Protein AF-X5WYC2-F1 (afdb_monomer)

Foldseek 3Di:
DDDQLDPPVQLSVLLVQLVVLLVPPDLVSLLSSLVSLVVSCVSPVLSLVSLLVNLVSLLVCLLLLVVVSPNNLVSLVSNLVSLVSSCVNPVLALRSLLSVLLSCLVVLVLVSSLVSLVSSCVSPVLDLSSLLSNLLSCQLAVNLVSSQVSLVSSCVSPVPPQLVSLLSNLLSCVLVVVLVVSLVSLVVSCVVCVLRLLSLLSNLLSCLSVVNLVSSLVSLVSSCVSCVPRALCQALLSQCLSSVSRPDVVSSVSSSVSSVSSPRHHFPPNDDDDPVQWDWQVVVCVFAAQWKWWWAWPDPGFTKIWGHYNQQWIWIDTPVDIFTWGWHGDTSWIWTAGVRSVSDTFIWIKGFDPDPVRFWIWTTTSNIITITGIDD

Sequence (376 aa):
MARPPTSNLEAYDYYLQAETASRSVLQAGLREALTLYDKAEELDPAFAEAFAADARTTIYIWREAFNDVIQSAPARKRAYEKASRALELDPDLSSPYAILGIMQVVNRRYEDAIASAKKAVSIGPGDAEAQAALGYVQLYAGNHAEAATAVETALRLDPDLSAINRETAGLVFLLQGNVEKAIETLEHTRDDASTVGNFRFTLAAAYVRGGRLPNAKAAIAEGLRLVAGSSYVDSLAGWEMTHAHFRNPQDLAILVAALRQAGLPQWRFGFTPAEQDQLQGAEIASLVIGHTLQGQIEPGLQPAFLQIGSDGKAAFRSTTRLVTETVYVDGDLLCEQSENLFGRPDCGPVYRRNDAAGKSYSYANTSKVFHFTVVR

Solvent-accessible surface area (backbone atoms only — not comparable to full-atom values): 18517 Å² total; per-residue (Å²): 131,83,78,70,92,49,92,49,65,68,24,48,50,30,34,54,52,14,56,58,27,52,70,38,92,46,64,67,30,41,47,47,13,54,55,26,28,54,51,14,40,71,70,32,84,74,37,29,66,47,30,28,52,44,16,52,52,32,46,51,38,43,75,73,44,41,46,90,64,47,44,60,56,63,24,52,52,49,23,52,54,26,18,51,50,13,40,75,64,38,74,79,54,26,64,31,30,18,52,49,8,55,56,26,30,71,72,61,38,42,69,62,8,49,52,27,11,52,50,7,28,70,64,28,77,81,37,31,65,22,24,30,35,33,12,49,34,26,41,36,57,59,38,41,70,63,8,40,56,25,27,54,48,11,46,69,67,32,81,80,54,56,48,70,52,32,40,47,38,15,53,31,28,40,76,64,62,43,33,66,63,11,38,55,39,23,51,53,25,38,64,79,37,71,75,54,19,71,56,26,46,60,35,9,23,27,24,38,75,62,71,36,49,71,60,4,34,50,27,34,55,51,15,48,66,53,36,70,92,66,54,56,61,68,14,45,49,15,42,50,63,77,51,60,46,39,64,43,65,64,64,51,49,56,46,51,53,24,29,47,74,25,61,46,39,64,32,54,96,77,56,78,79,63,75,90,36,51,45,48,29,72,58,48,46,71,62,44,59,52,24,33,36,42,38,28,27,59,82,85,61,44,59,30,38,40,41,27,35,80,85,22,48,28,40,40,39,43,93,88,45,78,47,66,33,40,43,52,66,58,72,52,23,47,27,43,30,28,68,59,74,82,56,42,64,48,56,18,49,38,27,59,41,97,52,100,81,71,61,38,34,38,38,41,32,55,87,43,41,38,38,31,32,74,46,131

Nearest PDB structures (foldseek):
  5dse-assembly2_C  TM=6.092E-01  e=9.083E-06  Homo sapiens
  5dse-assembly1_A  TM=5.667E-01  e=9.489E-06  Homo sapiens
  2c0m-assembly4_F  TM=6.176E-01  e=4.783E-05  Homo sapiens
  9f8w-assembly1_A  TM=5.743E-01  e=3.679E-05  Trypanosoma brucei
  8sxg-assembly1_C  TM=5.510E-01  e=3.420E-04  Pseudomonas aeruginosa

Mean predicted aligned error: 5.19 Å

Secondary structure (DSSP, 8-state):
-PPPS-S-HHHHHHHHHHHHHHT--SHHHHHHHHHHHHHHHHH-TT-HHHHHHHHHHHHHHHHTT-TTTS-HHHHHHHHHHHHHHHHHH-TT-HHHHHHHHHHHHHTT-HHHHHHHHHHHHHH-TT-HHHHHHHHHHHHHTT-HHHHHHHHHHHHHH-TT--HHHHHHHHHHHHHHT-HHHHHHHHHHHHHHTTT-SHHHHHHHHHHHHTT-HHHHHHHHHHHHHHHTTT-TTSSHHHHHHHHTT-SSHHHHHHHHHHHHHHT--SSGGG----GGGBPPHHHHHHHHTTSEEEEEETTTTEEEEEEE-TTSEEEEEESS-EEEEEEEEETTEEEEE-TGGGG--EEE-EEEE--TTS-EEEEE-SS-EEEEEEE-

pLDDT: mean 92.42, std 8.52, range [49.06, 98.81]

Structure (mmCIF, N/CA/C/O backbone):
data_AF-X5WYC2-F1
#
_entry.id   AF-X5WYC2-F1
#
loop_
_atom_site.group_PDB
_atom_site.id
_atom_site.type_symbol
_atom_site.label_atom_id
_atom_site.label_alt_id
_atom_site.label_comp_id
_atom_site.label_asym_id
_atom_site.label_entity_id
_atom_site.label_seq_id
_atom_site.pdbx_PDB_ins_code
_atom_site.Cartn_x
_atom_site.Cartn_y
_atom_site.Cartn_z
_atom_site.occupancy
_atom_site.B_iso_or_equiv
_atom_site.auth_seq_id
_atom_site.auth_comp_id
_atom_site.auth_asym_id
_atom_site.auth_atom_id
_atom_site.pdbx_PDB_model_num
ATOM 1 N N . MET A 1 1 ? 27.836 4.505 -27.644 1.00 49.06 1 MET A N 1
ATOM 2 C CA . MET A 1 1 ? 26.870 5.212 -26.777 1.00 49.06 1 MET A CA 1
ATOM 3 C C . MET A 1 1 ? 25.518 5.099 -27.450 1.00 49.06 1 MET A C 1
ATOM 5 O O . MET A 1 1 ? 25.459 5.350 -28.649 1.00 49.06 1 MET A O 1
ATOM 9 N N . ALA A 1 2 ? 24.489 4.631 -26.743 1.00 61.59 2 ALA A N 1
ATOM 10 C CA . ALA A 1 2 ? 23.131 4.634 -27.283 1.00 61.59 2 ALA A CA 1
ATOM 11 C C . ALA A 1 2 ? 22.696 6.085 -27.547 1.00 61.59 2 ALA A C 1
ATOM 13 O O . ALA A 1 2 ? 23.117 6.995 -26.828 1.00 61.59 2 ALA A O 1
ATOM 14 N N . ARG A 1 3 ? 21.922 6.310 -28.612 1.00 71.38 3 ARG A N 1
ATOM 15 C CA . ARG A 1 3 ? 21.335 7.625 -28.899 1.00 71.38 3 ARG A CA 1
ATOM 16 C C . ARG A 1 3 ? 20.379 7.985 -27.749 1.00 71.38 3 ARG A C 1
ATOM 18 O O . ARG A 1 3 ? 19.696 7.073 -27.284 1.00 71.38 3 ARG A O 1
ATOM 25 N N . PRO A 1 4 ? 20.329 9.251 -27.289 1.00 79.00 4 PRO A N 1
ATOM 26 C CA . PRO A 1 4 ? 19.356 9.649 -26.284 1.00 79.00 4 PRO A CA 1
ATOM 27 C C . PRO A 1 4 ? 17.935 9.300 -26.749 1.00 79.00 4 PRO A C 1
ATOM 29 O O . PRO A 1 4 ? 17.651 9.427 -27.946 1.00 79.00 4 PRO A O 1
ATOM 32 N N . PRO A 1 5 ? 17.064 8.870 -25.827 1.00 87.38 5 PRO A N 1
ATOM 33 C CA . PRO A 1 5 ? 15.692 8.462 -26.133 1.00 87.38 5 PRO A CA 1
ATOM 34 C C . PRO A 1 5 ? 14.819 9.600 -26.691 1.00 87.38 5 PRO A C 1
ATOM 36 O O . PRO A 1 5 ? 13.801 9.362 -27.327 1.00 87.38 5 PRO A O 1
ATOM 39 N N . THR A 1 6 ? 15.263 10.848 -26.539 1.00 92.94 6 THR A N 1
ATOM 40 C CA . THR A 1 6 ? 14.641 12.043 -27.113 1.00 92.94 6 THR A CA 1
ATOM 41 C C . THR A 1 6 ? 15.643 12.835 -27.963 1.00 92.94 6 THR A C 1
ATOM 43 O O . THR A 1 6 ? 16.855 12.810 -27.728 1.00 92.94 6 THR A O 1
ATOM 46 N N . SER A 1 7 ? 15.152 13.574 -28.965 1.00 93.19 7 SER A N 1
ATOM 47 C CA . SER A 1 7 ? 15.944 14.594 -29.671 1.00 93.19 7 SER A CA 1
ATOM 48 C C . SER A 1 7 ? 15.996 15.948 -28.954 1.00 93.19 7 SER A C 1
ATOM 50 O O . SER A 1 7 ? 16.798 16.798 -29.345 1.00 93.19 7 SER A O 1
ATOM 52 N N . ASN A 1 8 ? 15.162 16.166 -27.933 1.00 96.50 8 ASN A N 1
ATOM 53 C CA . ASN A 1 8 ? 15.163 17.373 -27.118 1.00 96.50 8 ASN A CA 1
ATOM 54 C C . ASN A 1 8 ? 16.136 17.201 -25.938 1.00 96.50 8 ASN A C 1
ATOM 56 O O . ASN A 1 8 ? 15.840 16.540 -24.945 1.00 96.50 8 ASN A O 1
ATOM 60 N N . LEU A 1 9 ? 17.324 17.800 -26.052 1.00 95.56 9 LEU A N 1
ATOM 61 C CA . LEU A 1 9 ? 18.377 17.666 -25.039 1.00 95.56 9 LEU A CA 1
ATOM 62 C C . LEU A 1 9 ? 18.017 18.321 -23.700 1.00 95.56 9 LEU A C 1
ATOM 64 O O . LEU A 1 9 ? 18.502 17.868 -22.670 1.00 95.56 9 LEU A O 1
ATOM 68 N N . GLU A 1 10 ? 17.171 19.353 -23.705 1.00 97.19 10 GLU A N 1
ATOM 69 C CA . GLU A 1 10 ? 16.698 19.993 -22.474 1.00 97.19 10 GLU A CA 1
ATOM 70 C C . GLU A 1 10 ? 15.706 19.083 -21.738 1.00 97.19 10 GLU A C 1
ATOM 72 O O . GLU A 1 10 ? 15.828 18.882 -20.531 1.00 97.19 10 GLU A O 1
ATOM 77 N N . ALA A 1 11 ? 14.794 18.435 -22.473 1.00 97.75 11 ALA A N 1
ATOM 78 C CA . ALA A 1 11 ? 13.920 17.404 -21.910 1.00 97.75 11 ALA A CA 1
ATOM 79 C C . ALA A 1 11 ? 14.731 16.224 -21.345 1.00 97.75 11 ALA A C 1
ATOM 81 O O . ALA A 1 11 ? 14.437 15.727 -20.257 1.00 97.75 11 ALA A O 1
ATOM 82 N N . TYR A 1 12 ? 15.786 15.804 -22.053 1.00 97.44 12 TYR A N 1
ATOM 83 C CA . TYR A 1 12 ? 16.675 14.739 -21.587 1.00 97.44 12 TYR A CA 1
ATOM 84 C C . TYR A 1 12 ? 17.424 15.110 -20.303 1.00 97.44 12 TYR A C 1
ATOM 86 O O . TYR A 1 12 ? 17.553 14.275 -19.411 1.00 97.44 12 TYR A O 1
ATOM 94 N N . ASP A 1 13 ? 17.894 16.354 -20.183 1.00 97.50 13 ASP A N 1
ATOM 95 C CA . ASP A 1 13 ? 18.567 16.830 -18.973 1.00 97.50 13 ASP A CA 1
ATOM 96 C C . ASP A 1 13 ? 17.621 16.824 -17.764 1.00 97.50 13 ASP A C 1
ATOM 98 O O . ASP A 1 13 ? 17.952 16.246 -16.726 1.00 97.50 13 ASP A O 1
ATOM 102 N N . TYR A 1 14 ? 16.399 17.353 -17.918 1.00 98.44 14 TYR A N 1
ATOM 103 C CA . TYR A 1 14 ? 15.382 17.282 -16.865 1.00 98.44 14 TYR A CA 1
ATOM 104 C C . TYR A 1 14 ? 15.041 15.844 -16.475 1.00 98.44 14 TYR A C 1
ATOM 106 O O . TYR A 1 14 ? 14.945 15.547 -15.284 1.00 98.44 14 TYR A O 1
ATOM 114 N N . TYR A 1 15 ? 14.926 14.938 -17.447 1.00 98.00 15 TYR A N 1
ATOM 115 C CA . TYR A 1 15 ? 14.718 13.514 -17.191 1.00 98.00 15 TYR A CA 1
ATOM 116 C C . TYR A 1 15 ? 15.856 12.891 -16.366 1.00 98.00 15 TYR A C 1
ATOM 118 O O . TYR A 1 15 ? 15.596 12.189 -15.390 1.00 98.00 15 TYR A O 1
ATOM 126 N N . LEU A 1 16 ? 17.123 13.168 -16.692 1.00 96.75 16 LEU A N 1
ATOM 127 C CA . LEU A 1 16 ? 18.265 12.636 -15.936 1.00 96.75 16 LEU A CA 1
ATOM 128 C C . LEU A 1 16 ? 18.341 13.197 -14.508 1.00 96.75 16 LEU A C 1
ATOM 130 O O . LEU A 1 16 ? 18.682 12.468 -13.566 1.00 96.75 16 LEU A O 1
ATOM 134 N N . GLN A 1 17 ? 18.009 14.478 -14.332 1.00 96.81 17 GLN A N 1
ATOM 135 C CA . GLN A 1 17 ? 17.876 15.079 -13.005 1.00 96.81 17 GLN A CA 1
ATOM 136 C C . GLN A 1 17 ? 16.729 14.426 -12.222 1.00 96.81 17 GLN A C 1
ATOM 138 O O . GLN A 1 17 ? 16.915 14.091 -11.052 1.00 96.81 17 GLN A O 1
ATOM 143 N N . ALA A 1 18 ? 15.587 14.169 -12.869 1.00 97.00 18 ALA A N 1
ATOM 144 C CA . ALA A 1 18 ? 14.446 13.484 -12.267 1.00 97.00 18 ALA A CA 1
ATOM 145 C C . ALA A 1 18 ? 14.809 12.063 -11.817 1.00 97.00 18 ALA A C 1
ATOM 147 O O . ALA A 1 18 ? 14.549 11.698 -10.674 1.00 97.00 18 ALA A O 1
ATOM 148 N N . GLU A 1 19 ? 15.492 11.288 -12.665 1.00 95.00 19 GLU A N 1
ATOM 149 C CA . 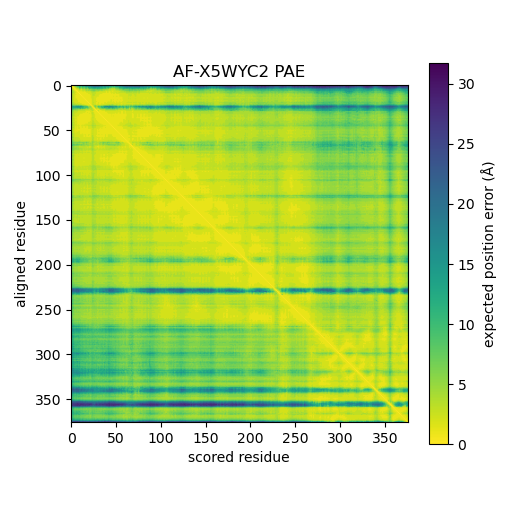GLU A 1 19 ? 15.979 9.945 -12.331 1.00 95.00 19 GLU A CA 1
ATOM 150 C C . GLU A 1 19 ? 16.916 9.974 -11.119 1.00 95.00 19 GLU A C 1
ATOM 152 O O . GLU A 1 19 ? 16.788 9.151 -10.211 1.00 95.00 19 GLU A O 1
ATOM 157 N N . THR A 1 20 ? 17.816 10.957 -11.056 1.00 93.25 20 THR A N 1
ATOM 158 C CA . THR A 1 20 ? 18.719 11.141 -9.911 1.00 93.25 20 THR A CA 1
ATOM 159 C C . THR A 1 20 ? 17.947 11.492 -8.640 1.00 93.25 20 THR A C 1
ATOM 161 O O . THR A 1 20 ? 18.176 10.880 -7.596 1.00 93.25 20 THR A O 1
ATOM 164 N N . ALA A 1 21 ? 17.001 12.428 -8.725 1.00 92.81 21 ALA A N 1
ATOM 165 C CA . ALA A 1 21 ? 16.152 12.826 -7.607 1.00 92.81 21 ALA A CA 1
ATOM 166 C C . ALA A 1 21 ? 15.254 11.669 -7.125 1.00 92.81 21 ALA A C 1
ATOM 168 O O . ALA A 1 21 ? 15.079 11.498 -5.920 1.00 92.81 21 ALA A O 1
ATOM 169 N N . SER A 1 22 ? 14.763 10.819 -8.038 1.00 89.56 22 SER A N 1
ATOM 170 C CA . SER A 1 22 ? 13.899 9.667 -7.729 1.00 89.56 22 SER A CA 1
ATOM 171 C C . SER A 1 22 ? 14.604 8.576 -6.917 1.00 89.56 22 SER A C 1
ATOM 173 O O . SER A 1 22 ? 13.951 7.839 -6.181 1.00 89.56 22 SER A O 1
ATOM 175 N N . ARG A 1 23 ? 15.941 8.491 -7.002 1.00 83.88 23 ARG A N 1
ATOM 176 C CA . ARG A 1 23 ? 16.756 7.580 -6.176 1.00 83.88 23 ARG A CA 1
ATOM 177 C C . ARG A 1 23 ? 16.851 8.036 -4.723 1.00 83.88 23 ARG A C 1
ATOM 179 O O . ARG A 1 23 ? 17.226 7.251 -3.856 1.00 83.88 23 ARG A O 1
ATOM 186 N N . SER A 1 24 ? 16.530 9.299 -4.442 1.00 73.00 24 SER A N 1
ATOM 187 C CA . SER A 1 24 ? 16.421 9.782 -3.074 1.00 73.00 24 SER A CA 1
ATOM 188 C C . SER A 1 24 ? 15.201 9.146 -2.412 1.00 73.00 24 SER A C 1
ATOM 190 O O . SER A 1 24 ? 14.064 9.405 -2.794 1.00 73.00 24 SER A O 1
ATOM 192 N N . VAL A 1 25 ? 15.422 8.354 -1.361 1.00 63.16 25 VAL A N 1
ATOM 193 C CA . VAL A 1 25 ? 14.340 7.811 -0.516 1.00 63.16 25 VAL A CA 1
ATOM 194 C C . VAL A 1 25 ? 13.664 8.886 0.351 1.00 63.16 25 VAL A C 1
ATOM 196 O O . VAL A 1 25 ? 12.759 8.589 1.127 1.00 63.16 25 VAL A O 1
ATOM 199 N N . LEU A 1 26 ? 14.099 10.147 0.244 1.00 73.81 26 LEU A N 1
ATOM 200 C CA . LEU A 1 26 ? 13.502 11.278 0.943 1.00 73.81 26 LEU A CA 1
ATOM 201 C C . LEU A 1 26 ? 12.327 11.851 0.141 1.00 73.81 26 LEU A C 1
ATOM 203 O O . LEU A 1 26 ? 12.438 12.133 -1.051 1.00 73.81 26 LEU A O 1
ATOM 207 N N . GLN A 1 27 ? 11.232 12.159 0.836 1.00 75.56 27 GLN A N 1
ATOM 208 C CA . GLN A 1 27 ? 10.019 12.763 0.262 1.00 75.56 27 GLN A CA 1
ATOM 209 C C . GLN A 1 27 ? 10.290 14.048 -0.543 1.00 75.56 27 GLN A C 1
ATOM 211 O O . GLN A 1 27 ? 9.578 14.343 -1.499 1.00 75.56 27 GLN A O 1
ATOM 216 N N . ALA A 1 28 ? 11.307 14.833 -0.170 1.00 84.06 28 ALA A N 1
ATOM 217 C CA . ALA A 1 28 ? 11.696 16.034 -0.910 1.00 84.06 28 ALA A CA 1
ATOM 218 C C . ALA A 1 28 ? 12.228 15.708 -2.317 1.00 84.06 28 ALA A C 1
ATOM 220 O O . ALA A 1 28 ? 11.786 16.331 -3.279 1.00 84.06 28 ALA A O 1
ATOM 221 N N . GLY A 1 29 ? 13.096 14.696 -2.441 1.00 89.25 29 GLY A N 1
ATOM 222 C CA . GLY A 1 29 ? 13.634 14.265 -3.734 1.00 89.25 29 GLY A CA 1
ATOM 223 C C . GLY A 1 29 ? 12.562 13.645 -4.628 1.00 89.25 29 GLY A C 1
ATOM 224 O O . GLY A 1 29 ? 12.533 13.903 -5.824 1.00 89.25 29 GLY A O 1
ATOM 225 N N . LEU A 1 30 ? 11.597 12.929 -4.044 1.00 91.31 30 LEU A N 1
ATOM 226 C CA . LEU A 1 30 ? 10.447 12.399 -4.785 1.00 91.31 30 LEU A CA 1
ATOM 227 C C . LEU A 1 30 ? 9.542 13.513 -5.346 1.00 91.31 30 LEU A C 1
ATOM 229 O O . LEU A 1 30 ? 9.125 13.430 -6.498 1.00 91.31 30 LEU A O 1
ATOM 233 N N . ARG A 1 31 ? 9.266 14.582 -4.578 1.00 93.50 31 ARG A N 1
ATOM 234 C CA . ARG A 1 31 ? 8.519 15.758 -5.085 1.00 93.50 31 ARG A CA 1
ATOM 235 C C . ARG A 1 31 ? 9.266 16.468 -6.213 1.00 93.50 31 ARG A C 1
ATOM 237 O O . ARG A 1 31 ? 8.654 16.882 -7.198 1.00 93.50 31 ARG A O 1
ATOM 244 N N . GLU A 1 32 ? 10.576 16.617 -6.048 1.00 95.31 32 GLU A N 1
ATOM 245 C CA . GLU A 1 32 ? 11.449 17.199 -7.062 1.00 95.31 32 GLU A CA 1
ATOM 246 C C . GLU A 1 32 ? 11.436 16.356 -8.342 1.00 95.31 32 GLU A C 1
ATOM 248 O O . GLU A 1 32 ? 11.192 16.903 -9.414 1.00 95.31 32 GLU A O 1
ATOM 253 N N . ALA A 1 33 ? 11.574 15.031 -8.232 1.00 97.00 33 ALA A N 1
ATOM 254 C CA . ALA A 1 33 ? 11.527 14.114 -9.366 1.00 97.00 33 ALA A CA 1
ATOM 255 C C . ALA A 1 33 ? 10.230 14.260 -10.174 1.00 97.00 33 ALA A C 1
ATOM 257 O O . ALA A 1 33 ? 10.298 14.475 -11.380 1.00 97.00 33 ALA A O 1
ATOM 258 N N . LEU A 1 34 ? 9.056 14.241 -9.523 1.00 97.25 34 LEU A N 1
ATOM 259 C CA . LEU A 1 34 ? 7.769 14.431 -10.214 1.00 97.25 34 LEU A CA 1
ATOM 260 C C . LEU A 1 34 ? 7.695 15.776 -10.956 1.00 97.25 34 LEU A C 1
ATOM 262 O O . LEU A 1 34 ? 7.211 15.835 -12.084 1.00 97.25 34 LEU A O 1
ATOM 266 N N . THR A 1 35 ? 8.227 16.843 -10.352 1.00 97.69 35 THR A N 1
ATOM 267 C CA . THR A 1 35 ? 8.276 18.175 -10.979 1.00 97.69 35 THR A CA 1
ATOM 268 C C . THR A 1 35 ? 9.198 18.195 -12.200 1.00 97.69 35 THR A C 1
ATOM 270 O O . THR A 1 35 ? 8.902 18.854 -13.195 1.00 97.69 35 THR A O 1
ATOM 273 N N . LEU A 1 36 ? 10.336 17.504 -12.129 1.00 98.50 36 LEU A N 1
ATOM 274 C CA . LEU A 1 36 ? 11.304 17.431 -13.222 1.00 98.50 36 LEU A CA 1
ATOM 275 C C . LEU A 1 36 ? 10.794 16.552 -14.374 1.00 98.50 36 LEU A C 1
ATOM 277 O O . LEU A 1 36 ? 10.980 16.931 -15.528 1.00 98.50 36 LEU A O 1
ATOM 281 N N . TYR A 1 37 ? 10.094 15.448 -14.084 1.00 98.50 37 TYR A N 1
ATOM 282 C CA . TYR A 1 37 ? 9.406 14.667 -15.118 1.00 98.50 37 TYR A CA 1
ATOM 283 C C . TYR A 1 37 ? 8.349 15.509 -15.841 1.00 98.50 37 TYR A C 1
ATOM 285 O O . TYR A 1 37 ? 8.360 15.544 -17.067 1.00 98.50 37 TYR A O 1
ATOM 293 N N . ASP A 1 38 ? 7.516 16.270 -15.115 1.00 98.56 38 ASP A N 1
ATOM 294 C CA . ASP A 1 38 ? 6.512 17.147 -15.743 1.00 98.56 38 ASP A CA 1
ATOM 295 C C . ASP A 1 38 ? 7.153 18.155 -16.719 1.00 98.56 38 ASP A C 1
ATOM 297 O O . ASP A 1 38 ? 6.628 18.373 -17.809 1.00 98.56 38 ASP A O 1
ATOM 301 N N . LYS A 1 39 ? 8.327 18.713 -16.386 1.00 98.56 39 LYS A N 1
ATOM 302 C CA . LYS A 1 39 ? 9.079 19.592 -17.303 1.00 98.56 39 LYS A CA 1
ATOM 303 C C . LYS A 1 39 ? 9.604 18.858 -18.534 1.00 98.56 39 LYS A C 1
ATOM 305 O O . LYS A 1 39 ? 9.526 19.392 -19.638 1.00 98.56 39 LYS A O 1
ATOM 310 N N . ALA A 1 40 ? 10.163 17.660 -18.354 1.00 98.56 40 ALA A N 1
ATOM 311 C CA . ALA A 1 40 ? 10.677 16.861 -19.464 1.00 98.56 40 ALA A CA 1
ATOM 312 C C . ALA A 1 40 ? 9.562 16.518 -20.465 1.00 98.56 40 ALA A C 1
ATOM 314 O O . ALA A 1 40 ? 9.749 16.651 -21.672 1.00 98.56 40 ALA A O 1
ATOM 315 N N . GLU A 1 41 ? 8.389 16.143 -19.962 1.00 98.44 41 GLU A N 1
ATOM 316 C CA . GLU A 1 41 ? 7.220 15.802 -20.773 1.00 98.44 41 GLU A CA 1
ATOM 317 C C . GLU A 1 41 ? 6.568 17.014 -21.451 1.00 98.44 41 GLU A C 1
ATOM 319 O O . GLU A 1 41 ? 6.063 16.893 -22.567 1.00 98.44 41 GLU A O 1
ATOM 324 N N . GLU A 1 42 ? 6.571 18.187 -20.807 1.00 98.38 42 GLU A N 1
ATOM 325 C CA . GLU A 1 42 ? 6.096 19.433 -21.424 1.00 98.38 42 GLU A CA 1
ATOM 326 C C . GLU A 1 42 ? 6.980 19.832 -22.615 1.00 98.38 42 GLU A C 1
ATOM 328 O O . GLU A 1 42 ? 6.478 20.222 -23.672 1.00 98.38 42 GLU A O 1
ATOM 333 N N . LEU A 1 43 ? 8.300 19.700 -22.457 1.00 98.38 43 LEU A N 1
ATOM 334 C CA . LEU A 1 43 ? 9.283 20.014 -23.494 1.00 98.38 43 LEU A CA 1
ATOM 335 C C . LEU A 1 43 ? 9.315 18.979 -24.625 1.00 98.38 43 LEU A C 1
ATOM 337 O O . LEU A 1 43 ? 9.640 19.327 -25.764 1.00 98.38 43 LEU A O 1
ATOM 341 N N . ASP A 1 44 ? 9.003 17.717 -24.328 1.00 98.06 44 ASP A N 1
ATOM 342 C CA . ASP A 1 44 ? 8.856 16.663 -25.328 1.00 98.06 44 ASP A CA 1
ATOM 343 C C . ASP A 1 44 ? 7.690 15.703 -25.010 1.00 98.06 44 ASP A C 1
ATOM 345 O O . ASP A 1 44 ? 7.873 14.662 -24.369 1.00 98.06 44 ASP A O 1
ATOM 349 N N . PRO A 1 45 ? 6.487 15.984 -25.545 1.00 97.81 45 PRO A N 1
ATOM 350 C CA . PRO A 1 45 ? 5.309 15.130 -25.374 1.00 97.81 45 PRO A CA 1
ATOM 351 C C . PRO A 1 45 ? 5.391 13.748 -26.046 1.00 97.81 45 PRO A C 1
ATOM 353 O O . PRO A 1 45 ? 4.425 12.974 -25.960 1.00 97.81 45 PRO A O 1
ATOM 356 N N . ALA A 1 46 ? 6.484 13.452 -26.762 1.00 97.12 46 ALA A N 1
ATOM 357 C CA . ALA A 1 46 ? 6.768 12.159 -27.379 1.00 97.12 46 ALA A CA 1
ATOM 358 C C . ALA A 1 46 ? 7.846 11.348 -26.632 1.00 97.12 46 ALA A C 1
ATOM 360 O O . ALA A 1 46 ? 8.186 10.249 -27.071 1.00 97.12 46 ALA A O 1
ATOM 361 N N . PHE A 1 47 ? 8.356 11.842 -25.498 1.00 97.88 47 PHE A N 1
ATOM 362 C CA . PHE A 1 47 ? 9.420 11.193 -24.731 1.00 97.88 47 PHE A CA 1
ATOM 363 C C . PHE A 1 47 ? 8.891 10.045 -23.847 1.00 97.88 47 PHE A C 1
ATOM 365 O O . PHE A 1 47 ? 8.667 10.208 -22.647 1.00 97.88 47 PHE A O 1
ATOM 372 N N . ALA A 1 48 ? 8.689 8.869 -24.447 1.00 97.88 48 ALA A N 1
ATOM 373 C CA . ALA A 1 48 ? 8.052 7.708 -23.817 1.00 97.88 48 ALA A CA 1
ATOM 374 C C . ALA A 1 48 ? 8.677 7.295 -22.468 1.00 97.88 48 ALA A C 1
ATOM 376 O O . ALA A 1 48 ? 7.956 7.015 -21.507 1.00 97.88 48 ALA A O 1
ATOM 377 N N . GLU A 1 49 ? 10.006 7.298 -22.361 1.00 97.50 49 GLU A N 1
ATOM 378 C CA . GLU A 1 49 ? 10.726 6.882 -21.156 1.00 97.50 49 GLU A CA 1
ATOM 379 C C . GLU A 1 49 ? 10.547 7.860 -19.991 1.00 97.50 49 GLU A C 1
ATOM 381 O O . GLU A 1 49 ? 10.533 7.419 -18.842 1.00 97.50 49 GLU A O 1
ATOM 386 N N . ALA A 1 50 ? 10.340 9.156 -20.256 1.00 98.12 50 ALA A N 1
ATOM 387 C CA . ALA A 1 50 ? 10.018 10.122 -19.206 1.00 98.12 50 ALA A CA 1
ATOM 388 C C . ALA A 1 50 ? 8.654 9.812 -18.573 1.00 98.12 50 ALA A C 1
ATOM 390 O O . ALA A 1 50 ? 8.564 9.687 -17.351 1.00 98.12 50 ALA A O 1
ATOM 391 N N . PHE A 1 51 ? 7.633 9.557 -19.399 1.00 98.62 51 PHE A N 1
ATOM 392 C CA . PHE A 1 51 ? 6.317 9.120 -18.920 1.00 98.62 51 PHE A CA 1
ATOM 393 C C . PHE A 1 51 ? 6.396 7.784 -18.159 1.00 98.62 51 PHE A C 1
ATOM 395 O O . PHE A 1 51 ? 5.749 7.608 -17.123 1.00 98.62 51 PHE A O 1
ATOM 402 N N . ALA A 1 52 ? 7.201 6.830 -18.642 1.00 98.06 52 ALA A N 1
ATOM 403 C CA . ALA A 1 52 ? 7.384 5.539 -17.981 1.00 98.06 52 ALA A CA 1
ATOM 404 C C . ALA A 1 52 ? 8.065 5.678 -16.605 1.00 98.06 52 ALA A C 1
ATOM 406 O O . ALA A 1 52 ? 7.640 5.050 -15.630 1.00 98.06 52 ALA A O 1
ATOM 407 N N . ALA A 1 53 ? 9.096 6.518 -16.507 1.00 97.19 53 ALA A N 1
ATOM 408 C CA . ALA A 1 53 ? 9.824 6.779 -15.269 1.00 97.19 53 ALA A CA 1
ATOM 409 C C . ALA A 1 53 ? 8.989 7.551 -14.233 1.00 97.19 53 ALA A C 1
ATOM 411 O O . ALA A 1 53 ? 9.034 7.226 -13.041 1.00 97.19 53 ALA A O 1
ATOM 412 N N . ASP A 1 54 ? 8.170 8.506 -14.678 1.00 98.19 54 ASP A N 1
ATOM 413 C CA . ASP A 1 54 ? 7.180 9.172 -13.828 1.00 98.19 54 ASP A CA 1
ATOM 414 C C . ASP A 1 54 ? 6.185 8.156 -13.261 1.00 98.19 54 ASP A C 1
ATOM 416 O O . ASP A 1 54 ? 5.980 8.076 -12.047 1.00 98.19 54 ASP A O 1
ATOM 420 N N . ALA A 1 55 ? 5.621 7.302 -14.120 1.00 97.81 55 ALA A N 1
ATOM 421 C CA . ALA A 1 55 ? 4.690 6.268 -13.691 1.00 97.81 55 ALA A CA 1
ATOM 422 C C . ALA A 1 55 ? 5.323 5.319 -12.653 1.00 97.81 55 ALA A C 1
ATOM 424 O O . ALA A 1 55 ? 4.694 5.011 -11.634 1.00 97.81 55 ALA A O 1
ATOM 425 N N . ARG A 1 56 ? 6.582 4.908 -12.866 1.00 95.19 56 ARG A N 1
ATOM 426 C CA . ARG A 1 56 ? 7.363 4.067 -11.939 1.00 95.19 56 ARG A CA 1
ATOM 427 C C . ARG A 1 56 ? 7.534 4.750 -10.581 1.00 95.19 56 ARG A C 1
ATOM 429 O O . ARG A 1 56 ? 7.214 4.161 -9.547 1.00 95.19 56 ARG A O 1
ATOM 436 N N . THR A 1 57 ? 7.977 6.005 -10.585 1.00 94.88 57 THR A N 1
ATOM 437 C CA . THR A 1 57 ? 8.191 6.806 -9.370 1.00 94.88 57 THR A CA 1
ATOM 438 C C . THR A 1 57 ? 6.878 7.053 -8.627 1.00 94.88 57 THR A C 1
ATOM 440 O O . THR A 1 57 ? 6.802 6.910 -7.406 1.00 94.88 57 THR A O 1
ATOM 443 N N . THR A 1 58 ? 5.803 7.345 -9.356 1.00 95.19 58 THR A N 1
ATOM 444 C CA . THR A 1 58 ? 4.475 7.567 -8.782 1.00 95.19 58 THR A CA 1
ATOM 445 C C . THR A 1 58 ? 3.913 6.296 -8.132 1.00 95.19 58 THR A C 1
ATOM 447 O O . THR A 1 58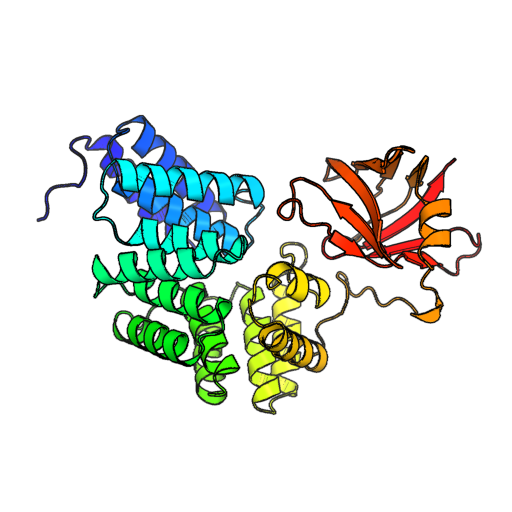 ? 3.333 6.371 -7.045 1.00 95.19 58 THR A O 1
ATOM 450 N N . ILE A 1 59 ? 4.114 5.113 -8.732 1.00 92.38 59 ILE A N 1
ATOM 451 C CA . ILE A 1 59 ? 3.740 3.836 -8.101 1.00 92.38 59 ILE A CA 1
ATOM 452 C C . ILE A 1 59 ? 4.536 3.571 -6.833 1.00 92.38 59 ILE A C 1
ATOM 454 O O . ILE A 1 59 ? 3.948 3.117 -5.852 1.00 92.38 59 ILE A O 1
ATOM 458 N N . TYR A 1 60 ? 5.834 3.869 -6.827 1.00 88.94 60 TYR A N 1
ATOM 459 C CA . TYR A 1 60 ? 6.651 3.750 -5.623 1.00 88.94 60 TYR A CA 1
ATOM 460 C C . TYR A 1 60 ? 6.096 4.620 -4.483 1.00 88.94 60 TYR A C 1
ATOM 462 O O . TYR A 1 60 ? 5.799 4.104 -3.406 1.00 88.94 60 TYR A O 1
ATOM 470 N N . ILE A 1 61 ? 5.838 5.906 -4.752 1.00 88.25 61 ILE A N 1
ATOM 471 C CA . ILE A 1 61 ? 5.251 6.852 -3.785 1.00 88.25 61 ILE A CA 1
ATOM 472 C C . ILE A 1 61 ? 3.910 6.338 -3.245 1.00 88.25 61 ILE A C 1
ATOM 474 O O . ILE A 1 61 ? 3.653 6.394 -2.039 1.00 88.25 61 ILE A O 1
ATOM 478 N N . TRP A 1 62 ? 3.048 5.834 -4.133 1.00 87.06 62 TRP A N 1
ATOM 479 C CA . TRP A 1 62 ? 1.738 5.319 -3.747 1.00 87.06 62 TRP A CA 1
ATOM 480 C C . TRP A 1 62 ? 1.841 4.053 -2.883 1.00 87.06 62 TRP A C 1
ATOM 482 O O . TRP A 1 62 ? 1.150 3.972 -1.865 1.00 87.06 62 TRP A O 1
ATOM 492 N N . ARG A 1 63 ? 2.695 3.083 -3.245 1.00 85.12 63 ARG A N 1
ATOM 493 C CA . ARG A 1 63 ? 2.842 1.830 -2.485 1.00 85.12 63 ARG A CA 1
ATOM 494 C C . ARG A 1 63 ? 3.474 2.046 -1.105 1.00 85.12 63 ARG A C 1
ATOM 496 O O . ARG A 1 63 ? 3.036 1.405 -0.157 1.00 85.12 63 ARG A O 1
ATOM 503 N N . GLU A 1 64 ? 4.410 2.985 -0.973 1.00 78.75 64 GLU A N 1
ATOM 504 C CA . GLU A 1 64 ? 5.017 3.365 0.318 1.00 78.75 64 GLU A CA 1
ATOM 505 C C . GLU A 1 64 ? 4.129 4.292 1.172 1.00 78.75 64 GLU A C 1
ATOM 507 O O . GLU A 1 64 ? 4.499 4.684 2.280 1.00 78.75 64 GLU A O 1
ATOM 512 N N . ALA A 1 65 ? 2.932 4.639 0.684 1.00 76.44 65 ALA A N 1
ATOM 513 C CA . ALA A 1 65 ? 1.981 5.521 1.357 1.00 76.44 65 ALA A CA 1
ATOM 514 C C . ALA A 1 65 ? 2.543 6.921 1.693 1.00 76.44 65 ALA A C 1
ATOM 516 O O . ALA A 1 65 ? 2.130 7.541 2.680 1.00 76.44 65 ALA A O 1
ATOM 517 N N . PHE A 1 66 ? 3.417 7.469 0.842 1.00 77.62 66 PHE A N 1
ATOM 518 C CA . PHE A 1 66 ? 3.943 8.841 0.936 1.00 77.62 66 PHE A CA 1
ATOM 519 C C . PHE A 1 66 ? 2.905 9.881 0.484 1.00 77.62 66 PHE A C 1
ATOM 521 O O . PHE A 1 66 ? 3.077 10.620 -0.488 1.00 77.62 66 PHE A O 1
ATOM 528 N N . ASN A 1 67 ? 1.783 9.928 1.203 1.00 75.25 67 ASN A N 1
ATOM 529 C CA . ASN A 1 67 ? 0.640 10.778 0.870 1.00 75.25 67 ASN A CA 1
ATOM 530 C C . ASN A 1 67 ? 0.967 12.279 0.962 1.00 75.25 67 ASN A C 1
ATOM 532 O O . ASN A 1 67 ? 0.302 13.100 0.336 1.00 75.25 67 ASN A O 1
ATOM 536 N N . ASP A 1 68 ? 1.997 12.655 1.714 1.00 76.31 68 ASP A N 1
ATOM 537 C CA . ASP A 1 68 ? 2.502 14.024 1.799 1.00 76.31 68 ASP A CA 1
ATOM 538 C C . ASP A 1 68 ? 3.199 14.493 0.504 1.00 76.31 68 ASP A C 1
ATOM 540 O O . ASP A 1 68 ? 3.316 15.701 0.277 1.00 76.31 68 ASP A O 1
ATOM 544 N N . VAL A 1 69 ? 3.667 13.564 -0.337 1.00 84.56 69 VAL A N 1
ATOM 545 C CA . VAL A 1 69 ? 4.223 13.845 -1.670 1.00 84.56 69 VAL A CA 1
ATOM 546 C C . VAL A 1 69 ? 3.085 14.011 -2.672 1.00 84.56 69 VAL A C 1
ATOM 548 O O . VAL A 1 69 ? 2.909 15.088 -3.235 1.00 84.56 69 VAL A O 1
ATOM 551 N N . ILE A 1 70 ? 2.278 12.966 -2.850 1.00 85.81 70 ILE A N 1
ATOM 552 C CA . ILE A 1 70 ? 1.036 13.001 -3.623 1.00 85.81 70 ILE A CA 1
ATOM 553 C C . ILE A 1 70 ? 0.022 12.064 -2.964 1.00 85.81 70 ILE A C 1
ATOM 555 O O . ILE A 1 70 ? 0.331 10.927 -2.611 1.00 85.81 70 ILE A O 1
ATOM 559 N N . GLN A 1 71 ? -1.208 12.547 -2.776 1.00 81.12 71 GLN A N 1
ATOM 560 C CA . GLN A 1 71 ? -2.271 11.758 -2.153 1.00 81.12 71 GLN A CA 1
ATOM 561 C C . GLN A 1 71 ? -2.581 10.506 -2.986 1.00 81.12 71 GLN A C 1
ATOM 563 O O . GLN A 1 71 ? -2.528 10.531 -4.216 1.00 81.12 71 GLN A O 1
ATOM 568 N N . SER A 1 72 ? -2.971 9.419 -2.317 1.00 79.81 72 SER A N 1
ATOM 569 C CA . SER A 1 72 ? -3.167 8.104 -2.943 1.00 79.81 72 SER A CA 1
ATOM 570 C C . SER A 1 72 ? -4.067 8.102 -4.189 1.00 79.81 72 SER A C 1
ATOM 572 O O . SER A 1 72 ? -3.765 7.404 -5.155 1.00 79.81 72 SER A O 1
ATOM 574 N N . ALA A 1 73 ? -5.182 8.843 -4.192 1.00 80.31 73 ALA A N 1
ATOM 575 C CA . ALA A 1 73 ? -6.093 8.872 -5.342 1.00 80.31 73 ALA A CA 1
ATOM 576 C C . ALA A 1 73 ? -5.473 9.584 -6.569 1.00 80.31 73 ALA A C 1
ATOM 578 O O . ALA A 1 73 ? -5.387 8.945 -7.624 1.00 80.31 73 ALA A O 1
ATOM 579 N N . PRO A 1 74 ? -4.955 10.824 -6.447 1.00 87.75 74 PRO A N 1
ATOM 580 C CA . PRO A 1 74 ? -4.167 11.460 -7.503 1.00 87.75 74 PRO A CA 1
ATOM 581 C C . PRO A 1 74 ? -2.956 10.642 -7.967 1.00 87.75 74 PRO A C 1
ATOM 583 O O . PRO A 1 74 ? -2.718 10.563 -9.168 1.00 87.75 74 PRO A O 1
ATOM 586 N N . ALA A 1 75 ? -2.230 9.991 -7.050 1.00 90.19 75 ALA A N 1
ATOM 587 C CA . ALA A 1 75 ? -1.057 9.186 -7.389 1.00 90.19 75 ALA A CA 1
ATOM 588 C C . ALA A 1 75 ? -1.423 8.016 -8.311 1.00 90.19 75 ALA A C 1
ATOM 590 O O . ALA A 1 75 ? -0.806 7.826 -9.354 1.00 90.19 75 ALA A O 1
ATOM 591 N N . ARG A 1 76 ? -2.491 7.273 -7.997 1.00 88.12 76 ARG A N 1
ATOM 592 C CA . ARG A 1 76 ? -2.967 6.203 -8.885 1.00 88.12 76 ARG A CA 1
ATOM 593 C C . ARG A 1 76 ? -3.388 6.740 -10.245 1.00 88.12 76 ARG A C 1
ATOM 595 O O . ARG A 1 76 ? -3.015 6.159 -11.256 1.00 88.12 76 ARG A O 1
ATOM 602 N N . LYS A 1 77 ? -4.156 7.834 -10.277 1.00 91.31 77 LYS A N 1
ATOM 603 C CA . LYS A 1 77 ? -4.587 8.443 -11.542 1.00 91.31 77 LYS A CA 1
ATOM 604 C C . LYS A 1 77 ? -3.374 8.809 -12.403 1.00 91.31 77 LYS A C 1
ATOM 606 O O . LYS A 1 77 ? -3.297 8.359 -13.541 1.00 91.31 77 LYS A O 1
ATOM 611 N N . ARG A 1 78 ? -2.402 9.520 -11.822 1.00 96.19 78 ARG A N 1
ATOM 612 C CA . ARG A 1 78 ? -1.153 9.895 -12.491 1.00 96.19 78 ARG A CA 1
ATOM 613 C C . ARG A 1 78 ? -0.397 8.663 -12.990 1.00 96.19 78 ARG A C 1
ATOM 615 O O . ARG A 1 78 ? -0.092 8.600 -14.170 1.00 96.19 78 ARG A O 1
ATOM 622 N N . ALA A 1 79 ? -0.170 7.653 -12.151 1.00 96.56 79 ALA A N 1
ATOM 623 C CA . ALA A 1 79 ? 0.529 6.435 -12.567 1.00 96.56 79 ALA A CA 1
ATOM 624 C C . ALA A 1 79 ? -0.147 5.738 -13.760 1.00 96.56 79 ALA A C 1
ATOM 626 O O . ALA A 1 79 ? 0.539 5.317 -14.688 1.00 96.56 79 ALA A O 1
ATOM 627 N N . TYR A 1 80 ? -1.483 5.654 -13.765 1.00 95.56 80 TYR A N 1
ATOM 628 C CA . TYR A 1 80 ? -2.228 5.065 -14.878 1.00 95.56 80 TYR A CA 1
ATOM 629 C C . TYR A 1 80 ? -2.102 5.886 -16.162 1.00 95.56 80 TYR A C 1
ATOM 631 O O . TYR A 1 80 ? -1.827 5.323 -17.220 1.00 95.56 80 TYR A O 1
ATOM 639 N N . GLU A 1 81 ? -2.301 7.202 -16.077 1.00 97.19 81 GLU A N 1
ATOM 640 C CA . GLU A 1 81 ? -2.236 8.109 -17.227 1.00 97.19 81 GLU A CA 1
ATOM 641 C C . GLU A 1 81 ? -0.835 8.112 -17.845 1.00 97.19 81 GLU A C 1
ATOM 643 O O . GLU A 1 81 ? -0.698 7.944 -19.055 1.00 97.19 81 GLU A O 1
ATOM 648 N N . LYS A 1 82 ? 0.205 8.208 -17.012 1.00 98.50 82 LYS A N 1
ATOM 649 C CA . LYS A 1 82 ? 1.604 8.234 -17.450 1.00 98.50 82 LYS A CA 1
ATOM 650 C C . LYS A 1 82 ? 2.037 6.887 -18.039 1.00 98.50 82 LYS A C 1
ATOM 652 O O . LYS A 1 82 ? 2.602 6.860 -19.128 1.00 98.50 82 LYS A O 1
ATOM 657 N N . ALA A 1 83 ? 1.688 5.761 -17.407 1.00 98.31 83 ALA A N 1
ATOM 658 C CA . ALA A 1 83 ? 1.975 4.435 -17.965 1.00 98.31 83 ALA A CA 1
ATOM 659 C C . ALA A 1 83 ? 1.239 4.194 -19.294 1.00 98.31 83 ALA A C 1
ATOM 661 O O . ALA A 1 83 ? 1.820 3.658 -20.234 1.00 98.31 83 ALA A O 1
ATOM 662 N N . SER A 1 84 ? -0.026 4.616 -19.395 1.00 98.12 84 SER A N 1
ATOM 663 C CA . SER A 1 84 ? -0.801 4.488 -20.636 1.00 98.12 84 SER A CA 1
ATOM 664 C C . SER A 1 84 ? -0.196 5.341 -21.748 1.00 98.12 84 SER A C 1
ATOM 666 O O . SER A 1 84 ? -0.008 4.852 -22.858 1.00 98.12 84 SER A O 1
ATOM 668 N N . ARG A 1 85 ? 0.193 6.584 -21.435 1.00 98.44 85 ARG A N 1
ATOM 669 C CA . ARG A 1 85 ? 0.847 7.479 -22.390 1.00 98.44 85 ARG A CA 1
ATOM 670 C C . ARG A 1 85 ? 2.190 6.936 -22.874 1.00 98.44 85 ARG A C 1
ATOM 672 O O . ARG A 1 85 ? 2.464 6.998 -24.068 1.00 98.44 85 ARG A O 1
ATOM 679 N N . ALA A 1 86 ? 2.996 6.371 -21.976 1.00 98.44 86 ALA A N 1
ATOM 680 C CA . ALA A 1 86 ? 4.247 5.719 -22.347 1.00 98.44 86 ALA A CA 1
ATOM 681 C C . ALA A 1 86 ? 4.014 4.591 -23.365 1.00 98.44 86 ALA A C 1
ATOM 683 O O . ALA A 1 86 ? 4.721 4.533 -24.359 1.00 98.44 86 ALA A O 1
ATOM 684 N N . LEU A 1 87 ? 2.980 3.760 -23.173 1.00 98.00 87 LEU A N 1
ATOM 685 C CA . LEU A 1 87 ? 2.644 2.665 -24.096 1.00 98.00 87 LEU A CA 1
ATOM 686 C C . LEU A 1 87 ? 2.043 3.122 -25.428 1.00 98.00 87 LEU A C 1
ATOM 688 O O . LEU A 1 87 ? 2.204 2.432 -26.432 1.00 98.00 87 LEU A O 1
ATOM 692 N N . GLU A 1 88 ? 1.334 4.253 -25.454 1.00 98.19 88 GLU A N 1
ATOM 693 C CA . GLU A 1 88 ? 0.882 4.867 -26.709 1.00 98.19 88 GLU A CA 1
ATOM 694 C C . GLU A 1 88 ? 2.060 5.342 -27.567 1.00 98.19 88 GLU A C 1
ATOM 696 O O . GLU A 1 88 ? 1.983 5.297 -28.795 1.00 98.19 88 GLU A O 1
ATOM 701 N N . LEU A 1 89 ? 3.120 5.831 -26.917 1.00 98.00 89 LEU A N 1
ATOM 702 C CA . LEU A 1 89 ? 4.322 6.347 -27.567 1.00 98.00 89 LEU A CA 1
ATOM 703 C C . LEU A 1 89 ? 5.292 5.229 -27.953 1.00 98.00 89 LEU A C 1
ATOM 705 O O . LEU A 1 89 ? 5.810 5.231 -29.068 1.00 98.00 89 LEU A O 1
ATOM 709 N N . ASP A 1 90 ? 5.509 4.280 -27.044 1.00 97.38 90 ASP A N 1
ATOM 710 C CA . ASP A 1 90 ? 6.369 3.121 -27.239 1.00 97.38 90 ASP A CA 1
ATOM 711 C C . ASP A 1 90 ? 5.780 1.867 -26.548 1.00 97.38 90 ASP A C 1
ATOM 713 O O . ASP A 1 90 ? 5.874 1.704 -25.324 1.00 97.38 90 ASP A O 1
ATOM 717 N N . PRO A 1 91 ? 5.173 0.943 -27.318 1.00 96.75 91 PRO A N 1
ATOM 718 C CA . PRO A 1 91 ? 4.580 -0.281 -26.785 1.00 96.75 91 PRO A CA 1
ATOM 719 C C . PRO A 1 91 ? 5.609 -1.360 -26.412 1.00 96.75 91 PRO A C 1
ATOM 721 O O . PRO A 1 91 ? 5.198 -2.409 -25.899 1.00 96.75 91 PRO A O 1
ATOM 724 N N . ASP A 1 92 ? 6.901 -1.131 -26.669 1.00 95.94 92 ASP A N 1
ATOM 725 C CA . ASP A 1 92 ? 8.007 -2.048 -26.383 1.00 95.94 92 ASP A CA 1
ATOM 726 C C . ASP A 1 92 ? 8.783 -1.660 -25.108 1.00 95.94 92 ASP A C 1
ATOM 728 O O . ASP A 1 92 ? 9.832 -2.233 -24.814 1.00 95.94 92 ASP A O 1
ATOM 732 N N . LEU A 1 93 ? 8.243 -0.754 -24.286 1.00 95.56 93 LEU A N 1
ATOM 733 C CA . LEU A 1 93 ? 8.735 -0.505 -22.928 1.00 95.56 93 LEU A CA 1
ATOM 734 C C . LEU A 1 93 ? 8.177 -1.542 -21.939 1.00 95.56 93 LEU A C 1
ATOM 736 O O . LEU A 1 93 ? 6.966 -1.748 -21.849 1.00 95.56 93 LEU A O 1
ATOM 740 N N . SER A 1 94 ? 9.045 -2.185 -21.148 1.00 96.31 94 SER A N 1
ATOM 741 C CA . SER A 1 94 ? 8.644 -3.198 -20.154 1.00 96.31 94 SER A CA 1
ATOM 742 C C . SER A 1 94 ? 7.940 -2.587 -18.938 1.00 96.31 94 SER A C 1
ATOM 744 O O . SER A 1 94 ? 6.905 -3.097 -18.492 1.00 96.31 94 SER A O 1
ATOM 746 N N . SER A 1 95 ? 8.485 -1.494 -18.397 1.00 95.88 95 SER A N 1
ATOM 747 C CA . SER A 1 95 ? 8.074 -0.935 -17.106 1.00 95.88 95 SER A CA 1
ATOM 748 C C . SER A 1 95 ? 6.616 -0.452 -17.053 1.00 95.88 95 SER A C 1
ATOM 750 O O . SER A 1 95 ? 5.963 -0.728 -16.040 1.00 95.88 95 SER A O 1
ATOM 752 N N . PRO A 1 96 ? 6.012 0.147 -18.104 1.00 98.12 96 PRO A N 1
ATOM 753 C CA . PRO A 1 96 ? 4.601 0.525 -18.053 1.00 98.12 96 PRO A CA 1
ATOM 754 C C . PRO A 1 96 ? 3.659 -0.677 -17.902 1.00 98.12 96 PRO A C 1
ATOM 756 O O . PRO A 1 96 ? 2.683 -0.597 -17.157 1.00 98.12 96 PRO A O 1
ATOM 759 N N . TYR A 1 97 ? 3.958 -1.824 -18.524 1.00 98.50 97 TYR A N 1
ATOM 760 C CA . TYR A 1 97 ? 3.161 -3.041 -18.320 1.00 98.50 97 TYR A CA 1
ATOM 761 C C . TYR A 1 97 ? 3.288 -3.585 -16.890 1.00 98.50 97 TYR A C 1
ATOM 763 O O . TYR A 1 97 ? 2.298 -4.054 -16.325 1.00 98.50 97 TYR A O 1
ATOM 771 N N . ALA A 1 98 ? 4.478 -3.503 -16.283 1.00 97.62 98 ALA A N 1
ATOM 772 C CA . ALA A 1 98 ? 4.686 -3.886 -14.885 1.00 97.62 98 ALA A CA 1
ATOM 773 C C . ALA A 1 98 ? 3.850 -3.005 -13.937 1.00 97.62 98 ALA A C 1
ATOM 775 O O . ALA A 1 98 ? 3.151 -3.515 -13.057 1.00 97.62 98 ALA A O 1
ATOM 776 N N . ILE A 1 99 ? 3.850 -1.691 -14.179 1.00 96.94 99 ILE A N 1
ATOM 777 C CA . ILE A 1 99 ? 3.049 -0.700 -13.447 1.00 96.94 99 ILE A CA 1
ATOM 778 C C . ILE A 1 99 ? 1.553 -0.992 -13.586 1.00 96.94 99 ILE A C 1
ATOM 780 O O . ILE A 1 99 ? 0.846 -1.084 -12.579 1.00 96.94 99 ILE A O 1
ATOM 784 N N . LEU A 1 100 ? 1.067 -1.205 -14.812 1.00 97.06 100 LEU A N 1
ATOM 785 C CA . LEU A 1 100 ? -0.331 -1.559 -15.053 1.00 97.06 100 LEU A CA 1
ATOM 786 C C . LEU A 1 100 ? -0.720 -2.862 -14.346 1.00 97.06 100 LEU A C 1
ATOM 788 O O . LEU A 1 100 ? -1.801 -2.917 -13.759 1.00 97.06 100 LEU A O 1
ATOM 792 N N . GLY A 1 101 ? 0.165 -3.863 -14.331 1.00 97.38 101 GLY A N 1
ATOM 793 C CA . GLY A 1 101 ? -0.038 -5.117 -13.606 1.00 97.38 101 GLY A CA 1
ATOM 794 C C . GLY A 1 101 ? -0.278 -4.901 -12.110 1.00 97.38 101 GLY A C 1
ATOM 795 O O . GLY A 1 101 ? -1.284 -5.358 -11.562 1.00 97.38 101 GLY A O 1
ATOM 796 N N . ILE A 1 102 ? 0.591 -4.123 -11.459 1.00 95.75 102 ILE A N 1
ATOM 797 C CA . ILE A 1 102 ? 0.444 -3.745 -10.044 1.00 95.75 102 ILE A CA 1
ATOM 798 C C . ILE A 1 102 ? -0.887 -3.010 -9.815 1.00 95.75 102 ILE A C 1
ATOM 800 O O . ILE A 1 102 ? -1.630 -3.326 -8.887 1.00 95.75 102 ILE A O 1
ATOM 804 N N . MET A 1 103 ? -1.242 -2.057 -10.679 1.00 93.44 103 MET A N 1
ATOM 805 C CA . MET A 1 103 ? -2.495 -1.305 -10.552 1.00 93.44 103 MET A CA 1
ATOM 806 C C . MET A 1 103 ? -3.749 -2.165 -10.768 1.00 93.44 103 MET A C 1
ATOM 808 O O . MET A 1 103 ? -4.786 -1.942 -10.140 1.00 93.44 103 MET A O 1
ATOM 812 N N . GLN A 1 104 ? -3.683 -3.150 -11.662 1.00 95.69 104 GLN A N 1
ATOM 813 C CA . GLN A 1 104 ? -4.779 -4.077 -11.939 1.00 95.69 104 GLN A CA 1
ATOM 814 C C . GLN A 1 104 ? -5.071 -4.981 -10.730 1.00 95.69 104 GLN A C 1
ATOM 816 O O . GLN A 1 104 ? -6.247 -5.210 -10.436 1.00 95.69 104 GLN A O 1
ATOM 821 N N . VAL A 1 105 ? -4.047 -5.388 -9.967 1.00 94.88 105 VAL A N 1
ATOM 822 C CA . VAL A 1 105 ? -4.198 -6.132 -8.699 1.00 94.88 105 VAL A CA 1
ATOM 823 C C . VAL A 1 105 ? -5.050 -5.371 -7.681 1.00 94.88 105 VAL A C 1
ATOM 825 O O . VAL A 1 105 ? -5.953 -5.948 -7.078 1.00 94.88 105 VAL A O 1
ATOM 828 N N . VAL A 1 106 ? -4.830 -4.064 -7.523 1.00 86.81 106 VAL A N 1
ATOM 829 C CA . VAL A 1 106 ? -5.591 -3.210 -6.584 1.00 86.81 106 VAL A CA 1
ATOM 830 C C . VAL A 1 106 ? -7.085 -3.218 -6.894 1.00 86.81 106 VAL A C 1
ATOM 832 O O . VAL A 1 106 ? -7.929 -3.214 -5.991 1.00 86.81 106 VAL A O 1
ATOM 835 N N . ASN A 1 107 ? -7.407 -3.274 -8.186 1.00 88.94 107 ASN A N 1
ATOM 836 C CA . ASN A 1 107 ? -8.768 -3.359 -8.703 1.00 88.94 107 ASN A CA 1
ATOM 837 C C . ASN A 1 107 ? -9.286 -4.805 -8.774 1.00 88.94 107 ASN A C 1
ATOM 839 O O . ASN A 1 107 ? -10.341 -5.040 -9.356 1.00 88.94 107 ASN A O 1
ATOM 843 N N . ARG A 1 108 ? -8.554 -5.771 -8.199 1.00 92.81 108 ARG A N 1
ATOM 844 C CA . ARG A 1 108 ? -8.852 -7.211 -8.227 1.00 92.81 108 ARG A CA 1
ATOM 845 C C . ARG A 1 108 ? -8.996 -7.788 -9.646 1.00 92.81 108 ARG A C 1
ATOM 847 O O . ARG A 1 108 ? -9.631 -8.822 -9.833 1.00 92.81 108 ARG A O 1
ATOM 854 N N . ARG A 1 109 ? -8.393 -7.144 -10.652 1.00 96.88 109 ARG A N 1
ATOM 855 C CA . ARG A 1 109 ? -8.322 -7.627 -12.043 1.00 96.88 109 ARG A CA 1
ATOM 856 C C . ARG A 1 109 ? -7.082 -8.495 -12.214 1.00 96.88 109 ARG A C 1
ATOM 858 O O . ARG A 1 109 ? -6.106 -8.105 -12.845 1.00 96.88 109 ARG A O 1
ATOM 865 N N . TYR A 1 110 ? -7.090 -9.637 -11.548 1.00 98.00 110 TYR A N 1
ATOM 866 C CA . TYR A 1 110 ? -5.913 -10.488 -11.393 1.00 98.00 110 TYR A CA 1
ATOM 867 C C . TYR A 1 110 ? -5.434 -11.101 -12.718 1.00 98.00 110 TYR A C 1
ATOM 869 O O . TYR A 1 110 ? -4.236 -11.162 -12.967 1.00 98.00 110 TYR A O 1
ATOM 877 N N . GLU A 1 111 ? -6.352 -11.539 -13.577 1.00 98.38 111 GLU A N 1
ATOM 878 C CA . GLU A 1 111 ? -6.039 -12.112 -14.888 1.00 98.38 111 GLU A CA 1
ATOM 879 C C . GLU A 1 111 ? -5.356 -11.080 -15.792 1.00 98.38 111 GLU A C 1
ATOM 881 O O . GLU A 1 111 ? -4.294 -11.360 -16.350 1.00 98.38 111 GLU A O 1
ATOM 886 N N . ASP A 1 112 ? -5.920 -9.870 -15.864 1.00 98.38 112 ASP A N 1
ATOM 887 C CA . ASP A 1 112 ? -5.330 -8.742 -16.591 1.00 98.38 112 ASP A CA 1
ATOM 888 C C . ASP A 1 112 ? -3.955 -8.389 -16.016 1.00 98.38 112 ASP A C 1
ATOM 890 O O . ASP A 1 112 ? -3.002 -8.179 -16.767 1.00 98.38 112 ASP A O 1
ATOM 894 N N . ALA A 1 113 ? -3.833 -8.385 -14.683 1.00 98.50 113 ALA A N 1
ATOM 895 C CA . ALA A 1 113 ? -2.572 -8.126 -14.001 1.00 98.50 113 ALA A CA 1
ATOM 896 C C . ALA A 1 113 ? -1.488 -9.125 -14.405 1.00 98.50 113 ALA A C 1
ATOM 898 O O . ALA A 1 113 ? -0.367 -8.728 -14.733 1.00 98.50 113 ALA A O 1
ATOM 899 N N . ILE A 1 114 ? -1.821 -10.420 -14.412 1.00 98.81 114 ILE A N 1
ATOM 900 C CA . ILE A 1 114 ? -0.901 -11.490 -14.812 1.00 98.81 114 ILE A CA 1
ATOM 901 C C . ILE A 1 114 ? -0.496 -11.318 -16.276 1.00 98.81 114 ILE A C 1
ATOM 903 O O . ILE A 1 114 ? 0.681 -11.480 -16.598 1.00 98.81 114 ILE A O 1
ATOM 907 N N . ALA A 1 115 ? -1.440 -10.989 -17.162 1.00 98.62 115 ALA A N 1
ATOM 908 C CA . ALA A 1 115 ? -1.148 -10.759 -18.574 1.00 98.62 115 ALA A CA 1
ATOM 909 C C . ALA A 1 115 ? -0.179 -9.580 -18.767 1.00 98.62 115 ALA A C 1
ATOM 911 O O . ALA A 1 115 ? 0.834 -9.735 -19.453 1.00 98.62 115 ALA A O 1
ATOM 912 N N . SER A 1 116 ? -0.432 -8.446 -18.106 1.00 98.56 116 SER A N 1
ATOM 913 C CA . SER A 1 116 ? 0.437 -7.264 -18.166 1.00 98.56 116 SER A CA 1
ATOM 914 C C . SER A 1 116 ? 1.830 -7.560 -17.605 1.00 98.56 116 SER A C 1
ATOM 916 O O . SER A 1 116 ? 2.829 -7.322 -18.279 1.00 98.56 116 SER A O 1
ATOM 918 N N . ALA A 1 117 ? 1.932 -8.175 -16.424 1.00 98.50 117 ALA A N 1
ATOM 919 C CA . ALA A 1 117 ? 3.231 -8.498 -15.832 1.00 98.50 117 ALA A CA 1
ATOM 920 C C . ALA A 1 117 ? 4.030 -9.518 -16.668 1.00 98.50 117 ALA A C 1
ATOM 922 O O . ALA A 1 117 ? 5.241 -9.378 -16.834 1.00 98.50 117 ALA A O 1
ATOM 923 N N . LYS A 1 118 ? 3.363 -10.513 -17.274 1.00 98.69 118 LYS A N 1
ATOM 924 C CA . LYS A 1 118 ? 4.012 -11.430 -18.227 1.00 98.69 118 LYS A CA 1
ATOM 925 C C . LYS A 1 118 ? 4.488 -10.707 -19.487 1.00 98.69 118 LYS A C 1
ATOM 927 O O . LYS A 1 118 ? 5.565 -11.029 -19.986 1.00 98.69 118 LYS A O 1
ATOM 932 N N . LYS A 1 119 ? 3.726 -9.731 -19.993 1.00 98.56 119 LYS A N 1
ATOM 933 C CA . LYS A 1 119 ? 4.141 -8.900 -21.132 1.00 98.56 119 LYS A CA 1
ATOM 934 C C . LYS A 1 119 ? 5.382 -8.073 -20.785 1.00 98.56 119 LYS A C 1
ATOM 936 O O . LYS A 1 119 ? 6.328 -8.102 -21.570 1.00 98.56 119 LYS A O 1
ATOM 941 N N . ALA A 1 120 ? 5.431 -7.465 -19.597 1.00 98.38 120 ALA A N 1
ATOM 942 C CA . ALA A 1 120 ? 6.611 -6.752 -19.096 1.00 98.38 120 ALA A CA 1
ATOM 943 C C . ALA A 1 120 ? 7.867 -7.641 -19.120 1.00 98.38 120 ALA A C 1
ATOM 945 O O . ALA A 1 120 ? 8.871 -7.280 -19.730 1.00 98.38 120 ALA A O 1
ATOM 946 N N . VAL A 1 121 ? 7.775 -8.849 -18.552 1.00 98.44 121 VAL A N 1
ATOM 947 C CA . VAL A 1 121 ? 8.877 -9.828 -18.539 1.00 98.44 121 VAL A CA 1
ATOM 948 C C . VAL A 1 121 ? 9.240 -10.323 -19.944 1.00 98.44 121 VAL A C 1
ATOM 950 O O . VAL A 1 121 ? 10.408 -10.574 -20.221 1.00 98.44 121 VAL A O 1
ATOM 953 N N . SER A 1 122 ? 8.271 -10.461 -20.855 1.00 98.31 122 SER A N 1
ATOM 954 C CA . SER A 1 122 ? 8.557 -10.884 -22.234 1.00 98.31 122 SER A CA 1
ATOM 955 C C . SER A 1 122 ? 9.338 -9.839 -23.036 1.00 98.31 122 SER A C 1
ATOM 957 O O . SER A 1 122 ? 10.136 -10.210 -23.893 1.00 98.31 122 SER A O 1
ATOM 959 N N . ILE A 1 123 ? 9.112 -8.553 -22.750 1.00 97.75 123 ILE A N 1
ATOM 960 C CA . ILE A 1 123 ? 9.821 -7.425 -23.361 1.00 97.75 123 ILE A CA 1
ATOM 961 C C . ILE A 1 123 ? 11.216 -7.289 -22.740 1.00 97.75 123 ILE A C 1
ATOM 963 O O . ILE A 1 123 ? 12.212 -7.206 -23.455 1.00 97.75 123 ILE A O 1
ATOM 967 N N . GLY A 1 124 ? 11.289 -7.307 -21.407 1.00 93.94 124 GLY A N 1
ATOM 968 C CA . GLY A 1 124 ? 12.524 -7.184 -20.639 1.00 93.94 124 GLY A CA 1
ATOM 969 C C . GLY A 1 124 ? 12.824 -8.444 -19.827 1.00 93.94 124 GLY A C 1
ATOM 970 O O . GLY A 1 124 ? 12.660 -8.428 -18.611 1.00 93.94 124 GLY A O 1
ATOM 971 N N . PRO A 1 125 ? 13.305 -9.549 -20.426 1.00 94.44 125 PRO A N 1
ATOM 972 C CA . PRO A 1 125 ? 13.582 -10.776 -19.671 1.00 94.44 125 PRO A CA 1
ATOM 973 C C . PRO A 1 125 ? 14.715 -10.620 -18.641 1.00 94.44 125 PRO A C 1
ATOM 975 O O . PRO A 1 125 ? 14.787 -11.400 -17.691 1.00 94.44 125 PRO A O 1
ATOM 978 N N . GLY A 1 126 ? 15.592 -9.627 -18.832 1.00 95.19 126 GLY A N 1
ATOM 979 C CA . GLY A 1 126 ? 16.652 -9.238 -17.895 1.00 95.19 126 GLY A CA 1
ATOM 980 C C . GLY A 1 126 ? 16.284 -8.074 -16.968 1.00 95.19 126 GLY A C 1
ATOM 981 O O . GLY A 1 126 ? 17.148 -7.604 -16.237 1.00 95.19 126 GLY A O 1
ATOM 982 N N . ASP A 1 127 ? 15.039 -7.600 -17.008 1.00 94.88 127 ASP A N 1
ATOM 983 C CA . ASP A 1 127 ? 14.546 -6.522 -16.152 1.00 94.88 127 ASP A CA 1
ATOM 984 C C . ASP A 1 127 ? 14.113 -7.101 -14.794 1.00 94.88 127 ASP A C 1
ATOM 986 O O . ASP A 1 127 ? 13.107 -7.811 -14.676 1.00 94.88 127 ASP A O 1
ATOM 990 N N . ALA A 1 128 ? 14.909 -6.824 -13.760 1.00 96.88 128 ALA A N 1
ATOM 991 C CA . ALA A 1 128 ? 14.652 -7.307 -12.409 1.00 96.88 128 ALA A CA 1
ATOM 992 C C . ALA A 1 128 ? 13.379 -6.690 -11.798 1.00 96.88 128 ALA A C 1
ATOM 994 O O . ALA A 1 128 ? 12.670 -7.374 -11.055 1.00 96.88 128 ALA A O 1
ATOM 995 N N . GLU A 1 129 ? 13.032 -5.445 -12.148 1.00 94.62 129 GLU A N 1
ATOM 996 C CA . GLU A 1 129 ? 11.800 -4.801 -11.683 1.00 94.62 129 GLU A CA 1
ATOM 997 C C . GLU A 1 129 ? 10.566 -5.445 -12.321 1.00 94.62 129 GLU A C 1
ATOM 999 O O . GLU A 1 129 ? 9.578 -5.698 -11.626 1.00 94.62 129 GLU A O 1
ATOM 1004 N N . ALA A 1 130 ? 10.626 -5.792 -13.612 1.00 97.19 130 ALA A N 1
ATOM 1005 C CA . ALA A 1 130 ? 9.546 -6.524 -14.279 1.00 97.19 130 ALA A CA 1
ATOM 1006 C C . ALA A 1 130 ? 9.315 -7.909 -13.647 1.00 97.19 130 ALA A C 1
ATOM 1008 O O . ALA A 1 130 ? 8.168 -8.320 -13.443 1.00 97.19 130 ALA A O 1
ATOM 1009 N N . GLN A 1 131 ? 10.391 -8.615 -13.279 1.00 98.44 131 GLN A N 1
ATOM 1010 C CA . GLN A 1 131 ? 10.303 -9.894 -12.561 1.00 98.44 131 GLN A CA 1
ATOM 1011 C C . GLN A 1 131 ? 9.728 -9.721 -11.149 1.00 98.44 131 GLN A C 1
ATOM 1013 O O . GLN A 1 131 ? 8.860 -10.494 -10.738 1.00 98.44 131 GLN A O 1
ATOM 1018 N N . ALA A 1 132 ? 10.140 -8.682 -10.417 1.00 98.06 132 ALA A N 1
ATOM 1019 C CA . ALA A 1 132 ? 9.583 -8.370 -9.102 1.00 98.06 132 ALA A CA 1
ATOM 1020 C C . ALA A 1 132 ? 8.086 -8.016 -9.183 1.00 98.06 132 ALA A C 1
ATOM 1022 O O . ALA A 1 132 ? 7.296 -8.486 -8.362 1.00 98.06 132 ALA A O 1
ATOM 1023 N N . ALA A 1 133 ? 7.671 -7.263 -10.207 1.00 97.88 133 ALA A N 1
ATOM 1024 C CA . ALA A 1 133 ? 6.267 -6.955 -10.465 1.00 97.88 133 ALA A CA 1
ATOM 1025 C C . ALA A 1 133 ? 5.452 -8.211 -10.808 1.00 97.88 133 ALA A C 1
ATOM 1027 O O . ALA A 1 133 ? 4.334 -8.364 -10.318 1.00 97.88 133 ALA A O 1
ATOM 1028 N N . LEU A 1 134 ? 6.008 -9.151 -11.583 1.00 98.69 134 LEU A N 1
ATOM 1029 C CA . LEU A 1 134 ? 5.379 -10.456 -11.802 1.00 98.69 134 LEU A CA 1
ATOM 1030 C C . LEU A 1 134 ? 5.232 -11.234 -10.489 1.00 98.69 134 LEU A C 1
ATOM 1032 O O . LEU A 1 134 ? 4.164 -11.790 -10.237 1.00 98.69 134 LEU A O 1
ATOM 1036 N N . GLY A 1 135 ? 6.255 -11.223 -9.632 1.00 98.50 135 GLY A N 1
ATOM 1037 C CA . GLY A 1 135 ? 6.200 -11.802 -8.290 1.00 98.50 135 GLY A CA 1
ATOM 1038 C C . GLY A 1 135 ? 5.076 -11.214 -7.435 1.00 98.50 135 GLY A C 1
ATOM 1039 O O . GLY A 1 135 ? 4.257 -11.959 -6.898 1.00 98.50 135 GLY A O 1
ATOM 1040 N N . TYR A 1 136 ? 4.982 -9.882 -7.385 1.00 98.00 136 TYR A N 1
ATOM 1041 C CA . TYR A 1 136 ? 3.896 -9.154 -6.722 1.00 98.00 136 TYR A CA 1
ATOM 1042 C C . TYR A 1 136 ? 2.525 -9.580 -7.263 1.00 98.00 136 TYR A C 1
ATOM 1044 O O . TYR A 1 136 ? 1.638 -9.972 -6.510 1.00 98.00 136 TYR A O 1
ATOM 1052 N N . VAL A 1 137 ? 2.344 -9.548 -8.582 1.00 98.56 137 VAL A N 1
ATOM 1053 C CA . VAL A 1 137 ? 1.062 -9.876 -9.211 1.00 98.56 137 VAL A CA 1
ATOM 1054 C C . VAL A 1 137 ? 0.641 -11.315 -8.918 1.00 98.56 137 VAL A C 1
ATOM 1056 O O . VAL A 1 137 ? -0.514 -11.557 -8.564 1.00 98.56 137 VAL A O 1
ATOM 1059 N N . GLN A 1 138 ? 1.569 -12.266 -9.026 1.00 98.69 138 GLN A N 1
ATOM 1060 C CA . GLN A 1 138 ? 1.291 -13.675 -8.754 1.00 98.69 138 GLN A CA 1
ATOM 1061 C C . GLN A 1 138 ? 0.967 -13.920 -7.277 1.00 98.69 138 GLN A C 1
ATOM 1063 O O . GLN A 1 138 ? 0.046 -14.684 -6.986 1.00 98.69 138 GLN A O 1
ATOM 1068 N N . LEU A 1 139 ? 1.651 -13.228 -6.356 1.00 98.25 139 LEU A N 1
ATOM 1069 C CA . LEU A 1 139 ? 1.374 -13.287 -4.920 1.00 98.25 139 LEU A CA 1
ATOM 1070 C C . LEU A 1 139 ? -0.088 -12.945 -4.628 1.00 98.25 139 LEU A C 1
ATOM 1072 O O . LEU A 1 139 ? -0.814 -13.747 -4.045 1.00 98.25 139 LEU A O 1
ATOM 1076 N N . TYR A 1 140 ? -0.543 -11.775 -5.080 1.00 97.56 140 TYR A N 1
ATOM 1077 C CA . TYR A 1 140 ? -1.911 -11.325 -4.819 1.00 97.56 140 TYR A CA 1
ATOM 1078 C C . TYR A 1 140 ? -2.964 -12.098 -5.616 1.00 97.56 140 TYR A C 1
ATOM 1080 O O . TYR A 1 140 ? -4.120 -12.155 -5.193 1.00 97.56 140 TYR A O 1
ATOM 1088 N N . ALA A 1 141 ? -2.581 -12.729 -6.729 1.00 98.12 141 ALA A N 1
ATOM 1089 C CA . ALA A 1 141 ? -3.427 -13.662 -7.467 1.00 98.12 141 ALA A CA 1
ATOM 1090 C C . ALA A 1 141 ? -3.511 -15.068 -6.830 1.00 98.12 141 ALA A C 1
ATOM 1092 O O . ALA A 1 141 ? -4.281 -15.894 -7.327 1.00 98.12 141 ALA A O 1
ATOM 1093 N N . GLY A 1 142 ? -2.773 -15.332 -5.741 1.00 96.88 142 GLY A N 1
ATOM 1094 C CA . GLY A 1 142 ? -2.767 -16.605 -5.004 1.00 96.88 142 GLY A CA 1
ATOM 1095 C C . GLY A 1 142 ? -1.843 -17.684 -5.583 1.00 96.88 142 GLY A C 1
ATOM 1096 O O . GLY A 1 142 ? -1.899 -18.835 -5.158 1.00 96.88 142 GLY A O 1
ATOM 1097 N N . ASN A 1 143 ? -0.992 -17.333 -6.546 1.00 98.12 143 ASN A N 1
ATOM 1098 C CA . ASN A 1 143 ? -0.108 -18.256 -7.258 1.00 98.12 143 ASN A CA 1
ATOM 1099 C C . ASN A 1 143 ? 1.290 -18.238 -6.618 1.00 98.12 143 ASN A C 1
ATOM 1101 O O . ASN A 1 143 ? 2.239 -17.663 -7.156 1.00 98.12 143 ASN A O 1
ATOM 1105 N N . HIS A 1 144 ? 1.411 -18.800 -5.410 1.00 97.38 144 HIS A N 1
ATOM 1106 C CA . HIS A 1 144 ? 2.615 -18.640 -4.577 1.00 97.38 144 HIS A CA 1
ATOM 1107 C C . HIS A 1 144 ? 3.882 -19.253 -5.194 1.00 97.38 144 HIS A C 1
ATOM 1109 O O . HIS A 1 144 ? 4.967 -18.702 -5.019 1.00 97.38 144 HIS A O 1
ATOM 1115 N N . ALA A 1 145 ? 3.770 -20.362 -5.931 1.00 97.88 145 ALA A N 1
ATOM 1116 C CA . ALA A 1 145 ? 4.922 -21.018 -6.557 1.00 97.88 145 ALA A CA 1
ATOM 1117 C C . ALA A 1 145 ? 5.489 -20.197 -7.731 1.00 97.88 145 ALA A C 1
ATOM 1119 O O . ALA A 1 145 ? 6.704 -20.014 -7.857 1.00 97.88 145 ALA A O 1
ATOM 1120 N N . GLU A 1 146 ? 4.609 -19.651 -8.568 1.00 98.56 146 GLU A N 1
ATOM 1121 C CA . GLU A 1 146 ? 4.959 -18.744 -9.656 1.00 98.56 146 GLU A CA 1
ATOM 1122 C C . GLU A 1 146 ? 5.517 -17.429 -9.113 1.00 98.56 146 GLU A C 1
ATOM 1124 O O . GLU A 1 146 ? 6.500 -16.915 -9.649 1.00 98.56 146 GLU A O 1
ATOM 1129 N N . ALA A 1 147 ? 4.934 -16.914 -8.025 1.00 98.62 147 ALA A N 1
ATOM 1130 C CA . ALA A 1 147 ? 5.444 -15.735 -7.338 1.00 98.62 147 ALA A CA 1
ATOM 1131 C C . ALA A 1 147 ? 6.881 -15.957 -6.850 1.00 98.62 147 ALA A C 1
ATOM 1133 O O . ALA A 1 147 ? 7.744 -15.122 -7.118 1.00 98.62 147 ALA A O 1
ATOM 1134 N N . ALA A 1 148 ? 7.152 -17.100 -6.205 1.00 98.56 148 ALA A N 1
ATOM 1135 C CA . ALA A 1 148 ? 8.482 -17.469 -5.719 1.00 98.56 148 ALA A CA 1
ATOM 1136 C C . ALA A 1 148 ? 9.505 -17.535 -6.856 1.00 98.56 148 ALA A C 1
ATOM 1138 O O . ALA A 1 148 ? 10.561 -16.913 -6.774 1.00 98.56 148 ALA A O 1
ATOM 1139 N N . THR A 1 149 ? 9.149 -18.195 -7.959 1.00 98.50 149 THR A N 1
ATOM 1140 C CA . THR A 1 149 ? 10.009 -18.288 -9.151 1.00 98.50 149 THR A CA 1
ATOM 1141 C C . THR A 1 149 ? 10.371 -16.903 -9.704 1.00 98.50 149 THR A C 1
ATOM 1143 O O . THR A 1 149 ? 11.523 -16.648 -10.073 1.00 98.50 149 THR A O 1
ATOM 1146 N N . ALA A 1 150 ? 9.394 -15.992 -9.756 1.00 98.62 150 ALA A N 1
ATOM 1147 C CA . ALA A 1 150 ? 9.588 -14.642 -10.273 1.00 98.62 150 ALA A CA 1
ATOM 1148 C C . ALA A 1 150 ? 10.479 -13.790 -9.352 1.00 98.62 150 ALA A C 1
ATOM 1150 O O . ALA A 1 150 ? 11.442 -13.192 -9.831 1.00 98.62 150 ALA A O 1
ATOM 1151 N N . VAL A 1 151 ? 10.237 -13.783 -8.033 1.00 98.56 151 VAL A N 1
ATOM 1152 C CA . VAL A 1 151 ? 11.073 -13.004 -7.095 1.00 98.56 151 VAL A CA 1
ATOM 1153 C C . VAL A 1 151 ? 12.482 -13.579 -6.940 1.00 98.56 151 VAL A C 1
ATOM 1155 O O . VAL A 1 151 ? 13.434 -12.821 -6.787 1.00 98.56 151 VAL A O 1
ATOM 1158 N N . GLU A 1 152 ? 12.657 -14.899 -7.049 1.00 98.44 152 GLU A N 1
ATOM 1159 C CA . GLU A 1 152 ? 13.987 -15.523 -7.099 1.00 98.44 152 GLU A CA 1
ATOM 1160 C C . GLU A 1 152 ? 14.753 -15.121 -8.356 1.00 98.44 152 GLU A C 1
ATOM 1162 O O . GLU A 1 152 ? 15.957 -14.871 -8.306 1.00 98.44 152 GLU A O 1
ATOM 1167 N N . THR A 1 153 ? 14.053 -15.015 -9.486 1.00 98.50 153 THR A N 1
ATOM 1168 C CA . THR A 1 153 ? 14.644 -14.503 -10.722 1.00 98.50 153 THR A CA 1
ATOM 1169 C C . THR A 1 153 ? 15.015 -13.030 -10.583 1.00 98.50 153 THR A C 1
ATOM 1171 O O . THR A 1 153 ? 16.123 -12.667 -10.968 1.00 98.50 153 THR A O 1
ATOM 1174 N N . ALA A 1 154 ? 14.145 -12.208 -9.990 1.00 98.25 154 ALA A N 1
ATOM 1175 C CA . ALA A 1 154 ? 14.419 -10.797 -9.728 1.00 98.25 154 ALA A CA 1
ATOM 1176 C C . ALA A 1 154 ? 15.682 -10.616 -8.867 1.00 98.25 154 ALA A C 1
ATOM 1178 O O . ALA A 1 154 ? 16.607 -9.936 -9.294 1.00 98.25 154 ALA A O 1
ATOM 1179 N N . LEU A 1 155 ? 15.771 -11.314 -7.727 1.00 97.19 155 LEU A N 1
ATOM 1180 C CA . LEU A 1 155 ? 16.928 -11.271 -6.818 1.00 97.19 155 LEU A CA 1
ATOM 1181 C C . LEU A 1 155 ? 18.226 -11.796 -7.455 1.00 97.19 155 LEU A C 1
ATOM 1183 O O . LEU A 1 155 ? 19.320 -11.411 -7.051 1.00 97.19 155 LEU A O 1
ATOM 1187 N N . ARG A 1 156 ? 18.130 -12.701 -8.439 1.00 97.81 156 ARG A N 1
ATOM 1188 C CA . ARG A 1 156 ? 19.293 -13.196 -9.193 1.00 97.81 156 ARG A CA 1
ATOM 1189 C C . ARG A 1 156 ? 19.767 -12.201 -10.252 1.00 97.81 156 ARG A C 1
ATOM 1191 O O . ARG A 1 156 ? 20.965 -12.144 -10.515 1.00 97.81 156 ARG A O 1
ATOM 1198 N N . LEU A 1 157 ? 18.841 -11.502 -10.911 1.00 97.75 157 LEU A N 1
ATOM 1199 C CA . LEU A 1 157 ? 19.163 -10.474 -11.905 1.00 97.75 157 LEU A CA 1
ATOM 1200 C C . LEU A 1 157 ? 19.753 -9.233 -11.237 1.00 97.75 157 LEU A C 1
ATOM 1202 O O . LEU A 1 157 ? 20.714 -8.670 -11.752 1.00 97.75 157 LEU A O 1
ATOM 1206 N N . ASP A 1 158 ? 19.198 -8.860 -10.088 1.00 95.94 158 ASP A N 1
ATOM 1207 C CA . ASP A 1 158 ? 19.648 -7.739 -9.283 1.00 95.94 158 ASP A CA 1
ATOM 1208 C C . ASP A 1 158 ? 19.6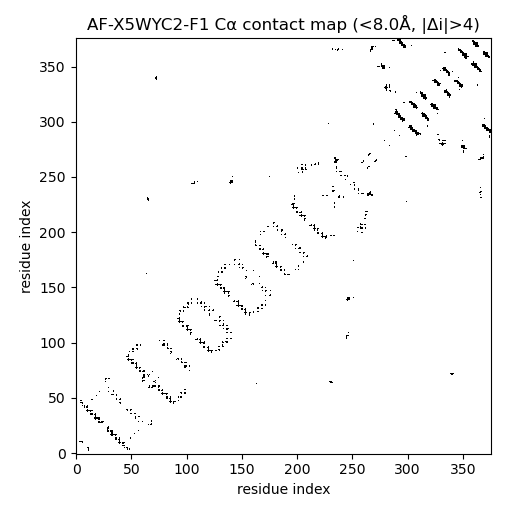54 -8.123 -7.793 1.00 95.94 158 ASP A C 1
ATOM 1210 O O . ASP A 1 158 ? 18.602 -8.182 -7.156 1.00 95.94 158 ASP A O 1
ATOM 1214 N N . PRO A 1 159 ? 20.828 -8.406 -7.206 1.00 90.69 159 PRO A N 1
ATOM 1215 C CA . PRO A 1 159 ? 20.940 -8.649 -5.770 1.00 90.69 159 PRO A CA 1
ATOM 1216 C C . PRO A 1 159 ? 20.572 -7.429 -4.909 1.00 90.69 159 PRO A C 1
ATOM 1218 O O . PRO A 1 159 ? 20.231 -7.598 -3.733 1.00 90.69 159 PRO A O 1
ATOM 1221 N N . ASP A 1 160 ? 20.605 -6.221 -5.481 1.00 89.00 160 ASP A N 1
ATOM 1222 C CA . ASP A 1 160 ? 20.324 -4.940 -4.826 1.00 89.00 160 ASP A CA 1
ATOM 1223 C C . ASP A 1 160 ? 18.933 -4.385 -5.191 1.00 89.00 160 ASP A C 1
ATOM 1225 O O . ASP A 1 160 ? 18.735 -3.178 -5.330 1.00 89.00 160 ASP A O 1
ATOM 1229 N N . LEU A 1 161 ? 17.936 -5.275 -5.330 1.00 91.06 161 LEU A N 1
ATOM 1230 C CA . LEU A 1 161 ? 16.540 -4.864 -5.500 1.00 91.06 161 LEU A CA 1
ATOM 1231 C C . LEU A 1 161 ? 16.146 -3.792 -4.479 1.00 91.06 161 LEU A C 1
ATOM 1233 O O . LEU A 1 161 ? 16.455 -3.896 -3.287 1.00 91.06 161 LEU A O 1
ATOM 1237 N N . SER A 1 162 ? 15.339 -2.834 -4.943 1.00 89.12 162 SER A N 1
ATOM 1238 C CA . SER A 1 162 ? 14.723 -1.833 -4.076 1.00 89.12 162 SER A CA 1
ATOM 1239 C C . SER A 1 162 ? 14.035 -2.482 -2.872 1.00 89.12 162 SER A C 1
ATOM 1241 O O . SER A 1 162 ? 13.438 -3.559 -2.975 1.00 89.12 162 SER A O 1
ATOM 1243 N N . ALA A 1 163 ? 14.080 -1.803 -1.723 1.00 90.25 163 ALA A N 1
ATOM 1244 C CA . ALA A 1 163 ? 13.571 -2.347 -0.466 1.00 90.25 163 ALA A CA 1
ATOM 1245 C C . ALA A 1 163 ? 12.112 -2.833 -0.568 1.00 90.25 163 ALA A C 1
ATOM 1247 O O . ALA A 1 163 ? 11.780 -3.891 -0.049 1.00 90.25 163 ALA A O 1
ATOM 1248 N N . ILE A 1 164 ? 11.258 -2.144 -1.331 1.00 89.38 164 ILE A N 1
ATOM 1249 C CA . ILE A 1 164 ? 9.863 -2.555 -1.549 1.00 89.38 164 ILE A CA 1
ATOM 1250 C C . ILE A 1 164 ? 9.719 -3.847 -2.381 1.00 89.38 164 ILE A C 1
ATOM 1252 O O . ILE A 1 164 ? 8.835 -4.679 -2.143 1.00 89.38 164 ILE A O 1
ATOM 1256 N N . ASN A 1 165 ? 10.590 -4.053 -3.372 1.00 93.94 165 ASN A N 1
ATOM 1257 C CA . ASN A 1 165 ? 10.610 -5.280 -4.167 1.00 93.94 165 ASN A CA 1
ATOM 1258 C C . ASN A 1 165 ? 11.203 -6.438 -3.352 1.00 93.94 165 ASN A C 1
ATOM 1260 O O . ASN A 1 165 ? 10.716 -7.567 -3.442 1.00 93.94 165 ASN A O 1
ATOM 1264 N N . ARG A 1 166 ? 12.182 -6.149 -2.487 1.00 95.12 166 ARG A N 1
ATOM 1265 C CA . ARG A 1 166 ? 12.734 -7.111 -1.526 1.00 95.12 166 ARG A CA 1
ATOM 1266 C C . ARG A 1 166 ? 11.718 -7.490 -0.441 1.00 95.12 166 ARG A C 1
ATOM 1268 O O . ARG A 1 166 ? 11.571 -8.674 -0.147 1.00 95.12 166 ARG A O 1
ATOM 1275 N N . GLU A 1 167 ? 10.925 -6.541 0.062 1.00 94.94 167 GLU A N 1
ATOM 1276 C CA . GLU A 1 167 ? 9.798 -6.825 0.962 1.00 94.94 167 GLU A CA 1
ATOM 1277 C C . GLU A 1 167 ? 8.784 -7.758 0.290 1.00 94.94 167 GLU A C 1
ATOM 1279 O O . GLU A 1 167 ? 8.351 -8.746 0.885 1.00 94.94 167 GLU A O 1
ATOM 1284 N N . THR A 1 168 ? 8.451 -7.483 -0.976 1.00 96.31 168 THR A N 1
ATOM 1285 C CA . THR A 1 168 ? 7.560 -8.341 -1.769 1.00 96.31 168 THR A CA 1
ATOM 1286 C C . THR A 1 168 ? 8.113 -9.768 -1.845 1.00 96.31 168 THR A C 1
ATOM 1288 O O . THR A 1 168 ? 7.369 -10.721 -1.618 1.00 96.31 168 THR A O 1
ATOM 1291 N N . ALA A 1 169 ? 9.415 -9.938 -2.096 1.00 98.00 169 ALA A N 1
ATOM 1292 C CA . ALA A 1 169 ? 10.060 -11.252 -2.076 1.00 98.00 169 ALA A CA 1
ATOM 1293 C C . ALA A 1 169 ? 9.953 -11.934 -0.700 1.00 98.00 169 ALA A C 1
ATOM 1295 O O . ALA A 1 169 ? 9.617 -13.116 -0.621 1.00 98.00 169 ALA A O 1
ATOM 1296 N N . GLY A 1 170 ? 10.151 -11.183 0.385 1.00 97.69 170 GLY A N 1
ATOM 1297 C CA . GLY A 1 170 ? 9.955 -11.660 1.754 1.00 97.69 170 GLY A CA 1
ATOM 1298 C C . GLY A 1 170 ? 8.535 -12.170 2.022 1.00 97.69 170 GLY A C 1
ATOM 1299 O O . GLY A 1 170 ? 8.368 -13.270 2.552 1.00 97.69 170 GLY A O 1
ATOM 1300 N N . LEU A 1 171 ? 7.508 -11.420 1.604 1.00 97.00 171 LEU A N 1
ATOM 1301 C CA . LEU A 1 171 ? 6.100 -11.838 1.692 1.00 97.00 171 LEU A CA 1
ATOM 1302 C C . LEU A 1 171 ? 5.821 -13.110 0.887 1.00 97.00 171 LEU A C 1
ATOM 1304 O O . LEU A 1 171 ? 5.138 -14.010 1.380 1.00 97.00 171 LEU A O 1
ATOM 1308 N N . VAL A 1 172 ? 6.366 -13.199 -0.329 1.00 98.38 172 VAL A N 1
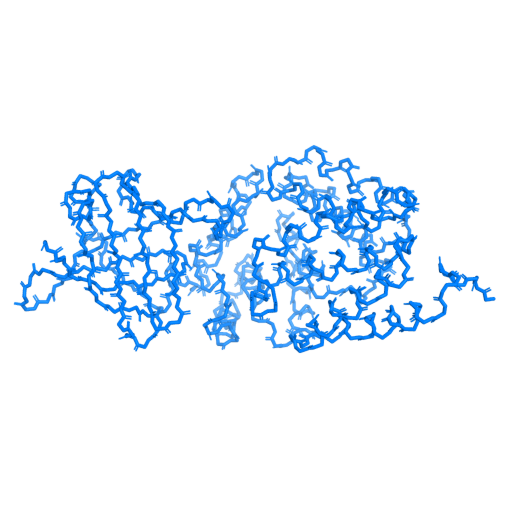ATOM 1309 C CA . VAL A 1 172 ? 6.247 -14.388 -1.181 1.00 98.38 172 VAL A CA 1
ATOM 1310 C C . VAL A 1 172 ? 6.837 -15.612 -0.483 1.00 98.38 172 VAL A C 1
ATOM 1312 O O . VAL A 1 172 ? 6.147 -16.623 -0.352 1.00 98.38 172 VAL A O 1
ATOM 1315 N N . PHE A 1 173 ? 8.072 -15.525 0.021 1.00 98.56 173 PHE A N 1
ATOM 1316 C CA . PHE A 1 173 ? 8.706 -16.640 0.728 1.00 98.56 173 PHE A CA 1
ATOM 1317 C C . PHE A 1 173 ? 7.943 -17.024 1.997 1.00 98.56 173 PHE A C 1
ATOM 1319 O O . PHE A 1 173 ? 7.787 -18.212 2.284 1.00 98.56 173 PHE A O 1
ATOM 1326 N N . LEU A 1 174 ? 7.409 -16.040 2.726 1.00 98.00 174 LEU A N 1
ATOM 1327 C CA . LEU A 1 174 ? 6.630 -16.281 3.936 1.00 98.00 174 LEU A CA 1
ATOM 1328 C C . LEU A 1 174 ? 5.339 -17.057 3.646 1.00 98.00 174 LEU A C 1
ATOM 1330 O O . LEU A 1 174 ? 5.043 -18.032 4.341 1.00 98.00 174 LEU A O 1
ATOM 1334 N N . LEU A 1 175 ? 4.582 -16.645 2.624 1.00 96.94 175 LEU A N 1
ATOM 1335 C CA . LEU A 1 175 ? 3.323 -17.292 2.242 1.00 96.94 175 LEU A CA 1
ATOM 1336 C C . LEU A 1 175 ? 3.541 -18.648 1.559 1.00 96.94 175 LEU A C 1
ATOM 1338 O O . LEU A 1 175 ? 2.757 -19.566 1.778 1.00 96.94 175 LEU A O 1
ATOM 1342 N N . GLN A 1 176 ? 4.663 -18.829 0.859 1.00 96.06 176 GLN A N 1
ATOM 1343 C CA . GLN A 1 176 ? 5.108 -20.139 0.373 1.00 96.06 176 GLN A CA 1
ATOM 1344 C C . GLN A 1 176 ? 5.537 -21.088 1.517 1.00 96.06 176 GLN A C 1
ATOM 1346 O O . GLN A 1 176 ? 5.660 -22.295 1.315 1.00 96.06 176 GLN A O 1
ATOM 1351 N N . GLY A 1 177 ? 5.775 -20.564 2.725 1.00 95.69 177 GLY A N 1
ATOM 1352 C CA . GLY A 1 177 ? 6.213 -21.333 3.893 1.00 95.69 177 GLY A CA 1
ATOM 1353 C C . GLY A 1 177 ? 7.732 -21.463 4.043 1.00 95.69 177 GLY A C 1
ATOM 1354 O O . GLY A 1 177 ? 8.193 -22.140 4.962 1.00 95.69 177 GLY A O 1
ATOM 1355 N N . ASN A 1 178 ? 8.522 -20.790 3.204 1.00 97.56 178 ASN A N 1
ATOM 1356 C CA . ASN A 1 178 ? 9.974 -20.704 3.350 1.00 97.56 178 ASN A CA 1
ATOM 1357 C C . ASN A 1 178 ? 10.351 -19.605 4.360 1.00 97.56 178 ASN A C 1
ATOM 1359 O O . ASN A 1 178 ? 10.850 -18.534 4.012 1.00 97.56 178 ASN A O 1
ATOM 1363 N N . VAL A 1 179 ? 10.048 -19.875 5.631 1.00 98.25 179 VAL A N 1
ATOM 1364 C CA . VAL A 1 179 ? 10.098 -18.887 6.718 1.00 98.25 179 VAL A CA 1
ATOM 1365 C C . VAL A 1 179 ? 11.501 -18.321 6.943 1.00 98.25 179 VAL A C 1
ATOM 1367 O O . VAL A 1 179 ? 11.640 -17.116 7.111 1.00 98.25 179 VAL A O 1
ATOM 1370 N N . GLU A 1 180 ? 12.542 -19.152 6.924 1.00 98.25 180 GLU A N 1
ATOM 1371 C CA . GLU A 1 180 ? 13.913 -18.682 7.177 1.00 98.25 180 GLU A CA 1
ATOM 1372 C C . GLU A 1 180 ? 14.418 -17.769 6.053 1.00 98.25 180 GLU A C 1
ATOM 1374 O O . GLU A 1 180 ? 14.945 -16.694 6.328 1.00 98.25 180 GLU A O 1
ATOM 1379 N N . LYS A 1 181 ? 14.147 -18.122 4.788 1.00 97.88 181 LYS A N 1
ATOM 1380 C CA . LYS A 1 181 ? 14.467 -17.255 3.644 1.00 97.88 181 LYS A CA 1
ATOM 1381 C C . LYS A 1 181 ? 13.690 -15.939 3.697 1.00 97.88 181 LYS A C 1
ATOM 1383 O O . LYS A 1 181 ? 14.232 -14.892 3.348 1.00 97.88 181 LYS A O 1
ATOM 1388 N N . ALA A 1 182 ? 12.433 -15.975 4.148 1.00 98.38 182 ALA A N 1
ATOM 1389 C CA . ALA A 1 182 ? 11.640 -14.768 4.360 1.00 98.38 182 ALA A CA 1
ATOM 1390 C C . ALA A 1 182 ? 12.267 -13.861 5.428 1.00 98.38 182 ALA A C 1
ATOM 1392 O O . ALA A 1 182 ? 12.411 -12.667 5.186 1.00 98.38 182 ALA A O 1
ATOM 1393 N N . ILE A 1 183 ? 12.674 -14.423 6.574 1.00 98.62 183 ILE A N 1
ATOM 1394 C CA . ILE A 1 183 ? 13.336 -13.674 7.653 1.00 98.62 183 ILE A CA 1
ATOM 1395 C C . ILE A 1 183 ? 14.624 -13.027 7.140 1.00 98.62 183 ILE A C 1
ATOM 1397 O O . ILE A 1 183 ? 14.759 -11.817 7.268 1.00 98.62 183 ILE A O 1
ATOM 1401 N N . GLU A 1 184 ? 15.518 -13.789 6.506 1.00 97.69 184 GLU A N 1
ATOM 1402 C CA . GLU A 1 184 ? 16.782 -13.267 5.962 1.00 97.69 184 GLU A CA 1
ATOM 1403 C C . GLU A 1 184 ? 16.541 -12.121 4.964 1.00 97.69 184 GLU A C 1
ATOM 1405 O O . GLU A 1 184 ? 17.129 -11.043 5.071 1.00 97.69 184 GLU A O 1
ATOM 1410 N N . THR A 1 185 ? 15.602 -12.319 4.034 1.00 97.25 185 THR A N 1
ATOM 1411 C CA . THR A 1 185 ? 15.247 -11.316 3.017 1.00 97.25 185 THR A CA 1
ATOM 1412 C C . THR A 1 185 ? 14.687 -10.035 3.650 1.00 97.25 185 THR A C 1
ATOM 1414 O O . THR A 1 185 ? 15.007 -8.923 3.221 1.00 97.25 185 THR A O 1
ATOM 1417 N N . LEU A 1 186 ? 13.850 -10.166 4.682 1.00 97.44 186 LEU A N 1
ATOM 1418 C CA . LEU A 1 186 ? 13.211 -9.038 5.365 1.00 97.44 186 LEU A CA 1
ATOM 1419 C C . LEU A 1 186 ? 14.147 -8.334 6.358 1.00 97.44 186 LEU A C 1
ATOM 1421 O O . LEU A 1 186 ? 14.017 -7.126 6.549 1.00 97.44 186 LEU A O 1
ATOM 1425 N N . GLU A 1 187 ? 15.108 -9.040 6.954 1.00 97.12 187 GLU A N 1
ATOM 1426 C CA . GLU A 1 187 ? 16.190 -8.435 7.740 1.00 97.12 187 GLU A CA 1
ATOM 1427 C C . GLU A 1 187 ? 17.082 -7.567 6.848 1.00 97.12 187 GLU A C 1
ATOM 1429 O O . GLU A 1 187 ? 17.314 -6.407 7.181 1.00 97.12 187 GLU A O 1
ATOM 1434 N N . HIS A 1 188 ? 17.464 -8.064 5.667 1.00 94.75 188 HIS A N 1
ATOM 1435 C CA . HIS A 1 188 ? 18.192 -7.264 4.678 1.00 94.75 188 HIS A CA 1
ATOM 1436 C C . HIS A 1 188 ? 17.386 -6.028 4.246 1.00 94.75 188 HIS A C 1
ATOM 1438 O O . HIS A 1 188 ? 17.904 -4.917 4.209 1.00 94.75 188 HIS A O 1
ATOM 1444 N N . THR A 1 189 ? 16.083 -6.201 3.993 1.00 93.69 189 THR A N 1
ATOM 1445 C CA . THR A 1 189 ? 15.177 -5.092 3.642 1.00 93.69 189 THR A CA 1
ATOM 1446 C C . THR A 1 189 ? 15.137 -4.019 4.736 1.00 93.69 189 THR A C 1
ATOM 1448 O O . THR A 1 189 ? 15.198 -2.822 4.451 1.00 93.69 189 THR A O 1
ATOM 1451 N N . ARG A 1 190 ? 15.036 -4.440 6.004 1.00 92.94 190 ARG A N 1
ATOM 1452 C CA . ARG A 1 190 ? 15.045 -3.554 7.175 1.00 92.94 190 ARG A CA 1
ATOM 1453 C C . ARG A 1 190 ? 16.345 -2.756 7.261 1.00 92.94 190 ARG A C 1
ATOM 1455 O O . ARG A 1 190 ? 16.286 -1.579 7.627 1.00 92.94 190 ARG A O 1
ATOM 1462 N N . ASP A 1 191 ? 17.474 -3.402 6.990 1.00 91.50 191 ASP A N 1
ATOM 1463 C CA . ASP A 1 191 ? 18.806 -2.818 7.145 1.00 91.50 191 ASP A CA 1
ATOM 1464 C C . ASP A 1 191 ? 19.099 -1.785 6.046 1.00 91.50 191 ASP A C 1
ATOM 1466 O O . ASP A 1 191 ? 19.525 -0.673 6.369 1.00 91.50 191 ASP A O 1
ATOM 1470 N N . ASP A 1 192 ? 18.743 -2.080 4.790 1.00 87.19 192 ASP A N 1
ATOM 1471 C CA . ASP A 1 192 ? 18.861 -1.131 3.669 1.00 87.19 192 ASP A CA 1
ATOM 1472 C C . ASP A 1 192 ? 17.950 0.090 3.859 1.00 87.19 192 ASP A C 1
ATOM 1474 O O . ASP A 1 192 ? 18.339 1.236 3.627 1.00 87.19 192 ASP A O 1
ATOM 1478 N N . ALA A 1 193 ? 16.720 -0.146 4.321 1.00 84.38 193 ALA A N 1
ATOM 1479 C CA . ALA A 1 193 ? 15.707 0.880 4.527 1.00 84.38 193 ALA A CA 1
ATOM 1480 C C . ALA A 1 193 ? 15.456 1.121 6.020 1.00 84.38 193 ALA A C 1
ATOM 1482 O O . ALA A 1 193 ? 14.328 1.024 6.513 1.00 84.38 193 ALA A O 1
ATOM 1483 N N . SER A 1 194 ? 16.516 1.449 6.763 1.00 83.75 194 SER A N 1
ATOM 1484 C CA . SER A 1 194 ? 16.482 1.578 8.232 1.00 83.75 194 SER A CA 1
ATOM 1485 C C . SER A 1 194 ? 15.483 2.609 8.784 1.00 83.75 194 SER A C 1
ATOM 1487 O O . SER A 1 194 ? 15.082 2.535 9.946 1.00 83.75 194 SER A O 1
ATOM 1489 N N . THR A 1 195 ? 15.040 3.552 7.954 1.00 80.50 195 THR A N 1
ATOM 1490 C CA . THR A 1 195 ? 14.069 4.596 8.313 1.00 80.50 195 THR A CA 1
ATOM 1491 C C . THR A 1 195 ? 12.626 4.254 7.933 1.00 80.50 195 THR A C 1
ATOM 1493 O O . THR A 1 195 ? 11.708 4.941 8.382 1.00 80.50 195 THR A O 1
ATOM 1496 N N . VAL A 1 196 ? 12.394 3.193 7.151 1.00 78.50 196 VAL A N 1
ATOM 1497 C CA . VAL A 1 196 ? 11.058 2.810 6.672 1.00 78.50 196 VAL A CA 1
ATOM 1498 C C . VAL A 1 196 ? 10.405 1.835 7.651 1.00 78.50 196 VAL A C 1
ATOM 1500 O O . VAL A 1 196 ? 10.754 0.655 7.735 1.00 78.50 196 VAL A O 1
ATOM 1503 N N . GLY A 1 197 ? 9.434 2.334 8.416 1.00 81.25 197 GLY A N 1
ATOM 1504 C CA . GLY A 1 197 ? 8.776 1.564 9.473 1.00 81.25 197 GLY A CA 1
ATOM 1505 C C . GLY A 1 197 ? 7.893 0.411 8.983 1.00 81.25 197 GLY A C 1
ATOM 1506 O O . GLY A 1 197 ? 7.816 -0.611 9.663 1.00 81.25 197 GLY A O 1
ATOM 1507 N N . ASN A 1 198 ? 7.276 0.537 7.802 1.00 82.44 198 ASN A N 1
ATOM 1508 C CA . ASN A 1 198 ? 6.296 -0.429 7.282 1.00 82.44 198 ASN A CA 1
ATOM 1509 C C . ASN A 1 198 ? 6.879 -1.853 7.162 1.00 82.44 198 ASN A C 1
ATOM 1511 O O . ASN A 1 198 ? 6.242 -2.817 7.588 1.00 82.44 198 ASN A O 1
ATOM 1515 N N . PHE A 1 199 ? 8.131 -1.974 6.707 1.00 89.00 199 PHE A N 1
ATOM 1516 C CA . PHE A 1 199 ? 8.808 -3.263 6.505 1.00 89.00 199 PHE A CA 1
ATOM 1517 C C . PHE A 1 199 ? 9.007 -4.060 7.803 1.00 89.00 199 PHE A C 1
ATOM 1519 O O . PHE A 1 199 ? 9.107 -5.290 7.783 1.00 89.00 199 PHE A O 1
ATOM 1526 N N . ARG A 1 200 ? 9.021 -3.385 8.965 1.00 94.19 200 ARG A N 1
ATOM 1527 C CA . ARG A 1 200 ? 9.159 -4.057 10.267 1.00 94.19 200 ARG A CA 1
ATOM 1528 C C . ARG A 1 200 ? 7.932 -4.896 10.608 1.00 94.19 200 ARG A C 1
ATOM 1530 O O . ARG A 1 200 ? 8.066 -5.893 11.311 1.00 94.19 200 ARG A O 1
ATOM 1537 N N . PHE A 1 201 ? 6.752 -4.530 10.116 1.00 93.88 201 PHE A N 1
ATOM 1538 C CA . PHE A 1 201 ? 5.534 -5.302 10.350 1.00 93.88 201 PHE A CA 1
ATOM 1539 C C . PHE A 1 201 ? 5.576 -6.625 9.577 1.00 93.88 201 PHE A C 1
ATOM 1541 O O . PHE A 1 201 ? 5.376 -7.688 10.166 1.00 93.88 201 PHE A O 1
ATOM 1548 N N . THR A 1 202 ? 5.957 -6.591 8.300 1.00 94.25 202 THR A N 1
ATOM 1549 C CA . THR A 1 202 ? 6.178 -7.798 7.491 1.00 94.25 202 THR A CA 1
ATOM 1550 C C . THR A 1 202 ? 7.234 -8.713 8.120 1.00 94.25 202 THR A C 1
ATOM 1552 O O . THR A 1 202 ? 7.014 -9.919 8.266 1.00 94.25 202 THR A O 1
ATOM 1555 N N . LEU A 1 203 ? 8.347 -8.139 8.591 1.00 97.75 203 LEU A N 1
ATOM 1556 C CA . LEU A 1 203 ? 9.378 -8.875 9.327 1.00 97.75 203 LEU A CA 1
ATOM 1557 C C . LEU A 1 203 ? 8.843 -9.475 10.640 1.00 97.75 203 LEU A C 1
ATOM 1559 O O . LEU A 1 203 ? 9.147 -10.623 10.962 1.00 97.75 203 LEU A O 1
ATOM 1563 N N . ALA A 1 204 ? 8.007 -8.747 11.384 1.00 98.31 204 ALA A N 1
ATOM 1564 C CA . ALA A 1 204 ? 7.381 -9.262 12.599 1.00 98.31 204 ALA A CA 1
ATOM 1565 C C . ALA A 1 204 ? 6.489 -10.479 12.315 1.00 98.31 204 ALA A C 1
ATOM 1567 O O . ALA A 1 204 ? 6.539 -11.460 13.063 1.00 98.31 204 ALA A O 1
ATOM 1568 N N . ALA A 1 205 ? 5.721 -10.456 11.221 1.00 98.06 205 ALA A N 1
ATOM 1569 C CA . ALA A 1 205 ? 4.930 -11.605 10.790 1.00 98.06 205 ALA A CA 1
ATOM 1570 C C . ALA A 1 205 ? 5.823 -12.819 10.471 1.00 98.06 205 ALA A C 1
ATOM 1572 O O . ALA A 1 205 ? 5.531 -13.933 10.918 1.00 98.06 205 ALA A O 1
ATOM 1573 N N . ALA A 1 206 ? 6.948 -12.607 9.778 1.00 98.44 206 ALA A N 1
ATOM 1574 C CA . ALA A 1 206 ? 7.927 -13.661 9.503 1.00 98.44 206 ALA A CA 1
ATOM 1575 C C . ALA A 1 206 ? 8.550 -14.230 10.789 1.00 98.44 206 ALA A C 1
ATOM 1577 O O . ALA A 1 206 ? 8.591 -15.449 10.971 1.00 98.44 206 ALA A O 1
ATOM 1578 N N . TYR A 1 207 ? 8.941 -13.371 11.737 1.00 98.75 207 TYR A N 1
ATOM 1579 C CA . TYR A 1 207 ? 9.459 -13.799 13.036 1.00 98.75 207 TYR A CA 1
ATOM 1580 C C . TYR A 1 207 ? 8.454 -14.628 13.834 1.00 98.75 207 TYR A C 1
ATOM 1582 O O . TYR A 1 207 ? 8.841 -15.641 14.414 1.00 98.75 207 TYR A O 1
ATOM 1590 N N . VAL A 1 208 ? 7.170 -14.257 13.847 1.00 98.69 208 VAL A N 1
ATOM 1591 C CA . VAL A 1 208 ? 6.132 -15.076 14.493 1.00 98.69 208 VAL A CA 1
ATOM 1592 C C . VAL A 1 208 ? 6.050 -16.459 13.856 1.00 98.69 208 VAL A C 1
ATOM 1594 O O . VAL A 1 208 ? 6.052 -17.461 14.571 1.00 98.69 208 VAL A O 1
ATOM 1597 N N . ARG A 1 209 ? 6.040 -16.535 12.521 1.00 98.06 209 ARG A N 1
ATOM 1598 C CA . ARG A 1 209 ? 6.006 -17.816 11.799 1.00 98.06 209 ARG A CA 1
ATOM 1599 C C . ARG A 1 209 ? 7.264 -18.657 12.021 1.00 98.06 209 ARG A C 1
ATOM 1601 O O . ARG A 1 209 ? 7.168 -19.879 11.971 1.00 98.06 209 ARG A O 1
ATOM 1608 N N . GLY A 1 210 ? 8.397 -18.025 12.326 1.00 98.00 210 GLY A N 1
ATOM 1609 C CA . GLY A 1 210 ? 9.646 -18.684 12.723 1.00 98.00 210 GLY A CA 1
ATOM 1610 C C . GLY A 1 210 ? 9.759 -18.997 14.218 1.00 98.00 210 GLY A C 1
ATOM 1611 O O . GLY A 1 210 ? 10.822 -19.414 14.668 1.00 98.00 210 GLY A O 1
ATOM 1612 N N . GLY A 1 211 ? 8.713 -18.756 15.018 1.00 98.12 211 GLY A N 1
ATOM 1613 C CA . GLY A 1 211 ? 8.736 -18.982 16.469 1.00 98.12 211 GLY A CA 1
ATOM 1614 C C . GLY A 1 211 ? 9.564 -17.961 17.265 1.00 98.12 211 GLY A C 1
ATOM 1615 O O . GLY A 1 211 ? 9.808 -18.154 18.455 1.00 98.12 211 GLY A O 1
ATOM 1616 N N . ARG A 1 212 ? 9.977 -16.849 16.647 1.00 98.44 212 ARG A N 1
ATOM 1617 C CA . ARG A 1 212 ? 10.834 -15.797 17.226 1.00 98.44 212 ARG A CA 1
ATOM 1618 C C . ARG A 1 212 ? 10.003 -14.641 17.788 1.00 98.44 212 ARG A C 1
ATOM 1620 O O . ARG A 1 212 ? 10.165 -13.483 17.409 1.00 98.44 212 ARG A O 1
ATOM 1627 N N . LEU A 1 213 ? 9.084 -14.947 18.707 1.00 98.50 213 LEU A N 1
ATOM 1628 C CA . LEU A 1 213 ? 8.142 -13.958 19.250 1.00 98.50 213 LEU A CA 1
ATOM 1629 C C . LEU A 1 213 ? 8.808 -12.716 19.892 1.00 98.50 213 LEU A C 1
ATOM 1631 O O . LEU A 1 213 ? 8.290 -11.616 19.689 1.00 98.50 213 LEU A O 1
ATOM 1635 N N . PRO A 1 214 ? 9.936 -12.819 20.629 1.00 98.56 214 PRO A N 1
ATOM 1636 C CA . PRO A 1 214 ? 10.630 -11.634 21.141 1.00 98.56 214 PRO A CA 1
ATOM 1637 C C . PRO A 1 214 ? 11.099 -10.686 20.028 1.00 98.56 214 PRO A C 1
ATOM 1639 O O . PRO A 1 214 ? 10.880 -9.479 20.125 1.00 98.56 214 PRO A O 1
ATOM 1642 N N . ASN A 1 215 ? 11.666 -11.227 18.944 1.00 98.56 215 ASN A N 1
ATOM 1643 C CA . ASN A 1 215 ? 12.077 -10.452 17.772 1.00 98.56 215 ASN A CA 1
ATOM 1644 C C . ASN A 1 215 ? 10.871 -9.811 17.076 1.00 98.56 215 ASN A C 1
ATOM 1646 O O . ASN A 1 215 ? 10.934 -8.644 16.702 1.00 98.56 215 ASN A O 1
ATOM 1650 N N . ALA A 1 216 ? 9.754 -10.537 16.966 1.00 98.56 216 ALA A N 1
ATOM 1651 C CA . ALA A 1 216 ? 8.525 -10.002 16.387 1.00 98.56 216 ALA A CA 1
ATOM 1652 C C . ALA A 1 216 ? 8.005 -8.779 17.156 1.00 98.56 216 ALA A C 1
ATOM 1654 O O . ALA A 1 216 ? 7.729 -7.745 16.555 1.00 98.56 216 ALA A O 1
ATOM 1655 N N . LYS A 1 217 ? 7.931 -8.864 18.491 1.00 98.38 217 LYS A N 1
ATOM 1656 C CA . LYS A 1 217 ? 7.503 -7.741 19.344 1.00 98.38 217 LYS A CA 1
ATOM 1657 C C . LYS A 1 217 ? 8.441 -6.539 19.231 1.00 98.38 217 LYS A C 1
ATOM 1659 O O . LYS A 1 217 ? 7.971 -5.405 19.176 1.00 98.38 217 LYS A O 1
ATOM 1664 N N . ALA A 1 218 ? 9.752 -6.784 19.177 1.00 97.94 218 ALA A N 1
ATOM 1665 C CA . ALA A 1 218 ? 10.742 -5.730 18.975 1.00 97.94 218 ALA A CA 1
ATOM 1666 C C . ALA A 1 218 ? 10.560 -5.036 17.615 1.00 97.94 218 ALA A C 1
ATOM 1668 O O . ALA A 1 218 ? 10.550 -3.808 17.558 1.00 97.94 218 ALA A O 1
ATOM 1669 N N . ALA A 1 219 ? 10.327 -5.808 16.549 1.00 97.25 219 ALA A N 1
ATOM 1670 C CA . ALA A 1 219 ? 10.060 -5.275 15.218 1.00 97.25 219 ALA A CA 1
ATOM 1671 C C . ALA A 1 219 ? 8.763 -4.444 15.180 1.00 97.25 219 ALA A C 1
ATOM 1673 O O . ALA A 1 219 ? 8.783 -3.333 14.660 1.00 97.25 219 ALA A O 1
ATOM 1674 N N . ILE A 1 220 ? 7.663 -4.899 15.802 1.00 96.06 220 ILE A N 1
ATOM 1675 C CA . ILE A 1 220 ? 6.436 -4.085 15.926 1.00 96.06 220 ILE A CA 1
ATOM 1676 C C . ILE A 1 220 ? 6.723 -2.759 16.641 1.00 96.06 220 ILE A C 1
ATOM 1678 O O . ILE A 1 220 ? 6.324 -1.704 16.150 1.00 96.06 220 ILE A O 1
ATOM 1682 N N . ALA A 1 221 ? 7.429 -2.791 17.776 1.00 94.56 221 ALA A N 1
ATOM 1683 C CA . ALA A 1 221 ? 7.744 -1.585 18.540 1.00 94.56 221 ALA A CA 1
ATOM 1684 C C . ALA A 1 221 ? 8.600 -0.591 17.734 1.00 94.56 221 ALA A C 1
ATOM 1686 O O . ALA A 1 221 ? 8.333 0.612 17.745 1.00 94.56 221 ALA A O 1
ATOM 1687 N N . GLU A 1 222 ? 9.603 -1.084 17.003 1.00 93.75 222 GLU A N 1
ATOM 1688 C CA . GLU A 1 222 ? 10.424 -0.264 16.111 1.00 93.75 222 GLU A CA 1
ATOM 1689 C C . GLU A 1 222 ? 9.599 0.313 14.953 1.00 93.75 222 GLU A C 1
ATOM 1691 O O . GLU A 1 222 ? 9.667 1.516 14.696 1.00 93.75 222 GLU A O 1
ATOM 1696 N N . GLY A 1 223 ? 8.785 -0.520 14.296 1.00 92.38 223 GLY A N 1
ATOM 1697 C CA . GLY A 1 223 ? 7.909 -0.121 13.196 1.00 92.38 223 GLY A CA 1
ATOM 1698 C C . GLY A 1 223 ? 6.952 0.993 13.609 1.00 92.38 223 GLY A C 1
ATOM 1699 O O . GLY A 1 223 ? 6.942 2.048 12.980 1.00 92.38 223 GLY A O 1
ATOM 1700 N N . LEU A 1 224 ? 6.231 0.813 14.723 1.00 91.00 224 LEU A N 1
ATOM 1701 C CA . LEU A 1 224 ? 5.311 1.815 15.278 1.00 91.00 224 LEU A CA 1
ATOM 1702 C C . LEU A 1 224 ? 6.012 3.142 15.607 1.00 91.00 224 LEU A C 1
ATOM 1704 O O . LEU A 1 224 ? 5.454 4.208 15.352 1.00 91.00 224 LEU A O 1
ATOM 1708 N N . ARG A 1 225 ? 7.247 3.096 16.127 1.00 89.44 225 ARG A N 1
ATOM 1709 C CA . ARG A 1 225 ? 8.046 4.302 16.402 1.00 89.44 225 ARG A CA 1
ATOM 1710 C C . ARG A 1 225 ? 8.402 5.063 15.121 1.00 89.44 225 ARG A C 1
ATOM 1712 O O . ARG A 1 225 ? 8.432 6.290 15.143 1.00 89.44 225 ARG A O 1
ATOM 1719 N N . LEU A 1 226 ? 8.695 4.352 14.032 1.00 85.56 226 LEU A N 1
ATOM 1720 C CA . LEU A 1 226 ? 9.089 4.944 12.749 1.00 85.56 226 LEU A CA 1
ATOM 1721 C C . LEU A 1 226 ? 7.897 5.493 11.947 1.00 85.56 226 LEU A C 1
ATOM 1723 O O . LEU A 1 226 ? 8.063 6.470 11.224 1.00 85.56 226 LEU A O 1
ATOM 1727 N N . VAL A 1 227 ? 6.701 4.907 12.082 1.00 80.00 227 VAL A N 1
ATOM 1728 C CA . VAL A 1 227 ? 5.498 5.333 11.332 1.00 80.00 227 VAL A CA 1
ATOM 1729 C C . VAL A 1 227 ? 4.599 6.327 12.071 1.00 80.00 227 VAL A C 1
ATOM 1731 O O . VAL A 1 227 ? 3.543 6.678 11.541 1.00 80.00 227 VAL A O 1
ATOM 1734 N N . ALA A 1 228 ? 4.961 6.750 13.288 1.00 67.44 228 ALA A N 1
ATOM 1735 C CA . ALA A 1 228 ? 4.100 7.522 14.186 1.00 67.44 228 ALA A CA 1
ATOM 1736 C C . ALA A 1 228 ? 3.454 8.747 13.494 1.00 67.44 228 ALA A C 1
ATOM 1738 O O . ALA A 1 228 ? 4.062 9.807 13.366 1.00 67.44 228 ALA A O 1
ATOM 1739 N N . GLY A 1 229 ? 2.196 8.586 13.056 1.00 58.69 229 GLY A N 1
ATOM 1740 C CA . GLY A 1 229 ? 1.363 9.624 12.438 1.00 58.69 229 GLY A CA 1
ATOM 1741 C C . GLY A 1 229 ? 1.334 9.691 10.900 1.00 58.69 229 GLY A C 1
ATOM 1742 O O . GLY A 1 229 ? 0.557 10.488 10.377 1.00 58.69 229 GLY A O 1
ATOM 1743 N N . SER A 1 230 ? 2.112 8.885 10.165 1.00 61.84 230 SER A N 1
ATOM 1744 C CA . SER A 1 230 ? 2.283 9.045 8.703 1.00 61.84 230 SER A CA 1
ATOM 1745 C C . SER A 1 230 ? 1.708 7.921 7.831 1.00 61.84 230 SER A C 1
ATOM 1747 O O . SER A 1 230 ? 1.397 8.165 6.668 1.00 61.84 230 SER A O 1
ATOM 1749 N N . SER A 1 231 ? 1.524 6.711 8.369 1.00 65.31 231 SER A N 1
ATOM 1750 C CA . SER A 1 231 ? 1.144 5.523 7.581 1.00 65.31 231 SER A CA 1
ATOM 1751 C C . SER A 1 231 ? -0.226 4.966 7.973 1.00 65.31 231 SER A C 1
ATOM 1753 O O . SER A 1 231 ? -0.608 5.067 9.132 1.00 65.31 231 SER A O 1
ATOM 1755 N N . TYR A 1 232 ? -0.980 4.373 7.041 1.00 70.88 232 TYR A N 1
ATOM 1756 C CA . TYR A 1 232 ? -2.251 3.688 7.343 1.00 70.88 232 TYR A CA 1
ATOM 1757 C C . TYR A 1 232 ? -2.060 2.276 7.917 1.00 70.88 232 TYR A C 1
ATOM 1759 O O . TYR A 1 232 ? -3.044 1.659 8.299 1.00 70.88 232 TYR A O 1
ATOM 1767 N N . VAL A 1 233 ? -0.830 1.751 7.971 1.00 74.94 233 VAL A N 1
ATOM 1768 C CA . VAL A 1 233 ? -0.554 0.345 8.335 1.00 74.94 233 VAL A CA 1
ATOM 1769 C C . VAL A 1 233 ? -0.048 0.147 9.772 1.00 74.94 233 VAL A C 1
ATOM 1771 O O . VAL A 1 233 ? 0.484 -0.901 10.111 1.00 74.94 233 VAL A O 1
ATOM 1774 N N . ASP A 1 234 ? -0.216 1.132 10.651 1.00 86.44 234 ASP A N 1
ATOM 1775 C CA . ASP A 1 234 ? 0.193 1.082 12.068 1.00 86.44 234 ASP A CA 1
ATOM 1776 C C . ASP A 1 234 ? -0.829 0.374 12.988 1.00 86.44 234 ASP A C 1
ATOM 1778 O O . ASP A 1 234 ? -0.768 0.491 14.212 1.00 86.44 234 ASP A O 1
ATOM 1782 N N . SER A 1 235 ? -1.778 -0.365 12.408 1.00 91.75 235 SER A N 1
ATOM 1783 C CA . SER A 1 235 ? -2.803 -1.142 13.114 1.00 91.75 235 SER A CA 1
ATOM 1784 C C . SER A 1 235 ? -3.243 -2.359 12.295 1.00 91.75 235 SER A C 1
ATOM 1786 O O . SER A 1 235 ? -3.060 -2.383 11.075 1.00 91.75 235 SER A O 1
ATOM 1788 N N . LEU A 1 236 ? -3.845 -3.363 12.942 1.00 93.94 236 LEU A N 1
ATOM 1789 C CA . LEU A 1 236 ? -4.380 -4.548 12.256 1.00 93.94 236 LEU A CA 1
ATOM 1790 C C . LEU A 1 236 ? -5.468 -4.168 11.247 1.00 93.94 236 LEU A C 1
ATOM 1792 O O . LEU A 1 236 ? -5.403 -4.627 10.111 1.00 93.94 236 LEU A O 1
ATOM 1796 N N . ALA A 1 237 ? -6.396 -3.277 11.618 1.00 91.31 237 ALA A N 1
ATOM 1797 C CA . ALA A 1 237 ? -7.434 -2.793 10.703 1.00 91.31 237 ALA A CA 1
ATOM 1798 C C . ALA A 1 237 ? -6.827 -2.103 9.465 1.00 91.31 237 ALA A C 1
ATOM 1800 O O . ALA A 1 237 ? -7.267 -2.300 8.332 1.00 91.31 237 ALA A O 1
ATOM 1801 N N . GLY A 1 238 ? -5.761 -1.326 9.672 1.00 88.75 238 GLY A N 1
ATOM 1802 C CA . GLY A 1 238 ? -4.994 -0.701 8.599 1.00 88.75 238 GLY A CA 1
ATOM 1803 C C . GLY A 1 238 ? -4.323 -1.704 7.654 1.00 88.75 238 GLY A C 1
ATOM 1804 O O . GLY A 1 238 ? -4.393 -1.564 6.428 1.00 88.75 238 GLY A O 1
ATOM 1805 N N . TRP A 1 239 ? -3.710 -2.750 8.214 1.00 89.50 239 TRP A N 1
ATOM 1806 C CA . TRP A 1 239 ? -3.141 -3.867 7.453 1.00 89.50 239 TRP A CA 1
ATOM 1807 C C . TRP A 1 239 ? -4.198 -4.595 6.626 1.00 89.50 239 TRP A C 1
ATOM 1809 O O . TRP A 1 239 ? -4.003 -4.796 5.426 1.00 89.50 239 TRP A O 1
ATOM 1819 N N . GLU A 1 240 ? -5.332 -4.929 7.240 1.00 90.81 240 GLU A N 1
ATOM 1820 C CA . GLU A 1 240 ? -6.461 -5.586 6.579 1.00 90.81 240 GLU A CA 1
ATOM 1821 C C . GLU A 1 240 ? -6.960 -4.766 5.387 1.00 90.81 240 GLU A C 1
ATOM 1823 O O . GLU A 1 240 ? -7.092 -5.301 4.286 1.00 90.81 240 GLU A O 1
ATOM 1828 N N . MET A 1 241 ? -7.168 -3.459 5.563 1.00 86.06 241 MET A N 1
ATOM 1829 C CA . MET A 1 241 ? -7.651 -2.584 4.493 1.00 86.06 241 MET A CA 1
ATOM 1830 C C . MET A 1 241 ? -6.647 -2.455 3.342 1.00 86.06 241 MET A C 1
ATOM 1832 O O . MET A 1 241 ? -7.015 -2.595 2.171 1.00 86.06 241 MET A O 1
ATOM 1836 N N . THR A 1 242 ? -5.380 -2.179 3.653 1.00 83.56 242 THR A N 1
ATOM 1837 C CA . THR A 1 242 ? -4.343 -1.939 2.633 1.00 83.56 242 THR A CA 1
ATOM 1838 C C . THR A 1 242 ? -4.012 -3.195 1.832 1.00 83.56 242 THR A C 1
ATOM 1840 O O . THR A 1 242 ? -3.735 -3.099 0.637 1.00 83.56 242 THR A O 1
ATOM 1843 N N . HIS A 1 243 ? -4.149 -4.376 2.440 1.00 88.38 243 HIS A N 1
ATOM 1844 C CA . HIS A 1 243 ? -3.887 -5.669 1.809 1.00 88.38 243 HIS A CA 1
ATOM 1845 C C . HIS A 1 243 ? -5.163 -6.420 1.404 1.00 88.38 243 HIS A C 1
ATOM 1847 O O . HIS A 1 243 ? -5.089 -7.543 0.910 1.00 88.38 243 HIS A O 1
ATOM 1853 N N . ALA A 1 244 ? -6.342 -5.799 1.510 1.00 88.06 244 ALA A N 1
ATOM 1854 C CA . ALA A 1 244 ? -7.629 -6.431 1.202 1.00 88.06 244 ALA A CA 1
ATOM 1855 C C . ALA A 1 244 ? -7.728 -6.997 -0.228 1.00 88.06 244 ALA A C 1
ATOM 1857 O O . ALA A 1 244 ? -8.655 -7.744 -0.533 1.00 88.06 244 ALA A O 1
ATOM 1858 N N . HIS A 1 245 ? -6.824 -6.607 -1.128 1.00 90.50 245 HIS A N 1
ATOM 1859 C CA . HIS A 1 245 ? -6.801 -7.014 -2.528 1.00 90.50 245 HIS A CA 1
ATOM 1860 C C . HIS A 1 245 ? -6.180 -8.398 -2.786 1.00 90.50 245 HIS A C 1
ATOM 1862 O O . HIS A 1 245 ? -6.215 -8.836 -3.935 1.00 90.50 245 HIS A O 1
ATOM 1868 N N . PHE A 1 246 ? -5.706 -9.129 -1.766 1.00 94.81 246 PHE A N 1
ATOM 1869 C CA . PHE A 1 246 ? -5.439 -10.568 -1.908 1.00 94.81 246 PHE A CA 1
ATOM 1870 C C . PHE A 1 246 ? -6.665 -11.284 -2.491 1.00 94.81 246 PHE A C 1
ATOM 1872 O O . PHE A 1 246 ? -7.798 -11.077 -2.043 1.00 94.81 246 PHE A O 1
ATOM 1879 N N . ARG A 1 247 ? -6.442 -12.119 -3.512 1.00 96.12 247 ARG A N 1
ATOM 1880 C CA . ARG A 1 247 ? -7.486 -12.981 -4.074 1.00 96.12 247 ARG A CA 1
ATOM 1881 C C . ARG A 1 247 ? -7.929 -14.017 -3.048 1.00 96.12 247 ARG A C 1
ATOM 1883 O O . ARG A 1 247 ? -9.125 -14.233 -2.879 1.00 96.12 247 ARG A O 1
ATOM 1890 N N . ASN A 1 248 ? -6.964 -14.654 -2.388 1.00 95.19 248 ASN A N 1
ATOM 1891 C CA . ASN A 1 248 ? -7.222 -15.632 -1.345 1.00 95.19 248 ASN A CA 1
ATOM 1892 C C . ASN A 1 248 ? -7.276 -14.934 0.026 1.00 95.19 248 ASN A C 1
ATOM 1894 O O . ASN A 1 248 ? -6.241 -14.468 0.504 1.00 95.19 248 ASN A O 1
ATOM 1898 N N . PRO A 1 249 ? -8.438 -14.879 0.701 1.00 93.62 249 PRO A N 1
ATOM 1899 C CA . PRO A 1 249 ? -8.541 -14.234 2.009 1.00 93.62 249 PRO A CA 1
ATOM 1900 C C . PRO A 1 249 ? -7.702 -14.928 3.095 1.00 93.62 249 PRO A C 1
ATOM 1902 O O . PRO A 1 249 ? -7.343 -14.286 4.081 1.00 93.62 249 PRO A O 1
ATOM 1905 N N . GLN A 1 250 ? -7.351 -16.210 2.921 1.00 95.12 250 GLN A N 1
ATOM 1906 C CA . GLN A 1 250 ? -6.506 -16.930 3.880 1.00 95.12 250 GLN A CA 1
ATOM 1907 C C . GLN A 1 250 ? -5.074 -16.389 3.930 1.00 95.12 250 GLN A C 1
ATOM 1909 O O . GLN A 1 250 ? -4.475 -16.369 5.004 1.00 95.12 250 GLN A O 1
ATOM 1914 N N . ASP A 1 251 ? -4.544 -15.901 2.807 1.00 96.00 251 ASP A N 1
ATOM 1915 C CA . ASP A 1 251 ? -3.190 -15.342 2.751 1.00 96.00 251 ASP A CA 1
ATOM 1916 C C . ASP A 1 251 ? -3.089 -14.119 3.673 1.00 96.00 251 ASP A C 1
ATOM 1918 O O . ASP A 1 251 ? -2.191 -14.022 4.510 1.00 96.00 251 ASP A O 1
ATOM 1922 N N . LEU A 1 252 ? -4.082 -13.228 3.595 1.00 95.19 252 LEU A N 1
ATOM 1923 C CA . LEU A 1 252 ? -4.181 -12.074 4.483 1.00 95.19 252 LEU A CA 1
ATOM 1924 C C . LEU A 1 252 ? -4.425 -12.491 5.940 1.00 95.19 252 LEU A C 1
ATOM 1926 O O . LEU A 1 252 ? -3.784 -11.957 6.844 1.00 95.19 252 LEU A O 1
ATOM 1930 N N . ALA A 1 253 ? -5.311 -13.464 6.180 1.00 96.31 253 ALA A N 1
ATOM 1931 C CA . ALA A 1 253 ? -5.626 -13.934 7.529 1.00 96.31 253 ALA A CA 1
ATOM 1932 C C . ALA A 1 253 ? -4.388 -14.479 8.263 1.00 96.31 253 ALA A C 1
ATOM 1934 O O . ALA A 1 253 ? -4.206 -14.208 9.451 1.00 96.31 253 ALA A O 1
ATOM 1935 N N . ILE A 1 254 ? -3.507 -15.190 7.551 1.00 95.75 254 ILE A N 1
ATOM 1936 C CA . ILE A 1 254 ? -2.229 -15.683 8.078 1.00 95.75 254 ILE A CA 1
ATOM 1937 C C . ILE A 1 254 ? -1.341 -14.523 8.545 1.00 95.75 254 ILE A C 1
ATOM 1939 O O . ILE A 1 254 ? -0.786 -14.577 9.646 1.00 95.75 254 ILE A O 1
ATOM 1943 N N . LEU A 1 255 ? -1.208 -13.479 7.723 1.00 96.50 255 LEU A N 1
ATOM 1944 C CA . LEU A 1 255 ? -0.374 -12.315 8.034 1.00 96.50 255 LEU A CA 1
ATOM 1945 C C . LEU A 1 255 ? -0.943 -11.530 9.222 1.00 96.50 255 LEU A C 1
ATOM 1947 O O . LEU A 1 255 ? -0.225 -11.245 10.178 1.00 96.50 255 LEU A O 1
ATOM 1951 N N . VAL A 1 256 ? -2.248 -11.253 9.215 1.00 96.88 256 VAL A N 1
ATOM 1952 C CA . VAL A 1 256 ? -2.934 -10.519 10.290 1.00 96.88 256 VAL A CA 1
ATOM 1953 C C . VAL A 1 256 ? -2.878 -11.283 11.613 1.00 96.88 256 VAL A C 1
ATOM 1955 O O . VAL A 1 256 ? -2.632 -10.684 12.660 1.00 96.88 256 VAL A O 1
ATOM 1958 N N . ALA A 1 257 ? -3.052 -12.608 11.595 1.00 98.00 257 ALA A N 1
ATOM 1959 C CA . ALA A 1 257 ? -2.913 -13.431 12.795 1.00 98.00 257 ALA A CA 1
ATOM 1960 C C . ALA A 1 257 ? -1.492 -13.354 13.377 1.00 98.00 257 ALA A C 1
ATOM 1962 O O . ALA A 1 257 ? -1.334 -13.207 14.593 1.00 98.00 257 ALA A O 1
ATOM 1963 N N . ALA A 1 258 ? -0.469 -13.386 12.519 1.00 98.19 258 ALA A N 1
ATOM 1964 C CA . ALA A 1 258 ? 0.919 -13.248 12.940 1.00 98.19 258 ALA A CA 1
ATOM 1965 C C . ALA A 1 258 ? 1.199 -11.857 13.539 1.00 98.19 258 ALA A C 1
ATOM 1967 O O . ALA A 1 258 ? 1.776 -11.757 14.620 1.00 98.19 258 ALA A O 1
ATOM 1968 N N . LEU A 1 259 ? 0.719 -10.783 12.905 1.00 97.75 259 LEU A N 1
ATOM 1969 C CA . LEU A 1 259 ? 0.848 -9.413 13.417 1.00 97.75 259 LEU A CA 1
ATOM 1970 C C . LEU A 1 259 ? 0.134 -9.219 14.761 1.00 97.75 259 LEU A C 1
ATOM 1972 O O . LEU A 1 259 ? 0.681 -8.591 15.670 1.00 97.75 259 LEU A O 1
ATOM 1976 N N . ARG A 1 260 ? -1.056 -9.811 14.925 1.00 97.62 260 ARG A N 1
ATOM 1977 C CA . ARG A 1 260 ? -1.796 -9.800 16.195 1.00 97.62 260 ARG A CA 1
ATOM 1978 C C . ARG A 1 260 ? -0.994 -10.482 17.299 1.00 97.62 260 ARG A C 1
ATOM 1980 O O . ARG A 1 260 ? -0.867 -9.937 18.391 1.00 97.62 260 ARG A O 1
ATOM 1987 N N . GLN A 1 261 ? -0.399 -11.640 17.010 1.00 98.31 261 GLN A N 1
ATOM 1988 C CA . GLN A 1 261 ? 0.471 -12.340 17.958 1.00 98.31 261 GLN A CA 1
ATOM 1989 C C . GLN A 1 261 ? 1.741 -11.535 18.285 1.00 98.31 261 GLN A C 1
ATOM 1991 O O . GLN A 1 261 ? 2.195 -11.544 19.431 1.00 98.31 261 GLN A O 1
ATOM 1996 N N . ALA A 1 262 ? 2.286 -10.805 17.307 1.00 98.00 262 ALA A N 1
ATOM 1997 C CA . ALA A 1 262 ? 3.418 -9.899 17.489 1.00 98.00 262 ALA A CA 1
ATOM 1998 C C . ALA A 1 262 ? 3.072 -8.640 18.310 1.00 98.00 262 ALA A C 1
ATOM 2000 O O . ALA A 1 262 ? 3.978 -7.939 18.755 1.00 98.00 262 ALA A O 1
ATOM 2001 N N . GLY A 1 263 ? 1.785 -8.376 18.559 1.00 96.12 263 GLY A N 1
ATOM 2002 C CA . GLY A 1 263 ? 1.314 -7.263 19.381 1.00 96.12 263 GLY A CA 1
ATOM 2003 C C . GLY A 1 263 ? 1.009 -5.982 18.605 1.00 96.12 263 GLY A C 1
ATOM 2004 O O . GLY A 1 263 ? 0.988 -4.914 19.213 1.00 96.12 263 GLY A O 1
ATOM 2005 N N . LEU A 1 264 ? 0.775 -6.059 17.289 1.00 95.00 264 LEU A N 1
ATOM 2006 C CA . LEU A 1 264 ? 0.239 -4.918 16.546 1.00 95.00 264 LEU A CA 1
ATOM 2007 C C . LEU A 1 264 ? -1.185 -4.605 17.058 1.00 95.00 264 LEU A C 1
ATOM 2009 O O . LEU A 1 264 ? -2.002 -5.527 17.152 1.00 95.00 264 LEU A O 1
ATOM 2013 N N . PRO A 1 265 ? -1.505 -3.346 17.414 1.00 93.81 265 PRO A N 1
ATOM 2014 C CA . PRO A 1 265 ? -2.806 -3.005 17.977 1.00 93.81 265 PRO A CA 1
ATOM 2015 C C . PRO A 1 265 ? -3.917 -3.108 16.925 1.00 93.81 265 PRO A C 1
ATOM 2017 O O . PRO A 1 265 ? -3.686 -2.886 15.737 1.00 93.81 265 PRO A O 1
ATOM 2020 N N . GLN A 1 266 ? -5.143 -3.411 17.362 1.00 92.88 266 GLN A N 1
ATOM 2021 C CA . GLN A 1 266 ? -6.298 -3.477 16.459 1.00 92.88 266 GLN A CA 1
ATOM 2022 C C . GLN A 1 266 ? -6.591 -2.120 15.811 1.00 92.88 266 GLN A C 1
ATOM 2024 O O . GLN A 1 266 ? -6.815 -2.053 14.604 1.00 92.88 266 GLN A O 1
ATOM 2029 N N . TRP A 1 267 ? -6.549 -1.058 16.618 1.00 92.00 267 TRP A N 1
ATOM 2030 C CA . TRP A 1 267 ? -6.807 0.317 16.208 1.00 92.00 267 TRP A CA 1
ATOM 2031 C C . TRP A 1 267 ? -5.579 1.195 16.410 1.00 92.00 267 TRP A C 1
ATOM 2033 O O . TRP A 1 267 ? -4.680 0.895 17.199 1.00 92.00 267 TRP A O 1
ATOM 2043 N N . ARG A 1 268 ? -5.560 2.312 15.687 1.00 89.75 268 ARG A N 1
ATOM 2044 C CA . ARG A 1 268 ? -4.485 3.300 15.759 1.00 89.75 268 ARG A CA 1
ATOM 2045 C C . ARG A 1 268 ? -4.419 3.977 17.125 1.00 89.75 268 ARG A C 1
ATOM 2047 O O . ARG A 1 268 ? -5.359 3.932 17.917 1.00 89.75 268 ARG A O 1
ATOM 2054 N N . PHE A 1 269 ? -3.284 4.628 17.378 1.00 86.94 269 PHE A N 1
ATOM 2055 C CA . PHE A 1 269 ? -3.046 5.467 18.562 1.00 86.94 269 PHE A CA 1
ATOM 2056 C C . PHE A 1 269 ? -3.157 4.726 19.905 1.00 86.94 269 PHE A C 1
ATOM 2058 O O . PHE A 1 269 ? -3.338 5.349 20.945 1.00 86.94 269 PHE A O 1
ATOM 2065 N N . GLY A 1 270 ? -3.040 3.393 19.892 1.00 82.75 270 GLY A N 1
ATOM 2066 C CA . GLY A 1 270 ? -3.188 2.572 21.095 1.00 82.75 270 GLY A CA 1
ATOM 2067 C C . GLY A 1 270 ? -4.620 2.527 21.629 1.00 82.75 270 GLY A C 1
ATOM 2068 O O . GLY A 1 270 ? -4.820 2.201 22.796 1.00 82.75 270 GLY A O 1
ATOM 2069 N N . PHE A 1 271 ? -5.618 2.856 20.804 1.00 91.00 271 PHE A N 1
ATOM 2070 C CA . PHE A 1 271 ? -7.015 2.824 21.212 1.00 91.00 271 PHE A CA 1
ATOM 2071 C C . PHE A 1 271 ? -7.482 1.383 21.472 1.00 91.00 271 PHE A C 1
ATOM 2073 O O . PHE A 1 271 ? -7.588 0.566 20.556 1.00 91.00 271 PHE A O 1
ATOM 2080 N N . THR A 1 272 ? -7.775 1.078 22.736 1.00 90.69 272 THR A N 1
ATOM 2081 C CA . THR A 1 272 ? -8.275 -0.227 23.194 1.00 90.69 272 THR A CA 1
ATOM 2082 C C . THR A 1 272 ? -9.649 -0.055 23.852 1.00 90.69 272 THR A C 1
ATOM 2084 O O . THR A 1 272 ? -9.719 0.189 25.061 1.00 90.69 272 THR A O 1
ATOM 2087 N N . PRO A 1 273 ? -10.744 -0.110 23.076 1.00 89.69 273 PRO A N 1
ATOM 2088 C CA . PRO A 1 273 ? -12.091 0.004 23.618 1.00 89.69 273 PRO A CA 1
ATOM 2089 C C . PRO A 1 273 ? -12.498 -1.267 24.368 1.00 89.69 273 PRO A C 1
ATOM 2091 O O . PRO A 1 273 ? -11.966 -2.349 24.122 1.00 89.69 273 PRO A O 1
ATOM 2094 N N . ALA A 1 274 ? -13.472 -1.136 25.264 1.00 90.69 274 ALA A N 1
ATOM 2095 C CA . ALA A 1 274 ? -14.124 -2.285 25.869 1.00 90.69 274 ALA A CA 1
ATOM 2096 C C . ALA A 1 274 ? -15.178 -2.837 24.896 1.00 90.69 274 ALA A C 1
ATOM 2098 O O . ALA A 1 274 ? -16.091 -2.115 24.498 1.00 90.69 274 ALA A O 1
ATOM 2099 N N . GLU A 1 275 ? -15.052 -4.104 24.498 1.00 90.00 275 GLU A N 1
ATOM 2100 C CA . GLU A 1 275 ? -15.922 -4.713 23.477 1.00 90.00 275 GLU A CA 1
ATOM 2101 C C . GLU A 1 275 ? -17.404 -4.680 23.873 1.00 90.00 275 GLU A C 1
ATOM 2103 O O . GLU A 1 275 ? -18.266 -4.456 23.028 1.00 90.00 275 GLU A O 1
ATOM 2108 N N . GLN A 1 276 ? -17.710 -4.808 25.168 1.00 92.50 276 GLN A N 1
ATOM 2109 C CA . GLN A 1 276 ? -19.085 -4.730 25.669 1.00 92.50 276 GLN A CA 1
ATOM 2110 C C . GLN A 1 276 ? -19.743 -3.351 25.496 1.00 92.50 276 GLN A C 1
ATOM 2112 O O . GLN A 1 276 ? -20.964 -3.248 25.609 1.00 92.50 276 GLN A O 1
ATOM 2117 N N . ASP A 1 277 ? -18.955 -2.300 25.251 1.00 94.06 277 ASP A N 1
ATOM 2118 C CA . ASP A 1 277 ? -19.458 -0.942 25.034 1.00 94.06 277 ASP A CA 1
ATOM 2119 C C . ASP A 1 277 ? -19.747 -0.658 23.550 1.00 94.06 277 ASP A C 1
ATOM 2121 O O . ASP A 1 277 ? -20.193 0.446 23.219 1.00 94.06 277 ASP A O 1
ATOM 2125 N N . GLN A 1 278 ? -19.506 -1.618 22.647 1.00 95.75 278 GLN A N 1
ATOM 2126 C CA . GLN A 1 278 ? -19.816 -1.466 21.227 1.00 95.75 278 GLN A CA 1
ATOM 2127 C C . GLN A 1 278 ? -21.329 -1.337 21.008 1.00 95.75 278 GLN A C 1
ATOM 2129 O O . GLN A 1 278 ? -22.132 -2.112 21.531 1.00 95.75 278 GLN A O 1
ATOM 2134 N N . LEU A 1 279 ? -21.716 -0.344 20.211 1.00 96.75 279 LEU A N 1
ATOM 2135 C CA . LEU A 1 279 ? -23.101 -0.114 19.821 1.00 96.75 279 LEU A CA 1
ATOM 2136 C C . LEU A 1 279 ? -23.506 -1.039 18.670 1.00 96.75 279 LEU A C 1
ATOM 2138 O O . LEU A 1 279 ? -22.696 -1.350 17.799 1.00 96.75 279 LEU A O 1
ATOM 2142 N N . GLN A 1 280 ? -24.785 -1.414 18.633 1.00 97.69 280 GLN A N 1
ATOM 2143 C CA . GLN A 1 280 ? -25.361 -2.127 17.489 1.00 97.69 280 GLN A CA 1
ATOM 2144 C C . GLN A 1 280 ? -25.774 -1.165 16.373 1.00 97.69 280 GLN A C 1
ATOM 2146 O O . GLN A 1 280 ? -26.080 0.003 16.627 1.00 97.69 280 GLN A O 1
ATOM 2151 N N . GLY A 1 281 ? -25.880 -1.673 15.145 1.00 97.12 281 GLY A N 1
ATOM 2152 C CA . GLY A 1 281 ? -26.154 -0.875 13.947 1.00 97.12 281 GLY A CA 1
ATOM 2153 C C . GLY A 1 281 ? -27.377 0.039 14.048 1.00 97.12 281 GLY A C 1
ATOM 2154 O O . GLY A 1 281 ? -27.313 1.214 13.692 1.00 97.12 281 GLY A O 1
ATOM 2155 N N . ALA A 1 282 ? -28.487 -0.457 14.600 1.00 97.25 282 ALA A N 1
ATOM 2156 C CA . ALA A 1 282 ? -29.699 0.349 14.775 1.00 97.25 282 ALA A CA 1
ATOM 2157 C C . ALA A 1 282 ? -29.495 1.529 15.747 1.00 97.25 282 ALA A C 1
ATOM 2159 O O . ALA A 1 282 ? -30.018 2.622 15.517 1.00 97.25 282 ALA A O 1
ATOM 2160 N N . GLU A 1 283 ? -28.711 1.324 16.812 1.00 97.00 283 GLU A N 1
ATOM 2161 C CA . GLU A 1 283 ? -28.355 2.384 17.760 1.00 97.00 283 GLU A CA 1
ATOM 2162 C C . GLU A 1 283 ? -27.418 3.400 17.100 1.00 97.00 283 GLU A C 1
ATOM 2164 O O . GLU A 1 283 ? -27.660 4.602 17.207 1.00 97.00 283 GLU A O 1
ATOM 2169 N N . ILE A 1 284 ? -26.415 2.933 16.344 1.00 97.69 284 ILE A N 1
ATOM 2170 C CA . ILE A 1 284 ? -25.506 3.795 15.573 1.00 97.69 284 ILE A CA 1
ATOM 2171 C C . ILE A 1 284 ? -26.305 4.672 14.606 1.00 97.69 284 ILE A C 1
ATOM 2173 O O . ILE A 1 284 ? -26.155 5.891 14.623 1.00 97.69 284 ILE A O 1
ATOM 2177 N N . ALA A 1 285 ? -27.191 4.080 13.800 1.00 97.12 285 ALA A N 1
ATOM 2178 C CA . ALA A 1 285 ? -27.970 4.808 12.801 1.00 97.12 285 ALA A CA 1
ATOM 2179 C C . ALA A 1 285 ? -28.822 5.916 13.437 1.00 97.12 285 ALA A C 1
ATOM 2181 O O . ALA A 1 285 ? -28.797 7.056 12.971 1.00 97.12 285 ALA A O 1
ATOM 2182 N N . SER A 1 286 ? -29.521 5.609 14.537 1.00 96.25 286 SER A N 1
ATOM 2183 C CA . SER A 1 286 ? -30.315 6.600 15.273 1.00 96.25 286 SER A CA 1
ATOM 2184 C C . SER A 1 286 ? -29.461 7.693 15.921 1.00 96.25 286 SER A C 1
ATOM 2186 O O . SER A 1 286 ? -29.970 8.790 16.160 1.00 96.25 286 SER A O 1
ATOM 2188 N N . LEU A 1 287 ? -28.212 7.381 16.267 1.00 95.38 287 LEU A N 1
ATOM 2189 C CA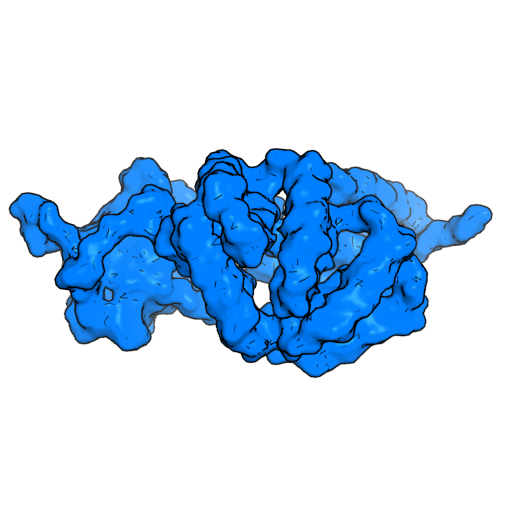 . LEU A 1 287 ? -27.295 8.296 16.932 1.00 95.38 287 LEU A CA 1
ATOM 2190 C C . LEU A 1 287 ? -26.680 9.303 15.956 1.00 95.38 287 LEU A C 1
ATOM 2192 O O . LEU A 1 287 ? -26.525 10.469 16.313 1.00 95.38 287 LEU A O 1
ATOM 2196 N N . VAL A 1 288 ? -26.300 8.852 14.756 1.00 96.44 288 VAL A N 1
ATOM 2197 C CA . VAL A 1 288 ? -25.414 9.624 13.868 1.00 96.44 288 VAL A CA 1
ATOM 2198 C C . VAL A 1 288 ? -26.098 10.164 12.615 1.00 96.44 288 VAL A C 1
ATOM 2200 O O . VAL A 1 288 ? -25.769 11.266 12.180 1.00 96.44 288 VAL A O 1
ATOM 2203 N N . ILE A 1 289 ? -27.057 9.442 12.027 1.00 96.88 289 ILE A N 1
ATOM 2204 C CA . ILE A 1 289 ? -27.662 9.855 10.753 1.00 96.88 289 ILE A CA 1
ATOM 2205 C C . ILE A 1 289 ? -28.559 11.075 10.980 1.00 96.88 289 ILE A C 1
ATOM 2207 O O . ILE A 1 289 ? -29.389 11.085 11.889 1.00 96.88 289 ILE A O 1
ATOM 2211 N N . GLY A 1 290 ? -28.382 12.114 10.159 1.00 97.19 290 GLY A N 1
ATOM 2212 C CA . GLY A 1 290 ? -29.103 13.383 10.292 1.00 97.19 290 GLY A CA 1
ATOM 2213 C C . GLY A 1 290 ? -28.620 14.289 11.431 1.00 97.19 290 GLY A C 1
ATOM 2214 O O . GLY A 1 290 ? -29.293 15.273 11.728 1.00 97.19 290 GLY A O 1
ATOM 2215 N N . HIS A 1 291 ? -27.492 13.972 12.071 1.00 97.12 291 HIS A N 1
ATOM 2216 C CA . HIS A 1 291 ? -26.970 14.706 13.222 1.00 97.12 291 HIS A CA 1
ATOM 2217 C C . HIS A 1 291 ? -25.567 15.274 12.973 1.00 97.12 291 HIS A C 1
ATOM 2219 O O . HIS A 1 291 ? -24.856 14.887 12.043 1.00 97.12 291 HIS A O 1
ATOM 2225 N N . THR A 1 292 ? -25.148 16.203 13.837 1.00 97.44 292 THR A N 1
ATOM 2226 C CA . THR A 1 292 ? -23.762 16.686 13.873 1.00 97.44 292 THR A CA 1
ATOM 2227 C C . THR A 1 292 ? -23.029 16.055 15.045 1.00 97.44 292 THR A C 1
ATOM 2229 O O . THR A 1 292 ? -23.452 16.168 16.191 1.00 97.44 292 THR A O 1
ATOM 2232 N N . LEU A 1 293 ? -21.901 15.412 14.771 1.00 97.19 293 LEU A N 1
ATOM 2233 C CA . LEU A 1 293 ? -21.001 14.888 15.788 1.00 97.19 293 LEU A CA 1
ATOM 2234 C C . LEU A 1 293 ? -19.915 15.926 16.059 1.00 97.19 293 LEU A C 1
ATOM 2236 O O . LEU A 1 293 ? -19.240 16.377 15.131 1.00 97.19 293 LEU A O 1
ATOM 2240 N N . GLN A 1 294 ? -19.727 16.296 17.321 1.00 96.62 294 GLN A N 1
ATOM 2241 C CA . GLN A 1 294 ? -18.709 17.255 17.740 1.00 96.62 294 GLN A CA 1
ATOM 2242 C C . GLN A 1 294 ? -17.781 16.614 18.766 1.00 96.62 294 GLN A C 1
ATOM 2244 O O . GLN A 1 294 ? -18.238 15.997 19.727 1.00 96.62 294 GLN A O 1
ATOM 2249 N N . GLY A 1 295 ? -16.474 16.805 18.603 1.00 95.44 295 GLY A N 1
ATOM 2250 C CA . GLY A 1 295 ? -15.521 16.363 19.608 1.00 95.44 295 GLY A CA 1
ATOM 2251 C C . GLY A 1 295 ? -14.071 16.507 19.182 1.00 95.44 295 GLY A C 1
ATOM 2252 O O . GLY A 1 295 ? -13.669 17.572 18.719 1.00 95.44 295 GLY A O 1
ATOM 2253 N N . GLN A 1 296 ? -13.276 15.463 19.399 1.00 94.94 296 GLN A N 1
ATOM 2254 C CA . GLN A 1 296 ? -11.821 15.493 19.286 1.00 94.94 296 GLN A CA 1
ATOM 2255 C C . GLN A 1 296 ? -11.281 14.247 18.584 1.00 94.94 296 GLN A C 1
ATOM 2257 O O . GLN A 1 296 ? -11.789 13.148 18.804 1.00 94.94 296 GLN A O 1
ATOM 2262 N N . ILE A 1 297 ? -10.235 14.405 17.772 1.00 92.62 297 ILE A N 1
ATOM 2263 C CA . ILE A 1 297 ? -9.546 13.282 17.117 1.00 92.62 297 ILE A CA 1
ATOM 2264 C C . ILE A 1 297 ? -8.171 13.017 17.707 1.00 92.62 297 ILE A C 1
ATOM 2266 O O . ILE A 1 297 ? -7.451 13.945 18.080 1.00 92.62 297 ILE A O 1
ATOM 2270 N N . GLU A 1 298 ? -7.791 11.747 17.711 1.00 91.38 298 GLU A N 1
ATOM 2271 C CA . GLU A 1 298 ? -6.408 11.340 17.925 1.00 91.38 298 GLU A CA 1
ATOM 2272 C C . GLU A 1 298 ? -5.559 11.505 16.644 1.00 91.38 298 GLU A C 1
ATOM 2274 O O . GLU A 1 298 ? -6.092 11.399 15.532 1.00 91.38 298 GLU A O 1
ATOM 2279 N N . PRO A 1 299 ? -4.238 11.738 16.773 1.00 86.38 299 PRO A N 1
ATOM 2280 C CA . PRO A 1 299 ? -3.521 11.983 18.020 1.00 86.38 299 PRO A CA 1
ATOM 2281 C C . PRO A 1 299 ? -3.670 13.440 18.492 1.00 86.38 299 PRO A C 1
ATOM 2283 O O . PRO A 1 299 ? -3.767 14.370 17.689 1.00 86.38 299 PRO A O 1
ATOM 2286 N N . GLY A 1 300 ? -3.622 13.653 19.808 1.00 86.06 300 GLY A N 1
ATOM 2287 C CA . GLY A 1 300 ? -3.501 14.997 20.394 1.00 86.06 300 GLY A CA 1
ATOM 2288 C C . GLY A 1 300 ? -4.822 15.747 20.570 1.00 86.06 300 GLY A C 1
ATOM 2289 O O . GLY A 1 300 ? -4.803 16.956 20.810 1.00 86.06 300 GLY A O 1
ATOM 2290 N N . LEU A 1 301 ? -5.948 15.035 20.459 1.00 90.56 301 LEU A N 1
ATOM 2291 C CA . LEU A 1 301 ? -7.293 15.489 20.823 1.00 90.56 301 LEU A CA 1
ATOM 2292 C C . LEU A 1 301 ? -7.684 16.845 20.212 1.00 90.56 301 LEU A C 1
ATOM 2294 O O . LEU A 1 301 ? -8.293 17.702 20.861 1.00 90.56 301 LEU A O 1
ATOM 2298 N N . GLN A 1 302 ? -7.334 17.044 18.941 1.00 91.50 302 GLN A N 1
ATOM 2299 C CA . GLN A 1 302 ? -7.665 18.272 18.223 1.00 91.50 302 GLN A CA 1
ATOM 2300 C C . GLN A 1 302 ? -9.163 18.327 17.900 1.00 91.50 302 GLN A C 1
ATOM 2302 O O . GLN A 1 302 ? -9.735 17.285 17.570 1.00 91.50 302 GLN A O 1
ATOM 2307 N N . PRO A 1 303 ? -9.805 19.511 17.954 1.00 95.94 303 PRO A N 1
ATOM 2308 C CA . PRO A 1 303 ? -11.226 19.639 17.659 1.00 95.94 303 PRO A CA 1
ATOM 2309 C C . PRO A 1 303 ? -11.583 19.129 16.261 1.00 95.94 303 PRO A C 1
ATOM 2311 O O . PRO A 1 303 ? -10.892 19.425 15.281 1.00 95.94 303 PRO A O 1
ATOM 2314 N N . ALA A 1 304 ? -12.691 18.401 16.174 1.00 96.19 304 ALA A N 1
ATOM 2315 C CA . ALA A 1 304 ? -13.240 17.915 14.924 1.00 96.19 304 AL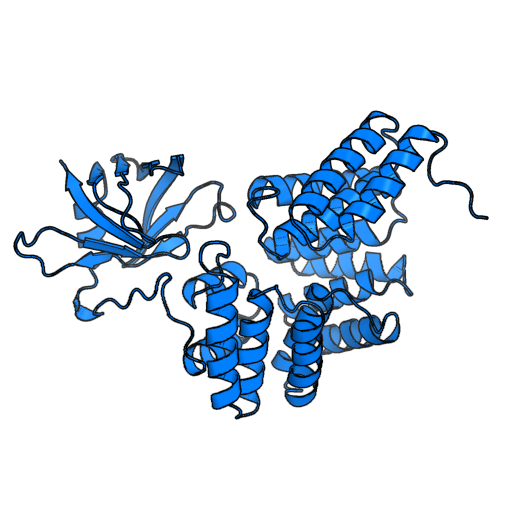A A CA 1
ATOM 2316 C C . ALA A 1 304 ? -14.770 17.847 14.949 1.00 96.19 304 ALA A C 1
ATOM 2318 O O . ALA A 1 304 ? -15.402 17.730 16.003 1.00 96.19 304 ALA A O 1
ATOM 2319 N N . PHE A 1 305 ? -15.345 17.902 13.753 1.00 96.38 305 PHE A N 1
ATOM 2320 C CA . PHE A 1 305 ? -16.775 17.859 13.502 1.00 96.38 305 PHE A CA 1
ATOM 2321 C C . PHE A 1 305 ? -17.056 16.893 12.355 1.00 96.38 305 PHE A C 1
ATOM 2323 O O . PHE A 1 305 ? -16.348 16.908 11.348 1.00 96.38 305 PHE A O 1
ATOM 2330 N N . LEU A 1 306 ? -18.110 16.099 12.488 1.00 96.75 306 LEU A N 1
ATOM 2331 C CA . LEU A 1 306 ? -18.665 15.297 11.405 1.00 96.75 306 LEU A CA 1
ATOM 2332 C C . LEU A 1 306 ? -20.148 15.631 11.286 1.00 96.75 306 LEU A C 1
ATOM 2334 O O . LEU A 1 306 ? -20.944 15.266 12.148 1.00 96.75 306 LEU A O 1
ATOM 2338 N N . GLN A 1 307 ? -20.510 16.372 10.246 1.00 97.31 307 GLN A N 1
ATOM 2339 C CA . GLN A 1 307 ? -21.902 16.712 9.967 1.00 97.31 307 GLN A CA 1
ATOM 2340 C C . GLN A 1 307 ? -22.473 15.689 8.993 1.00 97.31 307 GLN A C 1
ATOM 2342 O O . GLN A 1 307 ? -21.908 15.533 7.913 1.00 97.31 307 GLN A O 1
ATOM 2347 N N . ILE A 1 308 ? -23.575 15.027 9.356 1.00 97.69 308 ILE A N 1
ATOM 2348 C CA . ILE A 1 308 ? -24.182 13.947 8.568 1.00 97.69 308 IL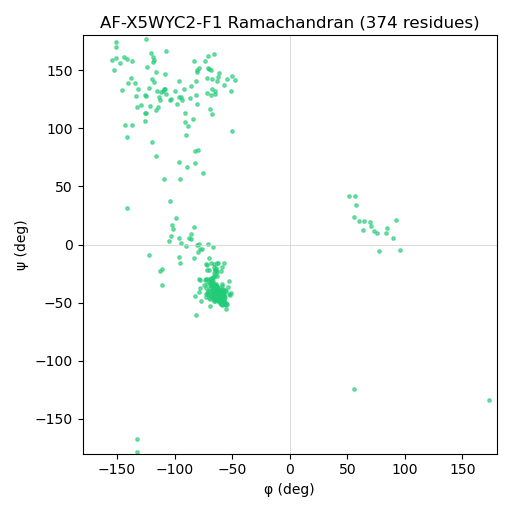E A CA 1
ATOM 2349 C C . ILE A 1 308 ? -25.626 14.329 8.231 1.00 97.69 308 ILE A C 1
ATOM 2351 O O . ILE A 1 308 ? -26.454 14.533 9.117 1.00 97.69 308 ILE A O 1
ATOM 2355 N N . GLY A 1 309 ? -25.940 14.433 6.942 1.00 97.06 309 GLY A N 1
ATOM 2356 C CA . GLY A 1 309 ? -27.298 14.643 6.449 1.00 97.06 309 GLY A CA 1
ATOM 2357 C C . GLY A 1 309 ? -28.179 13.407 6.633 1.00 97.06 309 GLY A C 1
ATOM 2358 O O . GLY A 1 309 ? -27.696 12.288 6.800 1.00 97.06 309 GLY A O 1
ATOM 2359 N N . SER A 1 310 ? -29.499 13.587 6.570 1.00 96.31 310 SER A N 1
ATOM 2360 C CA . SER A 1 310 ? -30.445 12.460 6.571 1.00 96.31 310 SER A CA 1
ATOM 2361 C C . SER A 1 310 ? -30.330 11.580 5.319 1.00 96.31 310 SER A C 1
ATOM 2363 O O . SER A 1 310 ? -30.763 10.433 5.342 1.00 96.31 310 SER A O 1
ATOM 2365 N N . ASP A 1 311 ? -29.727 12.100 4.246 1.00 96.00 311 ASP A N 1
ATOM 2366 C CA . ASP A 1 311 ? -29.381 11.373 3.022 1.00 96.00 311 ASP A CA 1
ATOM 2367 C C . ASP A 1 311 ? -28.001 10.688 3.092 1.00 96.00 311 ASP A C 1
ATOM 2369 O O . ASP A 1 311 ? -27.537 10.144 2.093 1.00 96.00 311 ASP A O 1
ATOM 2373 N N . GLY A 1 312 ? -27.334 10.730 4.253 1.00 95.81 312 GLY A N 1
ATOM 2374 C CA . GLY A 1 312 ? -26.010 10.148 4.472 1.00 95.81 312 GLY A CA 1
ATOM 2375 C C . GLY A 1 312 ? -24.854 10.979 3.913 1.00 95.81 312 GLY A C 1
ATOM 2376 O O . GLY A 1 312 ? -23.699 10.647 4.169 1.00 95.81 312 GLY A O 1
ATOM 2377 N N . LYS A 1 313 ? -25.104 12.080 3.192 1.00 97.25 313 LYS A N 1
ATOM 2378 C CA . LYS A 1 313 ? -24.014 12.969 2.764 1.00 97.25 313 LYS A CA 1
ATOM 2379 C C . LYS A 1 313 ? -23.410 13.650 3.975 1.00 97.25 313 LYS A C 1
ATOM 2381 O O . LYS A 1 313 ? -24.132 14.192 4.813 1.00 97.25 313 LYS A O 1
ATOM 2386 N N . ALA A 1 314 ? -22.089 13.661 4.044 1.00 96.38 314 ALA A N 1
ATOM 2387 C CA . ALA A 1 314 ? -21.382 14.143 5.208 1.00 96.38 314 ALA A CA 1
ATOM 2388 C C . ALA A 1 314 ? -20.183 15.024 4.861 1.00 96.38 314 ALA A C 1
ATOM 2390 O O . ALA A 1 314 ? -19.624 14.985 3.760 1.00 96.38 314 ALA A O 1
ATOM 2391 N N . ALA A 1 315 ? -19.796 15.839 5.837 1.00 95.19 315 ALA A N 1
ATOM 2392 C CA . ALA A 1 315 ? -18.566 16.606 5.805 1.00 95.19 315 ALA A CA 1
ATOM 2393 C C . ALA A 1 315 ? -17.822 16.445 7.132 1.00 95.19 315 ALA A C 1
ATOM 2395 O O . ALA A 1 315 ? -18.309 16.865 8.187 1.00 95.19 315 ALA A O 1
ATOM 2396 N N . PHE A 1 316 ? -16.619 15.881 7.056 1.00 93.62 316 PHE A N 1
ATOM 2397 C CA . PHE A 1 316 ? -15.675 15.801 8.158 1.00 93.62 316 PHE A CA 1
ATOM 2398 C C . PHE A 1 316 ? -14.741 17.011 8.149 1.00 93.62 316 PHE A C 1
ATOM 2400 O O . PHE A 1 316 ? -14.183 17.385 7.112 1.00 93.62 316 PHE A O 1
ATOM 2407 N N . ARG A 1 317 ? -14.546 17.623 9.317 1.00 93.44 317 ARG A N 1
ATOM 2408 C CA . ARG A 1 317 ? -13.690 18.794 9.530 1.00 93.44 317 ARG A CA 1
ATOM 2409 C C . ARG A 1 317 ? -12.815 18.593 10.753 1.00 93.44 317 ARG A C 1
ATOM 2411 O O . ARG A 1 317 ? -13.331 18.347 11.835 1.00 93.44 317 ARG A O 1
ATOM 2418 N N . SER A 1 318 ? -11.513 18.786 10.601 1.00 90.38 318 SER A N 1
ATOM 2419 C CA . SER A 1 318 ? -10.550 18.943 11.692 1.00 90.38 318 SER A CA 1
ATOM 2420 C C . SER A 1 318 ? -9.648 20.149 11.421 1.00 90.38 318 SER A C 1
ATOM 2422 O O . SER A 1 318 ? -9.778 20.825 10.400 1.00 90.38 318 SER A O 1
ATOM 2424 N N . THR A 1 319 ? -8.697 20.414 12.315 1.00 85.81 319 THR A N 1
ATOM 2425 C CA . THR A 1 319 ? -7.685 21.468 12.129 1.00 85.81 319 THR A CA 1
ATOM 2426 C C . THR A 1 319 ? -6.809 21.270 10.888 1.00 85.81 319 THR A C 1
ATOM 2428 O O . THR A 1 319 ? -6.249 22.237 10.382 1.00 85.81 319 THR A O 1
ATOM 2431 N N . THR A 1 320 ? -6.689 20.037 10.389 1.00 79.38 320 THR A N 1
ATOM 2432 C CA . THR A 1 320 ? -5.781 19.674 9.289 1.00 79.38 320 THR A CA 1
ATOM 2433 C C . THR A 1 320 ? -6.480 19.048 8.087 1.00 79.38 320 THR A C 1
ATOM 2435 O O . THR A 1 320 ? -5.834 18.827 7.063 1.00 79.38 320 THR A O 1
ATOM 2438 N N . ARG A 1 321 ? -7.776 18.722 8.184 1.00 80.25 321 ARG A N 1
ATOM 2439 C CA . ARG A 1 321 ? -8.510 18.000 7.135 1.00 80.25 321 ARG A CA 1
ATOM 2440 C C . ARG A 1 321 ? -9.919 18.551 6.955 1.00 80.25 321 ARG A C 1
ATOM 2442 O O . ARG A 1 321 ? -10.632 18.799 7.922 1.00 80.25 321 ARG A O 1
ATOM 2449 N N . LEU A 1 322 ? -10.334 18.656 5.698 1.00 86.81 322 LEU A N 1
ATOM 2450 C CA . LEU A 1 322 ? -11.720 18.840 5.284 1.00 86.81 322 LEU A CA 1
ATOM 2451 C C . LEU A 1 322 ? -12.010 17.772 4.230 1.00 86.81 322 LEU A C 1
ATOM 2453 O O . LEU A 1 322 ? -11.335 17.733 3.203 1.00 86.81 322 LEU A O 1
ATOM 2457 N N . VAL A 1 323 ? -12.979 16.902 4.497 1.00 85.62 323 VAL A N 1
ATOM 2458 C CA . VAL A 1 323 ? -13.358 15.802 3.602 1.00 85.62 323 VAL A CA 1
ATOM 2459 C C . VAL A 1 323 ? -14.871 15.796 3.439 1.00 85.62 323 VAL A C 1
ATOM 2461 O O . VAL A 1 323 ? -15.604 15.921 4.416 1.00 85.62 323 VAL A O 1
ATOM 2464 N N . THR A 1 324 ? -15.334 15.664 2.200 1.00 90.31 324 THR A N 1
ATOM 2465 C CA . THR A 1 324 ? -16.733 15.368 1.868 1.00 90.31 324 THR A CA 1
ATOM 2466 C C . THR A 1 324 ? -16.882 13.889 1.565 1.00 90.31 324 THR A C 1
ATOM 2468 O O . THR A 1 324 ? -16.096 13.336 0.793 1.00 90.31 324 THR A O 1
ATOM 2471 N N . GLU A 1 325 ? -17.885 13.253 2.154 1.00 92.94 325 GLU A N 1
ATOM 2472 C CA . GLU A 1 325 ? -18.019 11.799 2.138 1.00 92.94 325 GLU A CA 1
ATOM 2473 C C . GLU A 1 325 ? -19.483 11.363 2.222 1.00 92.94 325 GLU A C 1
ATOM 2475 O O . GLU A 1 325 ? -20.394 12.180 2.365 1.00 92.94 325 GLU A O 1
ATOM 2480 N N . THR A 1 326 ? -19.710 10.063 2.095 1.00 95.38 326 THR A N 1
ATOM 2481 C CA . THR A 1 326 ? -20.985 9.425 2.417 1.00 95.38 326 THR A CA 1
ATOM 2482 C C . THR A 1 326 ? -20.799 8.592 3.675 1.00 95.38 326 THR A C 1
ATOM 2484 O O . THR A 1 326 ? -19.828 7.846 3.787 1.00 95.38 326 THR A O 1
ATOM 2487 N N . VAL A 1 327 ? -21.734 8.725 4.607 1.00 96.62 327 VAL A N 1
ATOM 2488 C CA . VAL A 1 327 ? -21.786 7.985 5.863 1.00 96.62 327 VAL A CA 1
ATOM 2489 C C . VAL A 1 327 ? -23.018 7.100 5.868 1.00 96.62 327 VAL A C 1
ATOM 2491 O O . VAL A 1 327 ? -24.127 7.554 5.582 1.00 96.62 327 VAL A O 1
ATOM 2494 N N . TYR A 1 328 ? -22.828 5.837 6.222 1.00 97.19 328 TYR A N 1
ATOM 2495 C CA . TYR A 1 328 ? -23.909 4.871 6.376 1.00 97.19 328 TYR A CA 1
ATOM 2496 C C . TYR A 1 328 ? -23.534 3.809 7.412 1.00 97.19 328 TYR A C 1
ATOM 2498 O O . TYR A 1 328 ? -22.398 3.750 7.876 1.00 97.19 328 TYR A O 1
ATOM 2506 N N . VAL A 1 329 ? -24.504 2.982 7.798 1.00 97.75 329 VAL A N 1
ATOM 2507 C CA . VAL A 1 329 ? -24.295 1.866 8.727 1.00 97.75 329 VAL A CA 1
ATOM 2508 C C . VAL A 1 329 ? -24.359 0.555 7.950 1.00 97.75 329 VAL A C 1
ATOM 2510 O O . VAL A 1 329 ? -25.311 0.343 7.199 1.00 97.75 329 VAL A O 1
ATOM 2513 N N . ASP A 1 330 ? -23.359 -0.306 8.137 1.00 96.75 330 ASP A N 1
ATOM 2514 C CA . ASP A 1 330 ? -23.301 -1.660 7.577 1.00 96.75 330 ASP A CA 1
ATOM 2515 C C . ASP A 1 330 ? -23.072 -2.671 8.706 1.00 96.75 330 ASP A C 1
ATOM 2517 O O . ASP A 1 330 ? -22.042 -2.651 9.384 1.00 96.75 330 ASP A O 1
ATOM 2521 N N . GLY A 1 331 ? -24.071 -3.517 8.966 1.00 96.75 331 GLY A N 1
ATOM 2522 C CA . GLY A 1 331 ? -24.102 -4.346 10.171 1.00 96.75 331 GLY A CA 1
ATOM 2523 C C . GLY A 1 331 ? -23.994 -3.493 11.442 1.00 96.75 331 GLY A C 1
ATOM 2524 O O . GLY A 1 331 ? -24.777 -2.565 11.633 1.00 96.75 331 GLY A O 1
ATOM 2525 N N . ASP A 1 332 ? -23.008 -3.796 12.289 1.00 97.12 332 ASP A N 1
ATOM 2526 C CA . ASP A 1 332 ? -22.714 -3.069 13.536 1.00 97.12 332 ASP A CA 1
ATOM 2527 C C . ASP A 1 332 ? -21.561 -2.056 13.389 1.00 97.12 332 ASP A C 1
ATOM 2529 O O . ASP A 1 332 ? -20.894 -1.707 14.368 1.00 97.12 332 ASP A O 1
ATOM 2533 N N . LEU A 1 333 ? -21.292 -1.597 12.161 1.00 97.44 333 LEU A N 1
ATOM 2534 C CA . LEU A 1 333 ? -20.207 -0.669 11.845 1.00 97.44 333 LEU A CA 1
ATOM 2535 C C . LEU A 1 333 ? -20.738 0.630 11.234 1.00 97.44 333 LEU A C 1
ATOM 2537 O O . LEU A 1 333 ? -21.659 0.632 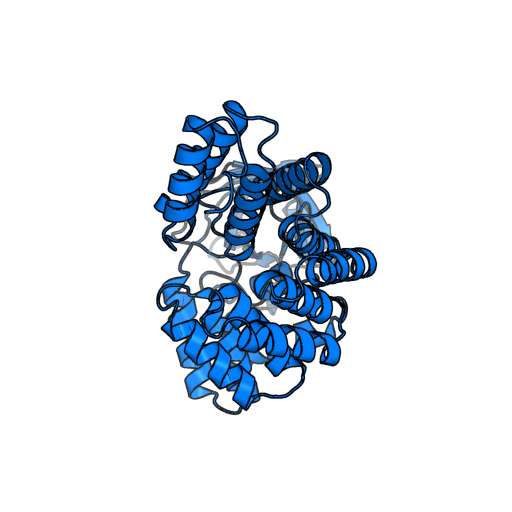10.416 1.00 97.44 333 LEU A O 1
ATOM 2541 N N . LEU A 1 334 ? -20.106 1.742 11.605 1.00 97.62 334 LEU A N 1
ATOM 2542 C CA . LEU A 1 334 ? -20.238 3.021 10.919 1.00 97.62 334 LEU A CA 1
ATOM 2543 C C . LEU A 1 334 ? -19.222 3.062 9.780 1.00 97.62 334 LEU A C 1
ATOM 2545 O O . LEU A 1 334 ? -18.033 2.859 10.013 1.00 97.62 334 LEU A O 1
ATOM 2549 N N . CYS A 1 335 ? -19.682 3.325 8.565 1.00 96.06 335 CYS A N 1
ATOM 2550 C CA . CYS A 1 335 ? -18.853 3.368 7.371 1.00 96.06 335 CYS A CA 1
ATOM 2551 C C . CYS A 1 335 ? -18.757 4.788 6.832 1.00 96.06 335 CYS A C 1
ATOM 2553 O O . CYS A 1 335 ? -19.771 5.457 6.633 1.00 96.06 335 CYS A O 1
ATOM 2555 N N . GLU A 1 336 ? -17.530 5.210 6.545 1.00 93.75 336 GLU A N 1
ATOM 2556 C CA . GLU A 1 336 ? -17.226 6.459 5.858 1.00 93.75 336 GLU A CA 1
ATOM 2557 C C . GLU A 1 336 ? -16.632 6.160 4.489 1.00 93.75 336 GLU A C 1
ATOM 2559 O O . GLU A 1 336 ? -15.635 5.451 4.363 1.00 93.75 336 GLU A O 1
ATOM 2564 N N . GLN A 1 337 ? -17.242 6.706 3.444 1.00 91.12 337 GLN A N 1
ATOM 2565 C CA . GLN A 1 337 ? -16.810 6.499 2.072 1.00 91.12 337 GLN A CA 1
ATOM 2566 C C . GLN A 1 337 ? -16.558 7.848 1.405 1.00 91.12 337 GLN A C 1
ATOM 2568 O O . GLN A 1 337 ? -17.477 8.627 1.155 1.00 91.12 337 GLN A O 1
ATOM 2573 N N . SER A 1 338 ? -15.297 8.111 1.083 1.00 83.31 338 SER A N 1
ATOM 2574 C CA . SER A 1 338 ? -14.872 9.289 0.324 1.00 83.31 338 SER A CA 1
ATOM 2575 C C . SER A 1 338 ? -14.073 8.853 -0.903 1.00 83.31 338 SER A C 1
ATOM 2577 O O . SER A 1 338 ? -13.807 7.669 -1.092 1.00 83.31 338 SER A O 1
ATOM 2579 N N . GLU A 1 339 ? -13.659 9.791 -1.755 1.00 69.38 339 GLU A N 1
ATOM 2580 C CA . GLU A 1 339 ? -12.710 9.467 -2.834 1.00 69.38 339 GLU A CA 1
ATOM 2581 C C . GLU A 1 339 ? -11.334 9.028 -2.290 1.00 69.38 339 GLU A C 1
ATOM 2583 O O . GLU A 1 339 ? -10.586 8.295 -2.954 1.00 69.38 339 GLU A O 1
ATOM 2588 N N . ASN A 1 340 ? -11.009 9.420 -1.051 1.00 63.94 340 ASN A N 1
ATOM 2589 C CA . ASN A 1 340 ? -9.854 8.894 -0.333 1.00 63.94 340 ASN A CA 1
ATOM 2590 C C . ASN A 1 340 ? -10.099 7.417 0.012 1.00 63.94 340 ASN A C 1
ATOM 2592 O O . ASN A 1 340 ? -11.234 6.984 0.160 1.00 63.94 340 ASN A O 1
ATOM 2596 N N . LEU A 1 341 ? -9.035 6.613 0.093 1.00 62.31 341 LEU A N 1
ATOM 2597 C CA . LEU A 1 341 ? -9.154 5.154 0.257 1.00 62.31 341 LEU A CA 1
ATOM 2598 C C . LEU A 1 341 ? -9.988 4.474 -0.850 1.00 62.31 341 LEU A C 1
ATOM 2600 O O . LEU A 1 341 ? -10.715 3.520 -0.607 1.00 62.31 341 LEU A O 1
ATOM 2604 N N . PHE A 1 342 ? -9.796 4.878 -2.111 1.00 58.41 342 PHE A N 1
ATOM 2605 C CA . PHE A 1 342 ? -10.281 4.134 -3.290 1.00 58.41 342 PHE A CA 1
ATOM 2606 C C . PHE A 1 342 ? -11.804 4.153 -3.491 1.00 58.41 342 PHE A C 1
ATOM 2608 O O . PHE A 1 342 ? -12.315 3.296 -4.213 1.00 58.41 342 PHE A O 1
ATOM 2615 N N . GLY A 1 343 ? -12.542 5.057 -2.836 1.00 68.94 343 GLY A N 1
ATOM 2616 C CA . GLY A 1 343 ? -13.996 4.917 -2.771 1.00 68.94 343 GLY A CA 1
ATOM 2617 C C . GLY A 1 343 ? -14.417 3.658 -2.015 1.00 68.94 343 GLY A C 1
ATOM 2618 O O . GLY A 1 343 ? -15.571 3.263 -2.115 1.00 68.94 343 GLY A O 1
ATOM 2619 N N . ARG A 1 344 ? -13.502 2.986 -1.303 1.00 77.69 344 ARG A N 1
ATOM 2620 C CA . ARG A 1 344 ? -13.860 1.887 -0.414 1.00 77.69 344 ARG A CA 1
ATOM 2621 C C . ARG A 1 344 ? -14.342 2.491 0.898 1.00 77.69 344 ARG A C 1
ATOM 2623 O O . ARG A 1 344 ? -13.768 3.481 1.348 1.00 77.69 344 ARG A O 1
ATOM 2630 N N . PRO A 1 345 ? -15.379 1.909 1.501 1.00 89.06 345 PRO A N 1
ATOM 2631 C CA . PRO A 1 345 ? -15.807 2.347 2.812 1.00 89.06 345 PRO A CA 1
ATOM 2632 C C . PRO A 1 345 ? -14.754 1.974 3.866 1.00 89.06 345 PRO A C 1
ATOM 2634 O O . PRO A 1 345 ? -14.312 0.826 3.936 1.00 89.06 345 PRO A O 1
ATOM 2637 N N . ASP A 1 346 ? -14.350 2.956 4.668 1.00 90.31 346 ASP A N 1
ATOM 2638 C CA . ASP A 1 346 ? -13.556 2.789 5.887 1.00 90.31 346 ASP A CA 1
ATOM 2639 C C . ASP A 1 346 ? -14.544 2.609 7.042 1.00 90.31 346 ASP A C 1
ATOM 2641 O O . ASP A 1 346 ? -15.108 3.576 7.559 1.00 90.31 346 ASP A O 1
ATOM 2645 N N . CYS A 1 347 ? -14.840 1.350 7.358 1.00 93.75 347 CYS A N 1
ATOM 2646 C CA . CYS A 1 347 ? -15.841 0.984 8.350 1.00 93.75 347 CYS A CA 1
ATOM 2647 C C . CYS A 1 347 ? -15.208 0.710 9.710 1.00 93.75 347 CYS A C 1
ATOM 2649 O O . CYS A 1 347 ? -14.160 0.070 9.813 1.00 93.75 347 CYS A O 1
ATOM 2651 N N . GLY A 1 348 ? -15.891 1.148 10.761 1.00 95.19 348 GLY A N 1
ATOM 2652 C CA . GLY A 1 348 ? -15.394 1.057 12.117 1.00 95.19 348 GLY A CA 1
ATOM 2653 C C . GLY A 1 348 ? -16.503 0.989 13.168 1.00 95.19 348 GLY A C 1
ATOM 2654 O O . GLY A 1 348 ? -17.596 1.522 12.964 1.00 95.19 348 GLY A O 1
ATOM 2655 N N . PRO A 1 349 ? -16.254 0.328 14.305 1.00 96.88 349 PRO A N 1
ATOM 2656 C CA . PRO A 1 349 ? -17.204 0.260 15.404 1.00 96.88 349 PRO A CA 1
ATOM 2657 C C . PRO A 1 349 ? -17.340 1.602 16.132 1.00 96.88 349 PRO A C 1
ATOM 2659 O O . PRO A 1 349 ? -16.402 2.404 16.213 1.00 96.88 349 PRO A O 1
ATOM 2662 N N . VAL A 1 350 ? -18.520 1.811 16.717 1.00 97.62 350 VAL A N 1
ATOM 2663 C CA . VAL A 1 350 ? -18.806 2.920 17.632 1.00 97.62 350 VAL A CA 1
ATOM 2664 C C . VAL A 1 350 ? -18.973 2.357 19.036 1.00 97.62 350 VAL A C 1
ATOM 2666 O O . VAL A 1 350 ? -19.708 1.395 19.233 1.00 97.62 350 VAL A O 1
ATOM 2669 N N . TYR A 1 351 ? -18.317 2.972 20.012 1.00 96.38 351 TYR A N 1
ATOM 2670 C CA . TYR A 1 351 ? -18.341 2.560 21.410 1.00 96.38 351 TYR A CA 1
ATOM 2671 C C . TYR A 1 351 ? -18.941 3.652 22.279 1.00 96.38 351 TYR A C 1
ATOM 2673 O O . TYR A 1 351 ? -18.621 4.833 22.112 1.00 96.38 351 TYR A O 1
ATOM 2681 N N . ARG A 1 352 ? -19.761 3.259 23.252 1.00 95.25 352 ARG A N 1
ATOM 2682 C CA . ARG A 1 352 ? -20.171 4.136 24.349 1.00 95.25 352 ARG A CA 1
ATOM 2683 C C . ARG A 1 352 ? -18.962 4.437 25.236 1.00 95.25 352 ARG A C 1
ATOM 2685 O O . ARG A 1 352 ? -18.127 3.572 25.479 1.00 95.25 352 ARG A O 1
ATOM 2692 N N . ARG A 1 353 ? -18.855 5.667 25.736 1.00 91.06 353 ARG A N 1
ATOM 2693 C CA . ARG A 1 353 ? -17.846 6.037 26.734 1.00 91.06 353 ARG A CA 1
ATOM 2694 C C . ARG A 1 353 ? -18.512 6.266 28.084 1.00 91.06 353 ARG A C 1
ATOM 2696 O O . ARG A 1 353 ? -19.501 6.987 28.187 1.00 91.06 353 ARG A O 1
ATOM 2703 N N . ASN A 1 354 ? -17.919 5.702 29.131 1.00 74.81 354 ASN A N 1
ATOM 2704 C CA . ASN A 1 354 ? -18.336 5.942 30.509 1.00 74.81 354 ASN A CA 1
ATOM 2705 C C . ASN A 1 354 ? -17.720 7.253 31.020 1.00 74.81 354 ASN A C 1
ATOM 2707 O O . ASN A 1 354 ? -16.694 7.246 31.699 1.00 74.81 354 ASN A O 1
ATOM 2711 N N . ASP A 1 355 ? -18.324 8.384 30.654 1.00 76.38 355 ASP A N 1
ATOM 2712 C CA . ASP A 1 355 ? -18.017 9.694 31.233 1.00 76.38 355 ASP A CA 1
ATOM 2713 C C . ASP A 1 355 ? -19.137 10.188 32.162 1.00 76.38 355 ASP A C 1
ATOM 2715 O O . ASP A 1 355 ? -20.245 9.652 32.187 1.00 76.38 355 ASP A O 1
ATOM 2719 N N . ALA A 1 356 ? -18.848 11.226 32.952 1.00 58.41 356 ALA A N 1
ATOM 2720 C CA . ALA A 1 356 ? -19.791 11.775 33.929 1.00 58.41 356 ALA A CA 1
ATOM 2721 C C . ALA A 1 356 ? -21.087 12.340 33.303 1.00 58.41 356 ALA A C 1
ATOM 2723 O O . ALA A 1 356 ? -22.059 12.562 34.022 1.00 58.41 356 ALA A O 1
ATOM 2724 N N . ALA A 1 357 ? -21.107 12.583 31.987 1.00 63.50 357 ALA A N 1
ATOM 2725 C CA . ALA A 1 357 ? -22.255 13.118 31.258 1.00 63.50 357 ALA A CA 1
ATOM 2726 C C . ALA A 1 357 ? -23.125 12.023 30.605 1.00 63.50 357 ALA A C 1
ATOM 2728 O O . ALA A 1 357 ? -24.261 12.309 30.217 1.00 63.50 357 ALA A O 1
ATOM 2729 N N . GLY A 1 358 ? -22.614 10.790 30.479 1.00 65.12 358 GLY A N 1
ATOM 2730 C CA . GLY A 1 358 ? -23.323 9.618 29.955 1.00 65.12 358 GLY A CA 1
ATOM 2731 C C . GLY A 1 358 ? -23.733 9.720 28.481 1.00 65.12 358 GLY A C 1
ATOM 2732 O O . GLY A 1 358 ? -24.671 9.040 28.066 1.00 65.12 358 GLY A O 1
ATOM 2733 N N . LYS A 1 359 ? -23.099 10.608 27.700 1.00 83.12 359 LYS A N 1
ATOM 2734 C CA . LYS A 1 359 ? -23.497 10.939 26.314 1.00 83.12 359 LYS A CA 1
ATOM 2735 C C . LYS A 1 359 ? -22.312 11.158 25.369 1.00 83.12 359 LYS A C 1
ATOM 2737 O O . LYS A 1 359 ? -22.408 11.966 24.443 1.00 83.12 359 LYS A O 1
ATOM 2742 N N . SER A 1 360 ? -21.195 10.475 25.600 1.00 93.38 360 SER A N 1
ATOM 2743 C CA . SER A 1 360 ? -20.060 10.499 24.679 1.00 93.38 360 SER A CA 1
ATOM 2744 C C . SER A 1 360 ? -19.729 9.124 24.123 1.00 93.38 360 SER A C 1
ATOM 2746 O O . SER A 1 360 ? -20.081 8.079 24.679 1.00 93.38 360 SER A O 1
ATOM 2748 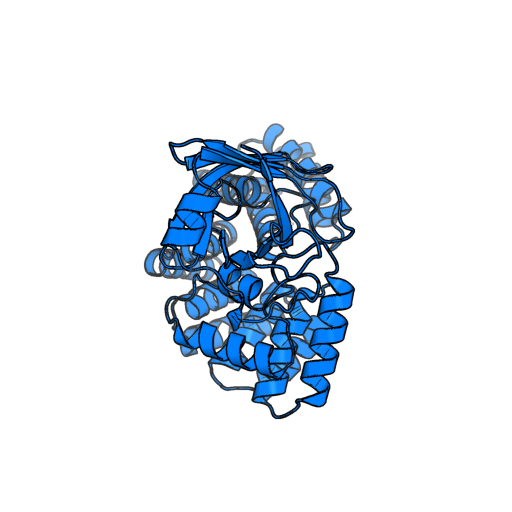N N . TYR A 1 361 ? -19.068 9.152 22.973 1.00 96.56 361 TYR A N 1
ATOM 2749 C CA . TYR A 1 361 ? -18.822 7.994 22.136 1.00 96.56 361 TYR A CA 1
ATOM 2750 C C . TYR A 1 361 ? -17.417 8.060 21.543 1.00 96.56 361 TYR A C 1
ATOM 2752 O O . TYR A 1 361 ? -16.796 9.125 21.472 1.00 96.56 361 TYR A O 1
ATOM 2760 N N . SER A 1 362 ? -16.914 6.909 21.119 1.00 96.81 362 SER A N 1
ATOM 2761 C CA . SER A 1 362 ? -15.688 6.785 20.337 1.00 96.81 362 SER A CA 1
ATOM 2762 C C . SER A 1 362 ? -15.996 6.016 19.068 1.00 96.81 362 SER A C 1
ATOM 2764 O O . SER A 1 362 ? -16.525 4.915 19.139 1.00 96.81 362 SER A O 1
ATOM 2766 N N . TYR A 1 363 ? -15.625 6.561 17.923 1.00 96.81 363 TYR A N 1
ATOM 2767 C CA . TYR A 1 363 ? -15.650 5.868 16.645 1.00 96.81 363 TYR A CA 1
ATOM 2768 C C . TYR A 1 363 ? -14.213 5.692 16.166 1.00 96.81 363 TYR A C 1
ATOM 2770 O O . TYR A 1 363 ? -13.444 6.655 16.141 1.00 96.81 363 TYR A O 1
ATOM 2778 N N . ALA A 1 364 ? -13.836 4.459 15.843 1.00 95.06 364 ALA A N 1
ATOM 2779 C CA . ALA A 1 364 ? -12.491 4.128 15.393 1.00 95.06 364 ALA A CA 1
ATOM 2780 C C . ALA A 1 364 ? -12.558 3.402 14.056 1.00 95.06 364 ALA A C 1
ATOM 2782 O O . ALA A 1 364 ? -13.271 2.412 13.939 1.00 95.06 364 ALA A O 1
ATOM 2783 N N . ASN A 1 365 ? -11.791 3.880 13.083 1.00 91.94 365 ASN A N 1
ATOM 2784 C CA . ASN A 1 365 ? -11.593 3.228 11.793 1.00 91.94 365 ASN A CA 1
ATOM 2785 C C . ASN A 1 365 ? -10.088 3.193 11.456 1.00 91.94 365 ASN A C 1
ATOM 2787 O O . ASN A 1 365 ? -9.239 3.431 12.325 1.00 91.94 365 ASN A O 1
ATOM 2791 N N . THR A 1 366 ? -9.722 2.878 10.213 1.00 87.81 366 THR A N 1
ATOM 2792 C CA . THR A 1 366 ? -8.303 2.748 9.828 1.00 87.81 366 THR A CA 1
ATOM 2793 C C . THR A 1 366 ? -7.555 4.082 9.762 1.00 87.81 366 THR A C 1
ATOM 2795 O O . THR A 1 366 ? -6.321 4.114 9.772 1.00 87.81 366 THR A O 1
ATOM 2798 N N . SER A 1 367 ? -8.270 5.205 9.690 1.00 82.94 367 SER A N 1
ATOM 2799 C CA . SER A 1 367 ? -7.688 6.528 9.470 1.00 82.94 367 SER A CA 1
ATOM 2800 C C . SER A 1 367 ? -7.775 7.462 10.678 1.00 82.94 367 SER A C 1
ATOM 2802 O O . SER A 1 367 ? -6.983 8.412 10.750 1.00 82.94 367 SER A O 1
ATOM 2804 N N . LYS A 1 368 ? -8.689 7.212 11.626 1.00 88.38 368 LYS A N 1
ATOM 2805 C CA . LYS A 1 368 ? -8.891 8.048 12.817 1.00 88.38 368 LYS A CA 1
ATOM 2806 C C . LYS A 1 368 ? -9.489 7.291 14.004 1.00 88.38 368 LYS A C 1
ATOM 2808 O O . LYS A 1 368 ? -10.187 6.292 13.859 1.00 88.38 368 LYS A O 1
ATOM 2813 N N . VAL A 1 369 ? -9.270 7.865 15.185 1.00 94.12 369 VAL A N 1
ATOM 2814 C CA . VAL A 1 369 ? -10.077 7.625 16.385 1.00 94.12 369 VAL A CA 1
ATOM 2815 C C . VAL A 1 369 ? -10.725 8.958 16.738 1.00 94.12 369 VAL A C 1
ATOM 2817 O O . VAL A 1 369 ? -10.028 9.941 16.991 1.00 94.12 369 VAL A O 1
ATOM 2820 N N . PHE A 1 370 ? -12.053 9.010 16.675 1.00 95.62 370 PHE A N 1
ATOM 2821 C CA . PHE A 1 370 ? -12.857 10.204 16.898 1.00 95.62 370 PHE A CA 1
ATOM 2822 C C . PHE A 1 370 ? -13.714 10.037 18.146 1.00 95.62 370 PHE A C 1
ATOM 2824 O O . PHE A 1 370 ? -14.581 9.169 18.228 1.00 95.62 370 PHE A O 1
ATOM 2831 N N . HIS A 1 371 ? -13.473 10.897 19.120 1.00 95.94 371 HIS A N 1
ATOM 2832 C CA . HIS A 1 371 ? -14.225 10.980 20.356 1.00 95.94 371 HIS A CA 1
ATOM 2833 C C . HIS A 1 371 ? -15.256 12.089 20.243 1.00 95.94 371 HIS A C 1
ATOM 2835 O O . HIS A 1 371 ? -14.869 13.234 20.034 1.00 95.94 371 HIS A O 1
ATOM 2841 N N . PHE A 1 372 ? -16.543 11.788 20.394 1.00 96.44 372 PHE A N 1
ATOM 2842 C CA . PHE A 1 372 ? -17.593 12.754 20.080 1.00 96.44 372 PHE A CA 1
ATOM 2843 C C . PHE A 1 372 ? -18.800 12.695 21.010 1.00 96.44 372 PHE A C 1
ATOM 2845 O O . PHE A 1 372 ? -19.057 11.704 21.695 1.00 96.44 372 PHE A O 1
ATOM 2852 N N . THR A 1 373 ? -19.563 13.781 20.985 1.00 96.19 373 THR A N 1
ATOM 2853 C CA . THR A 1 373 ? -20.946 13.871 21.450 1.00 96.19 373 THR A CA 1
ATOM 2854 C C . THR A 1 373 ? -21.840 14.263 20.273 1.00 96.19 373 THR A C 1
ATOM 2856 O O . THR A 1 373 ? -21.363 14.741 19.239 1.00 96.19 373 THR A O 1
ATOM 2859 N N . VAL A 1 374 ? -23.145 14.029 20.407 1.00 94.81 374 VAL A N 1
ATOM 2860 C CA . VAL A 1 374 ? -24.121 14.350 19.358 1.00 94.81 374 VAL A CA 1
ATOM 2861 C C . VAL A 1 374 ? -24.765 15.702 19.632 1.00 94.81 374 VAL A C 1
ATOM 2863 O O . VAL A 1 374 ? -25.328 15.928 20.706 1.00 94.81 374 VAL A O 1
ATOM 2866 N N . VAL A 1 375 ? -24.718 16.576 18.633 1.00 90.75 375 VAL A N 1
ATOM 2867 C CA . VAL A 1 375 ? -25.413 17.861 18.577 1.00 90.75 375 VAL A CA 1
ATOM 2868 C C . VAL A 1 375 ? -26.612 17.701 17.640 1.00 90.75 375 VAL A C 1
ATOM 2870 O O . VAL A 1 375 ? -26.464 17.244 16.502 1.00 90.75 375 VAL A O 1
ATOM 2873 N N . ARG A 1 376 ? -27.801 18.020 18.156 1.00 74.25 376 ARG A N 1
ATOM 2874 C CA . ARG A 1 376 ? -29.068 17.986 17.413 1.00 74.25 376 ARG A CA 1
ATOM 2875 C C . ARG A 1 376 ? -29.345 19.301 16.714 1.00 74.25 376 ARG A C 1
ATOM 2877 O O . ARG A 1 376 ? -29.038 20.347 17.330 1.00 74.25 376 ARG A O 1
#

Radius of gyration: 22.25 Å; Cα contacts (8 Å, |Δi|>4): 742; chains: 1; bounding box: 57×43×64 Å